Protein AF-A0A8B6HH84-F1 (afdb_monomer_lite)

Foldseek 3Di:
DDPVVVVVCLLPDAFDFDDDDDDDPLVRVLSNLCRPSDPVSRDDPVVSCVGPVNPDDDDPCPQVVVLVVVVVVLVVDDPVSVVVCVVSVVVVPPPPPDDDDDDDDDDDDDDDDDDDDDDDDDDDDDDDDDDDDDDDDDDDDDDDDDDDDDDDDDDDDDDDDDDDDDDDDDDDDDDDDDDDDDDDDDDDDPPVPDDDPVVVVVVVVVVVVVVVVVVLVVVLVVLVVVLVVVLVVLVVVLVVVLVVLVVVLVVVLVVLVVVLVVVLVVLVVVLVVVLVVLVVVLVVLLVVLLVLLVVVLVVVLVVLVVVLVVVLVVVLVVLVVPDD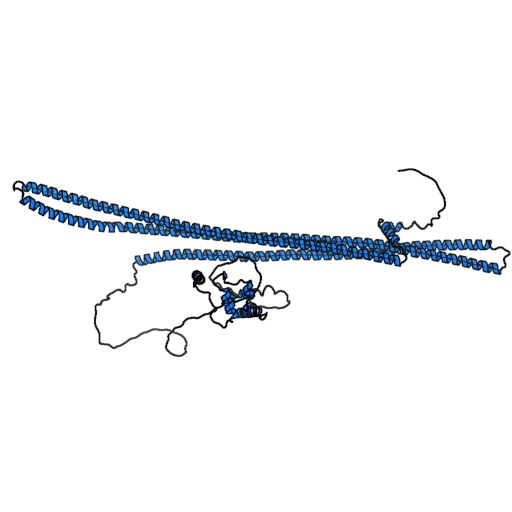PPDDPVVNVVVSVVVNVVSVVVSVVVSVVSVVVSVVVSVLVSLLSVLLSLVVSLVSVVVSLVVSLVSVVVSLVVSLVSVVVSLVVSLVSVVVSLVVSLVSVVVSLVVSLVSVLVVLVVVLVVVLVVLVVVLVVCVVCVVVVLVVVLVVLVVVLVVVLVVLVVVLVVVLVVVLVVDDPVCNVVVVVVSVVVSVVVNVVSVVVSVVVSVCVSVVSVVVSVVVSVVVSVVSVVVSVVVVVVSVVVSVVVVVVSVVVSVVVVVVSVVVSVVVVVVSVVVSVVVVVVSVVVSVVVSVVSVVVSVVVSVVSLVVCVVVVHHSVCSVVSNVVCVVDDSVPVSPPPPDDDDDDDDDDDDDDDDDDD

InterPro domains:
  IPR011009 Protein kinase-like domain superfamily [SSF56112] (2-70)
  IPR051234 TAO Serine/Threonine-Protein Kinase [PTHR47167] (1-650)

Radius of gyration: 65.36 Å; chains: 1; bounding box: 142×104×214 Å

Structure (mmCIF, N/CA/C/O backbone):
data_AF-A0A8B6HH84-F1
#
_entry.id   AF-A0A8B6HH84-F1
#
loop_
_atom_site.group_PDB
_atom_site.id
_atom_site.type_symbol
_atom_site.label_atom_id
_atom_site.label_alt_id
_atom_site.label_comp_id
_atom_site.label_asym_id
_atom_site.label_entity_id
_atom_site.label_seq_id
_atom_site.pdbx_PDB_ins_code
_atom_site.Cartn_x
_atom_site.Cartn_y
_atom_site.Cartn_z
_atom_site.occupancy
_atom_site.B_iso_or_equiv
_atom_site.auth_seq_id
_atom_site.auth_comp_id
_atom_site.auth_asym_id
_atom_site.auth_atom_id
_atom_site.pdbx_PDB_model_num
ATOM 1 N N . MET A 1 1 ? -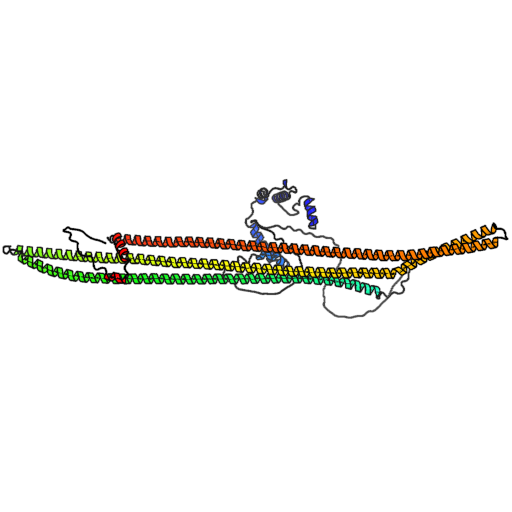3.009 -16.485 -41.477 1.00 55.25 1 MET A N 1
ATOM 2 C CA . MET A 1 1 ? -3.389 -15.061 -41.612 1.00 55.25 1 MET A CA 1
ATOM 3 C C . MET A 1 1 ? -2.669 -14.279 -40.518 1.00 55.25 1 MET A C 1
ATOM 5 O O . MET A 1 1 ? -2.678 -14.738 -39.385 1.00 55.25 1 MET A O 1
ATOM 9 N N . ASN A 1 2 ? -1.992 -13.173 -40.841 1.00 70.44 2 ASN A N 1
ATOM 10 C CA . ASN A 1 2 ? -1.351 -12.294 -39.848 1.00 70.44 2 ASN A CA 1
ATOM 11 C C . ASN A 1 2 ? -2.398 -11.303 -39.288 1.00 70.44 2 ASN A C 1
ATOM 13 O O . ASN A 1 2 ? -3.367 -10.986 -39.982 1.00 70.44 2 ASN A O 1
ATOM 17 N N . ALA A 1 3 ? -2.207 -10.779 -38.075 1.00 73.38 3 ALA A N 1
ATOM 18 C CA . ALA A 1 3 ? -3.117 -9.819 -37.443 1.00 73.38 3 ALA A CA 1
ATOM 19 C C . ALA A 1 3 ? -3.401 -8.598 -38.339 1.00 73.38 3 ALA A C 1
ATOM 21 O O . ALA A 1 3 ? -4.545 -8.170 -38.456 1.00 73.38 3 ALA A O 1
ATOM 22 N N . MET A 1 4 ? -2.385 -8.099 -39.054 1.00 72.19 4 MET A N 1
ATOM 23 C CA . MET A 1 4 ? -2.545 -6.974 -39.982 1.00 72.19 4 MET A CA 1
ATOM 24 C C . MET A 1 4 ? -3.439 -7.317 -41.188 1.00 72.19 4 MET A C 1
ATOM 26 O O . MET A 1 4 ? -4.273 -6.506 -41.570 1.00 72.19 4 MET A O 1
ATOM 30 N N . SER A 1 5 ? -3.341 -8.533 -41.744 1.00 82.38 5 SER A N 1
ATOM 31 C CA . SER A 1 5 ? -4.237 -8.987 -42.826 1.00 82.38 5 SER A CA 1
ATOM 32 C C . SER A 1 5 ? -5.679 -9.220 -42.357 1.00 82.38 5 SER A C 1
ATOM 34 O O . SER A 1 5 ? -6.608 -9.004 -43.129 1.00 82.38 5 SER A O 1
ATOM 36 N N . ALA A 1 6 ? -5.889 -9.606 -41.093 1.00 84.69 6 ALA A N 1
ATOM 37 C CA . ALA A 1 6 ? -7.232 -9.825 -40.553 1.00 84.69 6 ALA A CA 1
ATOM 38 C C . ALA A 1 6 ? -8.073 -8.535 -40.524 1.00 84.69 6 ALA A C 1
ATOM 40 O O . ALA A 1 6 ? -9.269 -8.589 -40.791 1.00 84.69 6 ALA A O 1
ATOM 41 N N . LEU A 1 7 ? -7.449 -7.374 -40.281 1.00 85.88 7 LEU A N 1
ATOM 42 C CA . LEU A 1 7 ? -8.130 -6.072 -40.306 1.00 85.88 7 LEU A CA 1
ATOM 43 C C . LEU A 1 7 ? -8.740 -5.761 -41.682 1.00 85.88 7 LEU A C 1
ATOM 45 O O . LEU A 1 7 ? -9.890 -5.334 -41.761 1.00 85.88 7 LEU A O 1
ATOM 49 N N . TYR A 1 8 ? -8.001 -6.032 -42.764 1.00 87.81 8 TYR A N 1
ATOM 50 C CA . TYR A 1 8 ? -8.506 -5.862 -44.129 1.00 87.81 8 TYR A CA 1
ATOM 51 C C . TYR A 1 8 ? -9.628 -6.857 -44.447 1.00 87.81 8 TYR A C 1
ATOM 53 O O . TYR A 1 8 ? -10.654 -6.452 -44.988 1.00 87.81 8 TYR A O 1
ATOM 61 N N . HIS A 1 9 ? -9.485 -8.126 -44.050 1.00 86.75 9 HIS A N 1
ATOM 62 C CA . HIS A 1 9 ? -10.528 -9.134 -44.269 1.00 86.75 9 HIS A CA 1
ATOM 63 C C . HIS A 1 9 ? -11.839 -8.816 -43.541 1.00 86.75 9 HIS A C 1
ATOM 65 O O . HIS A 1 9 ? -12.892 -8.942 -44.154 1.00 86.75 9 HIS A O 1
ATOM 71 N N . ILE A 1 10 ? -11.795 -8.361 -42.283 1.00 91.00 10 ILE A N 1
ATOM 72 C CA . ILE A 1 10 ? -13.001 -7.982 -41.519 1.00 91.00 10 ILE A CA 1
ATOM 73 C C . ILE A 1 10 ? -13.729 -6.797 -42.177 1.00 91.00 10 ILE A C 1
ATOM 75 O O . ILE A 1 10 ? -14.956 -6.754 -42.189 1.00 91.00 10 ILE A O 1
ATOM 79 N N . ALA A 1 11 ? -12.988 -5.838 -42.740 1.00 87.31 11 ALA A N 1
ATOM 80 C CA . ALA A 1 11 ? -13.582 -4.694 -43.428 1.00 87.31 11 ALA A CA 1
ATOM 81 C C . ALA A 1 11 ? -14.153 -5.061 -44.812 1.00 87.31 11 ALA A C 1
ATOM 83 O O . ALA A 1 11 ? -15.224 -4.584 -45.192 1.00 87.31 11 ALA A O 1
ATOM 84 N N . GLN A 1 12 ? -13.449 -5.895 -45.582 1.00 89.75 12 GLN A N 1
ATOM 85 C CA . GLN A 1 12 ? -13.768 -6.144 -46.991 1.00 89.75 12 GLN A CA 1
ATOM 86 C C . GLN A 1 12 ? -14.733 -7.314 -47.199 1.00 89.75 12 GLN A C 1
ATOM 88 O O . GLN A 1 12 ? -15.709 -7.146 -47.926 1.00 89.75 12 GLN A O 1
ATOM 93 N N . ASN A 1 13 ? -14.530 -8.448 -46.528 1.00 92.31 13 ASN A N 1
ATOM 94 C CA . ASN A 1 13 ? -15.320 -9.661 -46.753 1.00 92.31 13 ASN A CA 1
ATOM 95 C C . ASN A 1 13 ? -16.703 -9.595 -46.083 1.00 92.31 13 ASN A C 1
ATOM 97 O O . ASN A 1 13 ? -16.967 -8.733 -45.238 1.00 92.31 13 ASN A O 1
ATOM 101 N N . ASP A 1 14 ? -17.581 -10.522 -46.454 1.00 91.94 14 ASP A N 1
ATOM 102 C CA . ASP A 1 14 ? -18.872 -10.718 -45.794 1.00 91.94 14 ASP A CA 1
ATOM 103 C C . ASP A 1 14 ? -18.715 -11.257 -44.357 1.00 91.94 14 ASP A C 1
ATOM 105 O O . ASP A 1 14 ? -17.665 -11.819 -44.014 1.00 91.94 14 ASP A O 1
ATOM 109 N N . PRO A 1 15 ? -19.737 -11.082 -43.495 1.00 92.31 15 PRO A N 1
ATOM 110 C CA . PRO A 1 15 ? -19.750 -11.644 -42.148 1.00 92.31 15 PRO A CA 1
ATOM 111 C C . PRO A 1 15 ? -19.473 -13.160 -42.129 1.00 92.31 15 PRO A C 1
ATOM 113 O O . PRO A 1 15 ? -20.023 -13.893 -42.951 1.00 92.31 15 PRO A O 1
ATOM 116 N N . PRO A 1 16 ? -18.639 -13.664 -41.200 1.00 92.94 16 PRO A N 1
ATOM 117 C CA . PRO A 1 16 ? -18.338 -15.089 -41.120 1.00 92.94 16 PRO A CA 1
ATOM 118 C C . PRO A 1 16 ? -19.518 -15.881 -40.541 1.00 92.94 16 PRO A C 1
ATOM 120 O O . PRO A 1 16 ? -20.066 -15.517 -39.504 1.00 92.94 16 PRO A O 1
ATOM 123 N N . THR A 1 17 ? -19.851 -17.013 -41.160 1.00 90.19 17 THR A N 1
ATOM 124 C CA . THR A 1 17 ? -20.916 -17.927 -40.712 1.00 90.19 17 THR A CA 1
ATOM 125 C C . THR A 1 17 ? -20.360 -19.142 -39.959 1.00 90.19 17 THR A C 1
ATOM 127 O O . THR A 1 17 ? -19.203 -19.529 -40.142 1.00 90.19 17 THR A O 1
ATOM 130 N N . LEU A 1 18 ? -21.191 -19.799 -39.142 1.00 90.06 18 LEU A N 1
ATOM 131 C CA . LEU A 1 18 ? -20.819 -21.022 -38.413 1.00 90.06 18 LEU A CA 1
ATOM 132 C C . LEU A 1 18 ? -20.511 -22.189 -39.375 1.00 90.06 18 LEU A C 1
ATOM 134 O O . LEU A 1 18 ? -21.389 -22.641 -40.113 1.00 90.06 18 LEU A O 1
ATOM 138 N N . ALA A 1 19 ? -19.277 -22.700 -39.338 1.00 85.06 19 ALA A N 1
ATOM 139 C CA . ALA A 1 19 ? -18.799 -23.773 -40.212 1.00 85.06 19 ALA A CA 1
ATOM 140 C C . ALA A 1 19 ? -18.736 -25.130 -39.485 1.00 85.06 19 ALA A C 1
ATOM 142 O O . ALA A 1 19 ? -17.982 -25.290 -38.527 1.00 85.06 19 ALA A O 1
ATOM 143 N N . GLY A 1 20 ? -19.488 -26.115 -39.993 1.00 78.31 20 GLY A N 1
ATOM 144 C CA . GLY A 1 20 ? -19.571 -27.476 -39.446 1.00 78.31 20 GLY A CA 1
ATOM 145 C C . GLY A 1 20 ? -20.366 -27.580 -38.136 1.00 78.31 20 GLY A C 1
ATOM 146 O O . GLY A 1 20 ? -20.417 -26.634 -37.356 1.00 78.31 20 GLY A O 1
ATOM 147 N N . GLY A 1 21 ? -20.973 -28.744 -37.888 1.00 74.81 21 GLY A N 1
ATOM 148 C CA . GLY A 1 21 ? -21.746 -29.037 -36.674 1.00 74.81 21 GLY A CA 1
ATOM 149 C C . GLY A 1 21 ? -23.242 -28.694 -36.747 1.00 74.81 21 GLY A C 1
ATOM 150 O O . GLY A 1 21 ? -23.675 -27.802 -37.486 1.00 74.81 21 GLY A O 1
ATOM 151 N N . ASP A 1 22 ? -24.017 -29.411 -35.931 1.00 86.88 22 ASP A N 1
ATOM 152 C CA . ASP A 1 22 ? -25.486 -29.395 -35.900 1.00 86.88 22 ASP A CA 1
ATOM 153 C C . ASP A 1 22 ? -26.036 -28.237 -35.044 1.00 86.88 22 ASP A C 1
ATOM 155 O O . ASP A 1 22 ? -26.726 -28.425 -34.042 1.00 86.88 22 ASP A O 1
ATOM 159 N N . TRP A 1 23 ? -25.692 -27.001 -35.413 1.00 92.81 23 TRP A N 1
ATOM 160 C CA . TRP A 1 23 ? -26.221 -25.799 -34.756 1.00 92.81 23 TRP A CA 1
ATOM 161 C C . TRP A 1 23 ? -27.696 -25.578 -35.094 1.00 92.81 23 TRP A C 1
ATOM 163 O O . TRP A 1 23 ? -28.053 -25.616 -36.277 1.00 92.81 23 TRP A O 1
ATOM 173 N N . SER A 1 24 ? -28.519 -25.265 -34.084 1.00 92.44 24 SER A N 1
ATOM 174 C CA . SER A 1 24 ? -29.925 -24.901 -34.291 1.00 92.44 24 SER A CA 1
ATOM 175 C C . SER A 1 24 ? -30.067 -23.580 -35.048 1.00 92.44 24 SER A C 1
ATOM 177 O O . SER A 1 24 ? -29.237 -22.674 -34.916 1.00 92.44 24 SER A O 1
ATOM 179 N N . ASP A 1 25 ? -31.153 -23.447 -35.809 1.00 90.19 25 ASP A N 1
ATOM 180 C CA . ASP A 1 25 ? -31.438 -22.240 -36.593 1.00 90.19 25 ASP A CA 1
ATOM 181 C C . ASP A 1 25 ? -31.569 -20.992 -35.710 1.00 90.19 25 ASP A C 1
ATOM 183 O O . ASP A 1 25 ? -31.127 -19.913 -36.092 1.00 90.19 25 ASP A O 1
ATOM 187 N N . GLU A 1 26 ? -32.070 -21.157 -34.483 1.00 92.75 26 GLU A N 1
ATOM 188 C CA . GLU A 1 26 ? -32.144 -20.113 -33.452 1.00 92.75 26 GLU A CA 1
ATOM 189 C C . GLU A 1 26 ? -30.756 -19.515 -33.159 1.00 92.75 26 GLU A C 1
ATOM 191 O O . GLU A 1 26 ? -30.609 -18.299 -33.031 1.00 92.75 26 GLU A O 1
ATOM 196 N N . PHE A 1 27 ? -29.726 -20.367 -33.058 1.00 94.19 27 PHE A N 1
ATOM 197 C CA . PHE A 1 27 ? -28.356 -19.930 -32.793 1.00 94.19 27 PHE A CA 1
ATOM 198 C C . PHE A 1 27 ? -27.705 -19.317 -34.034 1.00 94.19 27 PHE A C 1
ATOM 200 O O . PHE A 1 27 ? -27.009 -18.309 -33.916 1.00 94.19 27 PHE A O 1
ATOM 207 N N . ARG A 1 28 ? -27.967 -19.879 -35.224 1.00 92.62 28 ARG A N 1
ATOM 208 C CA . ARG A 1 28 ? -27.497 -19.322 -36.505 1.00 92.62 28 ARG A CA 1
ATOM 209 C C . ARG A 1 28 ? -28.023 -17.896 -36.692 1.00 92.62 28 ARG A C 1
ATOM 211 O O . ARG A 1 28 ? -27.228 -16.967 -36.771 1.00 92.62 28 ARG A O 1
ATOM 218 N N . GLN A 1 29 ? -29.340 -17.706 -36.587 1.00 91.94 29 GLN A N 1
ATOM 219 C CA . GLN A 1 29 ? -29.997 -16.397 -36.691 1.00 91.94 29 GLN A CA 1
ATOM 220 C C . GLN A 1 29 ? -29.495 -15.393 -35.639 1.00 91.94 29 GLN A C 1
ATOM 222 O O . GLN A 1 29 ? -29.318 -14.212 -35.946 1.00 91.94 29 GLN A O 1
ATOM 227 N N . PHE A 1 30 ? -29.233 -15.844 -34.405 1.00 95.06 30 PHE A N 1
ATOM 228 C CA . PHE A 1 30 ? -28.649 -15.001 -33.358 1.00 95.06 30 PHE A CA 1
ATOM 229 C C . PHE A 1 30 ? -27.235 -14.518 -33.725 1.00 95.06 30 PHE A C 1
ATOM 231 O O . PHE A 1 30 ? -26.934 -13.330 -33.584 1.00 95.06 30 PHE A O 1
ATOM 238 N N . VAL A 1 31 ? -26.379 -15.414 -34.226 1.00 94.88 31 VAL A N 1
ATOM 239 C CA . VAL A 1 31 ? -25.010 -15.086 -34.658 1.00 94.88 31 VAL A CA 1
ATOM 240 C C . VAL A 1 31 ? -25.024 -14.162 -35.878 1.00 94.88 31 VAL A C 1
ATOM 242 O O . VAL A 1 31 ? -24.346 -13.135 -35.853 1.00 94.88 31 VAL A O 1
ATOM 245 N N . ASP A 1 32 ? -25.845 -14.452 -36.888 1.00 93.31 32 ASP A N 1
ATOM 246 C CA . ASP A 1 32 ? -25.974 -13.628 -38.097 1.00 93.31 32 ASP A CA 1
ATOM 247 C C . ASP A 1 32 ? -26.439 -12.200 -37.752 1.00 93.31 32 ASP A C 1
ATOM 249 O O . ASP A 1 32 ? -25.861 -11.217 -38.220 1.00 93.31 32 ASP A O 1
ATOM 253 N N . SER A 1 33 ? -27.406 -12.072 -36.833 1.00 92.88 33 SER A N 1
ATOM 254 C CA . SER A 1 33 ? -27.868 -10.776 -36.311 1.00 92.88 33 SER A CA 1
ATOM 255 C C . SER A 1 33 ? -26.744 -9.994 -35.620 1.00 92.88 33 SER A C 1
ATOM 257 O O . SER A 1 33 ? -26.588 -8.792 -35.837 1.00 92.88 33 SER A O 1
ATOM 259 N N . CYS A 1 34 ? -25.923 -10.665 -34.804 1.00 95.00 34 CYS A N 1
ATOM 260 C CA . CYS A 1 34 ? -24.787 -10.037 -34.122 1.00 95.00 34 CYS A CA 1
ATOM 261 C C . CYS A 1 34 ? -23.684 -9.583 -35.092 1.00 95.00 34 CYS A C 1
ATOM 263 O O . CYS A 1 34 ? -22.980 -8.609 -34.812 1.00 95.00 34 CYS A O 1
ATOM 265 N N . LEU A 1 35 ? -23.519 -10.285 -36.216 1.00 95.44 35 LEU A N 1
ATOM 266 C CA . LEU A 1 35 ? -22.452 -10.056 -37.190 1.00 95.44 35 LEU A CA 1
ATOM 267 C C . LEU A 1 35 ? -22.861 -9.151 -38.364 1.00 95.44 35 LEU A C 1
ATOM 269 O O . LEU A 1 35 ? -22.046 -8.928 -39.260 1.00 95.44 35 LEU A O 1
ATOM 273 N N . SER A 1 36 ? -24.063 -8.558 -38.331 1.00 93.25 36 SER A N 1
ATOM 274 C CA . SER A 1 36 ? -24.499 -7.550 -39.306 1.00 93.25 36 SER A CA 1
ATOM 275 C C . SER A 1 36 ? -23.425 -6.470 -39.508 1.00 93.25 36 SER A C 1
ATOM 277 O O . SER A 1 36 ? -22.955 -5.841 -38.550 1.00 93.25 36 SER A O 1
ATOM 279 N N . LYS A 1 37 ? -22.975 -6.307 -40.759 1.00 91.38 37 LYS A N 1
ATOM 280 C CA . LYS A 1 37 ? -21.794 -5.502 -41.124 1.00 91.38 37 LYS A CA 1
ATOM 281 C C . LYS A 1 37 ? -22.040 -4.000 -40.970 1.00 91.38 37 LYS A C 1
ATOM 283 O O . LYS A 1 37 ? -21.138 -3.265 -40.572 1.00 91.38 37 LYS A O 1
ATOM 288 N N . SER A 1 38 ? -23.269 -3.569 -41.243 1.00 90.88 38 SER A N 1
ATOM 289 C CA . SER A 1 38 ? -23.754 -2.215 -40.990 1.00 90.88 38 SER A CA 1
ATOM 290 C C . SER A 1 38 ? -24.025 -2.027 -39.490 1.00 90.88 38 SER A C 1
ATOM 292 O O . SER A 1 38 ? -24.790 -2.802 -38.914 1.00 90.88 38 SER A O 1
ATOM 294 N N . PRO A 1 39 ? -23.436 -1.013 -38.824 1.00 91.12 39 PRO A N 1
ATOM 295 C CA . PRO A 1 39 ? -23.703 -0.755 -37.409 1.00 91.12 39 PRO A CA 1
ATOM 296 C C . PRO A 1 39 ? -25.159 -0.374 -37.114 1.00 91.12 39 PRO A C 1
ATOM 298 O O . PRO A 1 39 ? -25.630 -0.628 -36.011 1.00 91.12 39 PRO A O 1
ATOM 301 N N . CYS A 1 40 ? -25.863 0.228 -38.079 1.00 90.25 40 CYS A N 1
ATOM 302 C CA . CYS A 1 40 ? -27.260 0.646 -37.933 1.00 90.25 40 CYS A CA 1
ATOM 303 C C . CYS A 1 40 ? -28.232 -0.540 -37.969 1.00 90.25 40 CYS A C 1
ATOM 305 O O . CYS A 1 40 ? -29.244 -0.519 -37.276 1.00 90.25 40 CYS A O 1
ATOM 307 N N . ASP A 1 41 ? -27.891 -1.584 -38.729 1.00 91.94 41 ASP A N 1
ATOM 308 C CA . ASP A 1 41 ? -28.701 -2.798 -38.883 1.00 91.94 41 ASP A CA 1
ATOM 309 C C . ASP A 1 41 ? -28.348 -3.875 -37.842 1.00 91.94 41 ASP A C 1
ATOM 311 O O . ASP A 1 41 ? -28.870 -4.989 -37.883 1.00 91.94 41 ASP A O 1
ATOM 315 N N . ARG A 1 42 ? -27.430 -3.575 -36.912 1.00 95.81 42 ARG A N 1
ATOM 316 C CA . ARG A 1 42 ? -27.036 -4.481 -35.832 1.00 95.81 42 ARG A CA 1
ATOM 317 C C . ARG A 1 42 ? -27.885 -4.202 -34.582 1.00 95.81 42 ARG A C 1
ATOM 319 O O . ARG A 1 42 ? -27.802 -3.102 -34.034 1.00 95.81 42 ARG A O 1
ATOM 326 N N . PRO A 1 43 ? -28.673 -5.172 -34.082 1.00 93.88 43 PRO A N 1
ATOM 327 C CA . PRO A 1 43 ? -29.501 -4.973 -32.898 1.00 93.88 43 PRO A CA 1
ATOM 328 C C . PRO A 1 43 ? -28.652 -4.700 -31.649 1.00 93.88 43 PRO A C 1
ATOM 330 O O . PRO A 1 43 ? -27.559 -5.241 -31.473 1.00 93.88 43 PRO A O 1
ATOM 333 N N . SER A 1 44 ? -29.182 -3.874 -30.747 1.00 94.25 44 SER A N 1
ATOM 334 C CA . SER A 1 44 ? -28.548 -3.595 -29.457 1.00 94.25 44 SER A CA 1
ATOM 335 C C . SER A 1 44 ? -28.642 -4.794 -28.505 1.00 94.25 44 SER A C 1
ATOM 337 O O . SER A 1 44 ? -29.499 -5.668 -28.658 1.00 94.25 44 SER A O 1
ATOM 339 N N . ALA A 1 45 ? -27.801 -4.818 -27.465 1.00 94.00 45 ALA A N 1
ATOM 340 C CA . ALA A 1 45 ? -27.828 -5.868 -26.441 1.00 94.00 45 ALA A CA 1
ATOM 341 C C . ALA A 1 45 ? -29.228 -6.045 -25.812 1.00 94.00 45 ALA A C 1
ATOM 343 O O . ALA A 1 45 ? -29.687 -7.170 -25.628 1.00 94.00 45 ALA A O 1
ATOM 344 N N . SER A 1 46 ? -29.950 -4.945 -25.574 1.00 92.44 46 SER A N 1
ATOM 345 C CA . SER A 1 46 ? -31.316 -4.942 -25.026 1.00 92.44 46 SER A CA 1
ATOM 346 C C . SER A 1 46 ? -32.366 -5.590 -25.941 1.00 92.44 46 SER A C 1
ATOM 348 O O . SER A 1 46 ? -33.439 -5.964 -25.465 1.00 92.44 46 SER A O 1
ATOM 350 N N . ILE A 1 47 ? -32.081 -5.696 -27.244 1.00 92.81 47 ILE A N 1
ATOM 351 C CA . ILE A 1 47 ? -32.901 -6.418 -28.226 1.00 92.81 47 ILE A CA 1
ATOM 352 C C . ILE A 1 47 ? -32.459 -7.887 -28.271 1.00 92.81 47 ILE A C 1
ATOM 354 O O . ILE A 1 47 ? -33.297 -8.776 -28.159 1.00 92.81 47 ILE A O 1
ATOM 358 N N . LEU A 1 48 ? -31.148 -8.146 -28.352 1.00 91.69 48 LEU A N 1
ATOM 359 C CA . LEU A 1 48 ? -30.577 -9.498 -28.433 1.00 91.69 48 LEU A CA 1
ATOM 360 C C . LEU A 1 48 ? -30.905 -10.384 -27.220 1.00 91.69 48 LEU A C 1
ATOM 362 O O . LEU A 1 48 ? -31.136 -11.578 -27.395 1.00 91.69 48 LEU A O 1
ATOM 366 N N . ILE A 1 49 ? -30.984 -9.815 -26.011 1.00 92.12 49 ILE A N 1
ATOM 367 C CA . ILE A 1 49 ? -31.386 -10.543 -24.790 1.00 92.12 49 ILE A CA 1
ATOM 368 C C . ILE A 1 49 ? -32.817 -11.100 -24.895 1.00 92.12 49 ILE A C 1
ATOM 370 O O . ILE A 1 49 ? -33.106 -12.140 -24.317 1.00 92.12 49 ILE A O 1
ATOM 374 N N . LYS A 1 50 ? -33.697 -10.450 -25.667 1.00 90.75 50 LYS A N 1
ATOM 375 C CA . LYS A 1 50 ? -35.082 -10.893 -25.912 1.00 90.75 50 LYS A CA 1
ATOM 376 C C . LYS A 1 50 ? -35.200 -11.857 -27.102 1.00 90.75 50 LYS A C 1
ATOM 378 O O . LYS A 1 50 ? -36.307 -12.177 -27.524 1.00 90.75 50 LYS A O 1
ATOM 383 N N . GLY A 1 51 ? -34.076 -12.260 -27.698 1.00 89.31 51 GLY A N 1
ATOM 384 C CA . GLY A 1 51 ? -34.047 -13.176 -28.833 1.00 89.31 51 GLY A CA 1
ATOM 385 C C . GLY A 1 51 ? -34.312 -14.629 -28.414 1.00 89.31 51 GLY A C 1
ATOM 386 O O . GLY A 1 51 ? -33.894 -15.038 -27.327 1.00 89.31 51 GLY A O 1
ATOM 387 N N . PRO A 1 52 ? -34.924 -15.452 -29.288 1.00 90.31 52 PRO A N 1
ATOM 388 C CA . PRO A 1 52 ? -35.367 -16.807 -28.945 1.00 90.31 52 PRO A CA 1
ATOM 389 C C . PRO A 1 52 ? -34.228 -17.741 -28.511 1.00 90.31 52 PRO A C 1
ATOM 391 O O . PRO A 1 52 ? -34.458 -18.661 -27.739 1.00 90.31 52 PRO A O 1
ATOM 394 N N . PHE A 1 53 ? -32.986 -17.506 -28.947 1.00 94.00 53 PHE A N 1
ATOM 395 C CA . PHE A 1 53 ? -31.832 -18.292 -28.496 1.00 94.00 53 PHE A CA 1
ATOM 396 C C . PHE A 1 53 ? -31.462 -18.052 -27.019 1.00 94.00 53 PHE A C 1
ATOM 398 O O . PHE A 1 53 ? -30.968 -18.970 -26.356 1.00 94.00 53 PHE A O 1
ATOM 405 N N . ILE A 1 54 ? -31.680 -16.836 -26.507 1.00 92.62 54 ILE A N 1
ATOM 406 C CA . ILE A 1 54 ? -31.318 -16.428 -25.140 1.00 92.62 54 ILE A CA 1
ATOM 407 C C . ILE A 1 54 ? -32.461 -16.713 -24.161 1.00 92.62 54 ILE A C 1
ATOM 409 O O . ILE A 1 54 ? -32.207 -17.247 -23.086 1.00 92.62 54 ILE A O 1
ATOM 413 N N . ASP A 1 55 ? -33.703 -16.428 -24.560 1.00 89.69 55 ASP A N 1
ATOM 414 C CA . ASP A 1 55 ? -34.907 -16.618 -23.733 1.00 89.69 55 ASP A CA 1
ATOM 415 C C . ASP A 1 55 ? -35.297 -18.105 -23.551 1.00 89.69 55 ASP A C 1
ATOM 417 O O . ASP A 1 55 ? -36.044 -18.479 -22.648 1.00 89.69 55 ASP A O 1
ATOM 421 N N . LYS A 1 56 ? -34.749 -18.995 -24.391 1.00 88.44 56 LYS A N 1
ATOM 422 C CA . LYS A 1 56 ? -34.959 -20.447 -24.320 1.00 88.44 56 LYS A CA 1
ATOM 423 C C . LYS A 1 56 ? -34.458 -21.024 -22.996 1.00 88.44 56 LYS A C 1
ATOM 425 O O . LYS A 1 56 ? -33.262 -20.979 -22.703 1.00 88.44 56 LYS A O 1
ATOM 430 N N . THR A 1 57 ? -35.369 -21.639 -22.242 1.00 88.88 57 THR A N 1
ATOM 431 C CA . THR A 1 57 ? -35.097 -22.275 -20.947 1.00 88.88 57 THR A CA 1
ATOM 432 C C . THR A 1 57 ? -34.034 -23.375 -21.050 1.00 88.88 57 THR A C 1
ATOM 434 O O . THR A 1 57 ? -34.010 -24.172 -21.990 1.00 88.88 57 THR A O 1
ATOM 437 N N . ARG A 1 58 ? -33.125 -23.425 -20.067 1.00 89.25 58 ARG A N 1
ATOM 438 C CA . ARG A 1 58 ? -32.021 -24.400 -19.979 1.00 89.25 58 ARG A CA 1
ATOM 439 C C . ARG A 1 58 ? -31.892 -24.915 -18.540 1.00 89.25 58 ARG A C 1
ATOM 441 O O . ARG A 1 58 ? -32.316 -24.210 -17.623 1.00 89.25 58 ARG A O 1
ATOM 448 N N . PRO A 1 59 ? -31.302 -26.103 -18.305 1.00 91.88 59 PRO A N 1
ATOM 449 C CA . PRO A 1 59 ? -31.038 -26.575 -16.948 1.00 91.88 59 PRO A CA 1
ATOM 450 C C . PRO A 1 59 ? -30.133 -25.590 -16.181 1.00 91.88 59 PRO A C 1
ATOM 452 O O . PRO A 1 59 ? -29.176 -25.074 -16.765 1.00 91.88 59 PRO A O 1
ATOM 455 N N . PRO A 1 60 ? -30.373 -25.344 -14.879 1.00 89.38 60 PRO A N 1
ATOM 456 C CA . PRO A 1 60 ? -29.612 -24.354 -14.109 1.00 89.38 60 PRO A CA 1
ATOM 457 C C . PRO A 1 60 ? -28.130 -24.730 -13.949 1.00 89.38 60 PRO A C 1
ATOM 459 O O . PRO A 1 60 ? -27.274 -23.855 -13.833 1.00 89.38 60 PRO A O 1
ATOM 462 N N . ASN A 1 61 ? -27.812 -26.026 -14.000 1.00 92.44 61 ASN A N 1
ATOM 463 C CA . ASN A 1 61 ? -26.475 -26.543 -13.715 1.00 92.44 61 ASN A CA 1
ATOM 464 C C . ASN A 1 61 ? -25.528 -26.552 -14.924 1.00 92.44 61 ASN A C 1
ATOM 466 O O . ASN A 1 61 ? -24.353 -26.839 -14.739 1.00 92.44 61 ASN A O 1
ATOM 470 N N . VAL A 1 62 ? -25.966 -26.175 -16.137 1.00 94.12 62 VAL A N 1
ATOM 471 C CA . VAL A 1 62 ? -25.149 -26.272 -17.374 1.00 94.12 62 VAL A CA 1
ATOM 472 C C . VAL A 1 62 ? -23.754 -25.648 -17.226 1.00 94.12 62 VAL A C 1
ATOM 474 O O . VAL A 1 62 ? -22.774 -26.178 -17.749 1.00 94.12 62 VAL A O 1
ATOM 477 N N . ILE A 1 63 ? -23.644 -24.531 -16.500 1.00 92.06 63 ILE A N 1
ATOM 478 C CA . ILE A 1 63 ? -22.362 -23.863 -16.241 1.00 92.06 63 ILE A CA 1
ATOM 479 C C . ILE A 1 63 ? -21.555 -24.570 -15.141 1.00 92.06 63 ILE A C 1
ATOM 481 O O . ILE A 1 63 ? -20.338 -24.685 -15.266 1.00 92.06 63 ILE A O 1
ATOM 485 N N . LEU A 1 64 ? -22.213 -25.073 -14.094 1.00 90.44 64 LEU A N 1
ATOM 486 C CA . LEU A 1 64 ? -21.574 -25.813 -13.003 1.00 90.44 64 LEU A CA 1
ATOM 487 C C . LEU A 1 64 ? -20.986 -27.139 -13.509 1.00 90.44 64 LEU A C 1
ATOM 489 O O . LEU A 1 64 ? -19.808 -27.415 -13.292 1.00 90.44 64 LEU A O 1
ATOM 493 N N . ASP A 1 65 ? -21.773 -27.896 -14.271 1.00 92.50 65 ASP A N 1
ATOM 494 C CA . ASP A 1 65 ? -21.375 -29.158 -14.895 1.00 92.50 65 ASP A CA 1
ATOM 495 C C . ASP A 1 65 ? -20.209 -28.935 -15.874 1.00 92.50 65 ASP A C 1
ATOM 497 O O . ASP A 1 65 ? -19.271 -29.733 -15.936 1.00 92.50 65 ASP A O 1
ATOM 501 N N . LEU A 1 66 ? -20.217 -27.807 -16.604 1.00 94.06 66 LEU A N 1
ATOM 502 C CA . LEU A 1 66 ? -19.107 -27.387 -17.460 1.00 94.06 66 LEU A CA 1
ATOM 503 C C . LEU A 1 66 ? -17.841 -27.049 -16.659 1.00 94.06 66 LEU A C 1
ATOM 505 O O . LEU A 1 66 ? -16.750 -27.412 -17.099 1.00 94.06 66 LEU A O 1
ATOM 509 N N . ILE A 1 67 ? -17.950 -26.376 -15.509 1.00 89.94 67 ILE A N 1
ATOM 510 C CA . ILE A 1 67 ? -16.804 -26.103 -14.626 1.00 89.94 67 ILE A CA 1
ATOM 511 C C . ILE A 1 67 ? -16.207 -27.419 -14.128 1.00 89.94 67 ILE A C 1
ATOM 513 O O . ILE A 1 67 ? -15.004 -27.621 -14.289 1.00 89.94 67 ILE A O 1
ATOM 517 N N . LEU A 1 68 ? -17.034 -28.311 -13.574 1.00 89.44 68 LEU A N 1
ATOM 518 C CA . LEU A 1 68 ? -16.604 -29.589 -13.000 1.00 89.44 68 LEU A CA 1
ATOM 519 C C . LEU A 1 68 ? -15.875 -30.442 -14.040 1.00 89.44 68 LEU A C 1
ATOM 521 O O . LEU A 1 68 ? -14.673 -30.662 -13.915 1.00 89.44 68 LEU A O 1
ATOM 525 N N . ARG A 1 69 ? -16.533 -30.763 -15.161 1.00 92.25 69 ARG A N 1
ATOM 526 C CA . ARG A 1 69 ? -15.926 -31.578 -16.227 1.00 92.25 69 ARG A CA 1
ATOM 527 C C . ARG A 1 69 ? -14.678 -30.940 -16.860 1.00 92.25 69 ARG A C 1
ATOM 529 O O . ARG A 1 69 ? -13.848 -31.649 -17.419 1.00 92.25 69 ARG A O 1
ATOM 536 N N . THR A 1 70 ? -14.535 -29.610 -16.797 1.00 89.56 70 THR A N 1
ATOM 537 C CA . THR A 1 70 ? -13.312 -28.916 -17.243 1.00 89.56 70 THR A CA 1
ATOM 538 C C . THR A 1 70 ? -12.199 -29.028 -16.203 1.00 89.56 70 THR A C 1
ATOM 540 O O . THR A 1 70 ? -11.050 -29.237 -16.583 1.00 89.56 70 THR A O 1
ATOM 543 N N . LYS A 1 71 ? -12.508 -28.915 -14.903 1.00 87.50 71 LYS A N 1
ATOM 544 C CA . LYS A 1 71 ? -11.537 -29.159 -13.826 1.00 87.50 71 LYS A CA 1
ATOM 545 C C . LYS A 1 71 ? -11.039 -30.602 -13.860 1.00 87.50 71 LYS A C 1
ATOM 547 O O . LYS A 1 71 ? -9.831 -30.798 -13.795 1.00 87.50 71 LYS A O 1
ATOM 552 N N . ASP A 1 72 ? -11.934 -31.571 -14.021 1.00 86.62 72 ASP A N 1
ATOM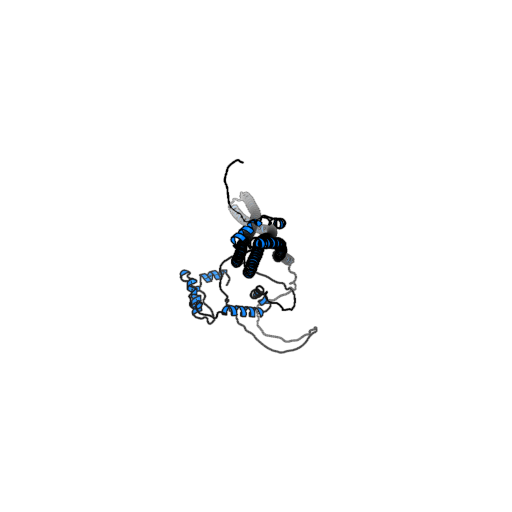 553 C CA . ASP A 1 72 ? -11.594 -32.998 -14.047 1.00 86.62 72 ASP A CA 1
ATOM 554 C C . ASP A 1 72 ? -10.717 -33.335 -15.257 1.00 86.62 72 ASP A C 1
ATOM 556 O O . ASP A 1 72 ? -9.609 -33.836 -15.087 1.00 86.62 72 ASP A O 1
ATOM 560 N N . ALA A 1 73 ? -11.112 -32.907 -16.463 1.00 84.50 73 ALA A N 1
ATOM 561 C CA . ALA A 1 73 ? -10.273 -33.054 -17.653 1.00 84.50 73 ALA A CA 1
ATOM 562 C C . ALA A 1 73 ? -8.890 -32.395 -17.481 1.00 84.50 73 ALA A C 1
ATOM 564 O O . ALA A 1 73 ? -7.882 -32.954 -17.901 1.00 84.50 73 ALA A O 1
ATOM 565 N N . VAL A 1 74 ? -8.807 -31.223 -16.833 1.00 85.12 74 VAL A N 1
ATOM 566 C CA . VAL A 1 74 ? -7.518 -30.573 -16.537 1.00 85.12 74 VAL A CA 1
ATOM 567 C C . VAL A 1 74 ? -6.708 -31.342 -15.489 1.00 85.12 74 VAL A C 1
ATOM 569 O O . VAL A 1 74 ? -5.488 -31.269 -15.550 1.00 85.12 74 VAL A O 1
ATOM 572 N N . ARG A 1 75 ? -7.320 -32.095 -14.567 1.00 83.69 75 ARG A N 1
ATOM 573 C CA . ARG A 1 75 ? -6.605 -32.977 -13.620 1.00 83.69 75 ARG A CA 1
ATOM 574 C C . ARG A 1 75 ? -6.042 -34.234 -14.302 1.00 83.69 75 ARG A C 1
ATOM 576 O O . ARG A 1 75 ? -4.998 -34.712 -13.877 1.00 83.69 75 ARG A O 1
ATOM 583 N N . GLU A 1 76 ? -6.681 -34.715 -15.367 1.00 84.06 76 GLU A N 1
ATOM 584 C CA . GLU A 1 76 ? -6.244 -35.874 -16.173 1.00 84.06 76 GLU A CA 1
ATOM 585 C C . GLU A 1 76 ? -5.240 -35.525 -17.297 1.00 84.06 76 GLU A C 1
ATOM 587 O O . GLU A 1 76 ? -4.770 -36.400 -18.026 1.00 84.06 76 GLU A O 1
ATOM 592 N N . LEU A 1 77 ? -4.903 -34.244 -17.463 1.00 83.31 77 LEU A N 1
ATOM 593 C CA . LEU A 1 77 ? -3.997 -33.751 -18.503 1.00 83.31 77 LEU A CA 1
ATOM 594 C C . LEU A 1 77 ? -2.524 -34.104 -18.213 1.00 83.31 77 LEU A C 1
ATOM 596 O O . LEU A 1 77 ? -2.078 -34.080 -17.068 1.00 83.31 77 LEU A O 1
ATOM 600 N N . ASP A 1 78 ? -1.733 -34.341 -19.269 1.00 74.75 78 ASP A N 1
ATOM 601 C CA . ASP A 1 78 ? -0.286 -34.563 -19.134 1.00 74.75 78 ASP A CA 1
ATOM 602 C C . ASP A 1 78 ? 0.433 -33.374 -18.463 1.00 74.75 78 ASP A C 1
ATOM 604 O O . ASP A 1 78 ? -0.038 -32.236 -18.497 1.00 74.75 78 ASP A O 1
ATOM 608 N N . ASN A 1 79 ? 1.613 -33.610 -17.880 1.00 68.62 79 ASN A N 1
ATOM 609 C CA . ASN A 1 79 ? 2.354 -32.595 -17.117 1.00 68.62 79 ASN A CA 1
ATOM 610 C C . ASN A 1 79 ? 2.638 -31.285 -17.888 1.00 68.62 79 ASN A C 1
ATOM 612 O O . ASN A 1 79 ? 2.776 -30.225 -17.267 1.00 68.62 79 ASN A O 1
ATOM 616 N N . LEU A 1 80 ? 2.723 -31.320 -19.222 1.00 64.50 80 LEU A N 1
ATOM 617 C CA . LEU A 1 80 ? 2.997 -30.148 -20.056 1.00 64.50 80 LEU A CA 1
ATOM 618 C C . LEU A 1 80 ? 1.722 -29.320 -20.283 1.00 64.50 80 LEU A C 1
ATOM 620 O O . LEU A 1 80 ? 1.732 -28.095 -20.121 1.00 64.50 80 LEU A O 1
ATOM 624 N N . GLN A 1 81 ? 0.612 -29.985 -20.604 1.00 67.88 81 GLN A N 1
ATOM 625 C CA . GLN A 1 81 ? -0.713 -29.375 -20.730 1.00 67.88 81 GLN A CA 1
ATOM 626 C C . GLN A 1 81 ? -1.219 -28.876 -19.363 1.00 67.88 81 GLN A C 1
ATOM 628 O O . GLN A 1 81 ? -1.720 -27.752 -19.257 1.00 67.88 81 GLN A O 1
ATOM 633 N N . TYR A 1 82 ? -1.000 -29.655 -18.298 1.00 77.19 82 TYR A N 1
ATOM 634 C CA . TYR A 1 82 ? -1.321 -29.319 -16.911 1.00 77.19 82 TYR A CA 1
ATOM 635 C C . TYR A 1 82 ? -0.649 -28.015 -16.482 1.00 77.19 82 TYR A C 1
ATOM 637 O O . TYR A 1 82 ? -1.333 -27.086 -16.058 1.00 77.19 82 TYR A O 1
ATOM 645 N N . ARG A 1 83 ? 0.675 -27.869 -16.676 1.00 71.81 83 ARG A N 1
ATOM 646 C CA . ARG A 1 83 ? 1.403 -26.619 -16.360 1.00 71.81 83 ARG A CA 1
ATOM 647 C C . ARG A 1 83 ? 0.794 -25.388 -17.049 1.00 71.81 83 ARG A C 1
ATOM 649 O O . ARG A 1 83 ? 0.784 -24.310 -16.455 1.00 71.81 83 ARG A O 1
ATOM 656 N N . ARG A 1 84 ? 0.248 -25.533 -18.264 1.00 74.31 84 ARG A N 1
ATOM 657 C CA . ARG A 1 84 ? -0.418 -24.446 -19.005 1.00 74.31 84 ARG A CA 1
ATOM 658 C C . ARG A 1 84 ? -1.818 -24.123 -18.468 1.00 74.31 84 ARG A C 1
ATOM 660 O O . ARG A 1 84 ? -2.193 -22.951 -18.433 1.00 74.31 84 ARG A O 1
ATOM 667 N N . MET A 1 85 ? -2.573 -25.141 -18.053 1.00 74.44 85 MET A N 1
ATOM 668 C CA . MET A 1 85 ? -3.990 -25.036 -17.672 1.00 74.44 85 MET A CA 1
ATOM 669 C C . MET A 1 85 ? -4.237 -24.965 -16.153 1.00 74.44 85 MET A C 1
ATOM 671 O O . MET A 1 85 ? -5.344 -24.621 -15.743 1.00 74.44 85 MET A O 1
ATOM 675 N N . LYS A 1 86 ? -3.211 -25.182 -15.311 1.00 78.31 86 LYS A N 1
ATOM 676 C CA . LYS A 1 86 ? -3.272 -25.229 -13.831 1.00 78.31 86 LYS A CA 1
ATOM 677 C C . LYS A 1 86 ? -4.032 -24.066 -13.182 1.00 78.31 86 LYS A C 1
ATOM 679 O O . LYS A 1 86 ? -4.627 -24.249 -12.126 1.00 78.31 86 LYS A O 1
ATOM 684 N N . LYS A 1 87 ? -4.081 -22.887 -13.815 1.00 77.44 87 LYS A N 1
ATOM 685 C CA . LYS A 1 87 ? -4.874 -21.732 -13.344 1.00 77.44 87 LYS A CA 1
ATOM 686 C C . LYS A 1 87 ? -6.367 -22.042 -13.153 1.00 77.44 87 LYS A C 1
ATOM 688 O O . LYS A 1 87 ? -6.981 -21.431 -12.289 1.00 77.44 87 LYS A O 1
ATOM 693 N N . ILE A 1 88 ? -6.928 -22.999 -13.8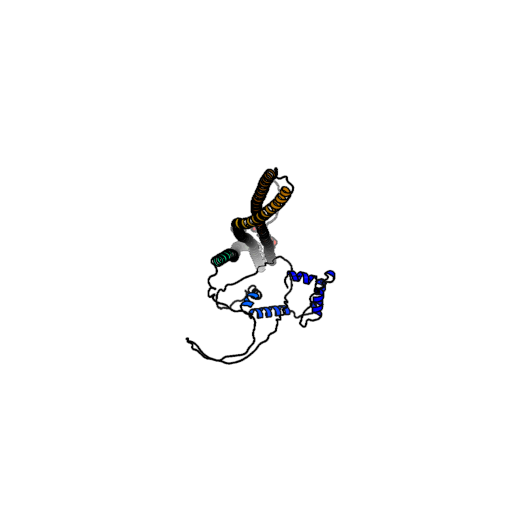98 1.00 78.44 88 ILE A N 1
ATOM 694 C CA . ILE A 1 88 ? -8.327 -23.456 -13.766 1.00 78.44 88 ILE A CA 1
ATOM 695 C C . ILE A 1 88 ? -8.577 -24.160 -12.414 1.00 78.44 88 ILE A C 1
ATOM 697 O O . ILE A 1 88 ? -9.708 -24.197 -11.935 1.00 78.44 88 ILE A O 1
ATOM 701 N N . LEU A 1 89 ? -7.519 -24.663 -11.768 1.00 75.38 89 LEU A N 1
ATOM 702 C CA . LEU A 1 89 ? -7.563 -25.361 -10.479 1.00 75.38 89 LEU A CA 1
ATOM 703 C C . LEU A 1 89 ? -7.154 -24.474 -9.285 1.00 75.38 89 LEU A C 1
ATOM 705 O O . LEU A 1 89 ? -7.267 -24.900 -8.143 1.00 75.38 89 LEU A O 1
ATOM 709 N N . MET A 1 90 ? -6.669 -23.246 -9.512 1.00 56.97 90 MET A N 1
ATOM 710 C CA . MET A 1 90 ? -6.052 -22.419 -8.456 1.00 56.97 90 MET A CA 1
ATOM 711 C C . MET A 1 90 ? -7.031 -21.696 -7.513 1.00 56.97 90 MET A C 1
ATOM 713 O O . MET A 1 90 ? -6.577 -20.986 -6.620 1.00 56.97 90 MET A O 1
ATOM 717 N N . VAL A 1 91 ? -8.346 -21.848 -7.694 1.00 55.12 91 VAL A N 1
ATOM 718 C CA . VAL A 1 91 ? -9.358 -21.227 -6.813 1.00 55.12 91 VAL A CA 1
ATOM 719 C C . VAL A 1 91 ? -9.650 -22.093 -5.579 1.00 55.12 91 VAL A C 1
ATOM 721 O O . VAL A 1 91 ? -10.018 -21.560 -4.538 1.00 55.12 91 VAL A O 1
ATOM 724 N N . ASP A 1 92 ? -9.380 -23.400 -5.645 1.00 49.44 92 ASP A N 1
ATOM 725 C CA . ASP A 1 92 ? -9.765 -24.400 -4.630 1.00 49.44 92 ASP A CA 1
ATOM 726 C C . ASP A 1 92 ? -8.982 -24.285 -3.293 1.00 49.44 92 ASP A C 1
ATOM 728 O O . ASP A 1 92 ? -9.102 -25.148 -2.432 1.00 49.44 92 ASP A O 1
ATOM 732 N N . VAL A 1 93 ? -8.171 -23.232 -3.113 1.00 44.44 93 VAL A N 1
ATOM 733 C CA . VAL A 1 93 ? -7.329 -22.978 -1.922 1.00 44.44 93 VAL A CA 1
ATOM 734 C C . VAL A 1 93 ? -7.877 -21.843 -1.038 1.00 44.44 93 VAL A C 1
ATOM 736 O O . VAL A 1 93 ? -7.420 -21.682 0.087 1.00 44.44 93 VAL A O 1
ATOM 739 N N . ILE A 1 94 ? -8.837 -21.038 -1.515 1.00 44.28 94 ILE A N 1
ATOM 740 C CA . ILE A 1 94 ? -9.273 -19.817 -0.803 1.00 44.28 94 ILE A CA 1
ATOM 741 C C . ILE A 1 94 ? -10.487 -20.051 0.118 1.00 44.28 94 ILE A C 1
ATOM 743 O O . ILE A 1 94 ? -10.571 -19.411 1.161 1.00 44.28 94 ILE A O 1
ATOM 747 N N . ASP A 1 95 ? -11.365 -21.010 -0.193 1.00 37.69 95 ASP A N 1
ATOM 748 C CA . ASP A 1 95 ? -12.609 -21.273 0.561 1.00 37.69 95 ASP A CA 1
ATOM 749 C C . ASP A 1 95 ? -12.534 -22.561 1.422 1.00 37.69 95 ASP A C 1
ATOM 751 O O . ASP A 1 95 ? -13.513 -23.294 1.560 1.00 37.69 95 ASP A O 1
ATOM 755 N N . GLY A 1 96 ? -11.344 -22.883 1.949 1.00 38.75 96 GLY A N 1
ATOM 756 C CA . GLY A 1 96 ? -10.989 -24.225 2.444 1.00 38.75 96 GLY A CA 1
ATOM 757 C C . GLY A 1 96 ? -10.690 -24.402 3.941 1.00 38.75 96 GLY A C 1
ATOM 758 O O . GLY A 1 96 ? -10.259 -25.489 4.315 1.00 38.75 96 GLY A O 1
ATOM 759 N N . GLU A 1 97 ? -10.899 -23.405 4.809 1.00 36.31 97 GLU A N 1
ATOM 760 C CA . GLU A 1 97 ? -10.687 -23.553 6.265 1.00 36.31 97 GLU A CA 1
ATOM 761 C C . GLU A 1 97 ? -12.001 -23.535 7.061 1.00 36.31 97 GLU A C 1
ATOM 763 O O . GLU A 1 97 ? -12.422 -22.512 7.594 1.00 36.31 97 GLU A O 1
ATOM 768 N N . ASN A 1 98 ? -12.640 -24.706 7.164 1.00 36.78 98 ASN A N 1
ATOM 769 C CA . ASN A 1 98 ? -13.518 -25.067 8.286 1.00 36.78 98 ASN A CA 1
ATOM 770 C C . ASN A 1 98 ? -13.762 -26.589 8.312 1.00 36.78 98 ASN A C 1
ATOM 772 O O . ASN A 1 98 ? -14.698 -27.098 7.697 1.00 36.78 98 ASN A O 1
ATOM 776 N N . GLY A 1 99 ? -12.914 -27.327 9.033 1.00 29.75 99 GLY A N 1
ATOM 777 C CA . GLY A 1 99 ? -13.061 -28.774 9.221 1.00 29.75 99 GLY A CA 1
ATOM 778 C C . GLY A 1 99 ? -11.868 -29.399 9.960 1.00 29.75 99 GLY A C 1
ATOM 779 O O . GLY A 1 99 ? -10.756 -29.348 9.440 1.00 29.75 99 GLY A O 1
ATOM 780 N N . PRO A 1 100 ? -12.047 -29.979 11.163 1.00 39.69 100 PRO A N 1
ATOM 781 C CA . PRO A 1 100 ? -10.959 -30.620 11.899 1.00 39.69 100 PRO A CA 1
ATOM 782 C C . PRO A 1 100 ? -10.742 -32.088 11.477 1.00 39.69 100 PRO A C 1
ATOM 784 O O . PRO A 1 100 ? -11.698 -32.800 11.180 1.00 39.69 100 PRO A O 1
ATOM 787 N N . ASN A 1 101 ? -9.488 -32.546 11.598 1.00 33.03 101 ASN A N 1
ATOM 788 C CA . ASN A 1 101 ? -8.945 -33.895 11.329 1.00 33.03 101 ASN A CA 1
ATOM 789 C C . ASN A 1 101 ? -8.701 -34.290 9.856 1.00 33.03 101 ASN A C 1
ATOM 791 O O . ASN A 1 101 ? -9.625 -34.471 9.073 1.00 33.03 101 ASN A O 1
ATOM 795 N N . GLY A 1 102 ? -7.435 -34.599 9.539 1.00 30.25 102 GLY A N 1
ATOM 796 C CA . GLY A 1 102 ? -7.026 -35.285 8.305 1.00 30.25 102 GLY A CA 1
ATOM 797 C C . GLY A 1 102 ? -5.520 -35.157 8.047 1.00 30.25 102 GLY A C 1
ATOM 798 O O . GLY A 1 102 ? -5.046 -34.090 7.687 1.00 30.25 102 GLY A O 1
ATOM 799 N N . ARG A 1 103 ? -4.750 -36.224 8.289 1.00 33.44 103 ARG A N 1
ATOM 800 C CA . ARG A 1 103 ? -3.274 -36.257 8.178 1.00 33.44 103 ARG A CA 1
ATOM 801 C C . ARG A 1 103 ? -2.803 -36.722 6.787 1.00 33.44 103 ARG A C 1
ATOM 803 O O . ARG A 1 103 ? -3.589 -37.314 6.054 1.00 33.44 103 ARG A O 1
ATOM 810 N N . SER A 1 104 ? -1.481 -36.619 6.566 1.00 30.98 104 SER A N 1
ATOM 811 C CA . SER A 1 104 ? -0.652 -37.282 5.522 1.00 30.98 104 SER A CA 1
ATOM 812 C C . SER A 1 104 ? -0.865 -36.847 4.060 1.00 30.98 104 SER A C 1
ATOM 814 O O . SER A 1 104 ? -1.988 -36.570 3.668 1.00 30.98 104 SER A O 1
ATOM 816 N N . ASP A 1 105 ? 0.141 -36.823 3.174 1.00 27.73 105 ASP A N 1
ATOM 817 C CA . ASP A 1 105 ? 1.623 -36.898 3.263 1.00 27.73 105 ASP A CA 1
ATOM 818 C C . ASP A 1 105 ? 2.189 -36.598 1.837 1.00 27.73 105 ASP A C 1
ATOM 820 O O . ASP A 1 105 ? 1.415 -36.390 0.904 1.00 27.73 105 ASP A O 1
ATOM 824 N N . VAL A 1 106 ? 3.512 -36.688 1.659 1.00 31.25 106 VAL A N 1
ATOM 825 C CA . VAL A 1 106 ? 4.247 -36.988 0.410 1.00 31.25 106 VAL A CA 1
ATOM 826 C C . VAL A 1 106 ? 4.761 -35.794 -0.434 1.00 31.25 106 VAL A C 1
ATOM 828 O O . VAL A 1 106 ? 4.092 -35.244 -1.304 1.00 31.25 106 VAL A O 1
ATOM 831 N N . THR A 1 107 ? 6.057 -35.531 -0.206 1.00 30.95 107 THR A N 1
ATOM 832 C CA . THR A 1 107 ? 7.129 -35.064 -1.125 1.00 30.95 107 THR A CA 1
ATOM 833 C C . THR A 1 107 ? 7.133 -33.651 -1.718 1.00 30.95 107 THR A C 1
ATOM 835 O O . THR A 1 107 ? 6.428 -33.324 -2.671 1.00 30.95 107 THR A O 1
ATOM 838 N N . GLU A 1 108 ? 8.140 -32.897 -1.271 1.00 36.78 108 GLU A N 1
ATOM 839 C CA . GLU A 1 108 ? 9.019 -32.109 -2.141 1.00 36.78 108 GLU A CA 1
ATOM 840 C C . GLU A 1 108 ? 9.652 -33.015 -3.222 1.00 36.78 108 GLU A C 1
ATOM 842 O O . GLU A 1 108 ? 10.170 -34.068 -2.856 1.00 36.78 108 GLU A O 1
ATOM 847 N N . ASP A 1 109 ? 9.680 -32.607 -4.502 1.00 27.81 109 ASP A N 1
ATOM 848 C CA . ASP A 1 109 ? 10.900 -32.750 -5.322 1.00 27.81 109 ASP A CA 1
ATOM 849 C C . ASP A 1 109 ? 10.946 -31.846 -6.580 1.00 27.81 109 ASP A C 1
ATOM 851 O O . ASP A 1 109 ? 9.935 -31.438 -7.157 1.00 27.81 109 ASP A O 1
ATOM 855 N N . ASP A 1 110 ? 12.193 -31.563 -6.935 1.00 30.72 110 ASP A N 1
ATOM 856 C CA . ASP A 1 110 ? 12.875 -31.072 -8.130 1.00 30.72 110 ASP A CA 1
ATOM 857 C C . ASP A 1 110 ? 12.290 -30.044 -9.128 1.00 30.72 110 ASP A C 1
ATOM 859 O O . ASP A 1 110 ? 11.321 -30.211 -9.876 1.00 30.72 110 ASP A O 1
ATOM 863 N N . SER A 1 111 ? 13.094 -28.988 -9.235 1.00 37.19 111 SER A N 1
ATOM 864 C CA . SER A 1 111 ? 13.579 -28.326 -10.446 1.00 37.19 111 SER A CA 1
ATOM 865 C C . SER A 1 111 ? 13.261 -28.967 -11.807 1.00 37.19 111 SER A C 1
ATOM 867 O O . SER A 1 111 ? 13.523 -30.129 -12.091 1.00 37.19 111 SER A O 1
ATOM 869 N N . SER A 1 112 ? 12.917 -28.117 -12.773 1.00 34.25 112 SER A N 1
ATOM 870 C CA . SER A 1 112 ? 13.521 -28.200 -14.114 1.00 34.25 112 SER A CA 1
ATOM 871 C C . SER A 1 112 ? 13.317 -26.887 -14.863 1.00 34.25 112 SER A C 1
ATOM 873 O O . SER A 1 112 ? 12.284 -26.226 -14.744 1.00 34.25 112 SER A O 1
ATOM 875 N N . GLN A 1 113 ? 14.362 -26.480 -15.579 1.00 40.69 113 GLN A N 1
ATOM 876 C CA . GLN A 1 113 ? 14.488 -25.169 -16.207 1.00 40.69 113 GLN A CA 1
ATOM 877 C C . GLN A 1 113 ? 13.950 -25.169 -17.653 1.00 40.69 113 GLN A C 1
ATOM 879 O O . GLN A 1 113 ? 13.560 -26.204 -18.181 1.00 40.69 113 GLN A O 1
ATOM 884 N N . ASP A 1 114 ? 14.009 -23.989 -18.277 1.00 31.70 114 ASP A N 1
ATOM 885 C CA . ASP A 1 114 ? 13.711 -23.679 -19.684 1.00 31.70 114 ASP A CA 1
ATOM 886 C C . ASP A 1 114 ? 12.207 -23.619 -20.049 1.00 31.70 114 ASP A C 1
ATOM 888 O O . ASP A 1 114 ? 11.375 -24.347 -19.523 1.00 31.70 114 ASP A O 1
ATOM 892 N N . GLY A 1 115 ? 11.762 -22.712 -20.926 1.00 34.78 115 GLY A N 1
ATOM 893 C CA . GLY A 1 115 ? 12.486 -21.625 -21.590 1.00 34.78 115 GLY A CA 1
ATOM 894 C C . GLY A 1 115 ? 11.607 -20.896 -22.620 1.00 34.78 115 GLY A C 1
ATOM 895 O O . GLY A 1 115 ? 10.763 -21.513 -23.252 1.00 34.78 115 GLY A O 1
ATOM 896 N N . ASP A 1 116 ? 11.856 -19.592 -22.786 1.00 30.31 116 ASP A N 1
ATOM 897 C CA . ASP A 1 116 ? 11.357 -18.681 -23.836 1.00 30.31 116 ASP A CA 1
ATOM 898 C C . ASP A 1 116 ? 9.838 -18.354 -23.962 1.00 30.31 116 ASP A C 1
ATOM 900 O O . ASP A 1 116 ? 9.033 -19.135 -24.450 1.00 30.31 116 ASP A O 1
ATOM 904 N N . ASN A 1 117 ? 9.551 -17.056 -23.724 1.00 35.38 117 ASN A N 1
ATOM 905 C CA . ASN A 1 117 ? 8.679 -16.156 -24.518 1.00 35.38 117 ASN A CA 1
ATOM 906 C C . ASN A 1 117 ? 7.133 -16.368 -24.545 1.00 35.38 117 ASN A C 1
ATOM 908 O O . ASN A 1 117 ? 6.633 -17.481 -24.547 1.00 35.38 117 ASN A O 1
ATOM 912 N N . VAL A 1 118 ? 6.273 -15.333 -24.599 1.00 34.66 118 VAL A N 1
ATOM 913 C CA . VAL A 1 118 ? 6.449 -13.885 -24.881 1.00 34.66 118 VAL A CA 1
ATOM 914 C C . VAL A 1 118 ? 5.612 -13.017 -23.913 1.00 34.66 118 VAL A C 1
ATOM 916 O O . VAL A 1 118 ? 4.560 -13.425 -23.427 1.00 34.66 118 VAL A O 1
ATOM 919 N N . ASP A 1 119 ? 6.085 -11.791 -23.695 1.00 27.08 119 ASP A N 1
ATOM 920 C CA . ASP A 1 119 ? 5.418 -10.633 -23.083 1.00 27.08 119 ASP A CA 1
ATOM 921 C C . ASP A 1 119 ? 4.042 -10.252 -23.687 1.00 27.08 119 ASP A C 1
ATOM 923 O O . ASP A 1 119 ? 3.895 -10.182 -24.907 1.00 27.08 119 ASP A O 1
ATOM 927 N N . SER A 1 120 ? 3.063 -9.912 -22.833 1.00 33.44 120 SER A N 1
ATOM 928 C CA . SER A 1 120 ? 2.200 -8.718 -22.994 1.00 33.44 120 SER A CA 1
ATOM 929 C C . SER A 1 120 ? 1.163 -8.608 -21.872 1.00 33.44 120 SER A C 1
ATOM 931 O O . SER A 1 120 ? 0.094 -9.221 -21.913 1.00 33.44 120 SER A O 1
ATOM 933 N N . SER A 1 121 ? 1.432 -7.740 -20.896 1.00 33.31 121 SER A N 1
ATOM 934 C CA . SER A 1 121 ? 0.404 -7.258 -19.966 1.00 33.31 121 SER A CA 1
ATOM 935 C C . SER A 1 121 ? -0.601 -6.354 -20.693 1.00 33.31 121 SER A C 1
ATOM 937 O O . SER A 1 121 ? -0.270 -5.222 -21.045 1.00 33.31 121 SER A O 1
ATOM 939 N N . LYS A 1 122 ? -1.855 -6.797 -20.851 1.00 29.97 122 LYS A N 1
ATOM 940 C CA . LYS A 1 122 ? -3.002 -5.896 -21.067 1.00 29.97 122 LYS A CA 1
ATOM 941 C C . LYS A 1 122 ? -3.792 -5.772 -19.766 1.00 29.97 122 LYS A C 1
ATOM 943 O O . LYS A 1 122 ? -4.627 -6.622 -19.474 1.00 29.97 122 LYS A O 1
ATOM 948 N N . SER A 1 123 ? -3.538 -4.694 -19.023 1.00 29.92 123 SER A N 1
ATOM 949 C CA . SER A 1 123 ? -4.248 -4.368 -17.780 1.00 29.92 123 SER A CA 1
ATOM 950 C C . SER A 1 123 ? -4.671 -2.900 -17.748 1.00 29.92 123 SER A C 1
ATOM 952 O O . SER A 1 123 ? -3.959 -2.043 -17.230 1.00 29.92 123 SER A O 1
ATOM 954 N N . SER A 1 124 ? -5.855 -2.636 -18.292 1.00 33.16 124 SER A N 1
ATOM 955 C CA . SER A 1 124 ? -6.701 -1.464 -18.025 1.00 33.16 124 SER A CA 1
ATOM 956 C C . SER A 1 124 ? -8.085 -1.753 -18.627 1.00 33.16 124 SER A C 1
ATOM 958 O O . SER A 1 124 ? -8.133 -2.168 -19.782 1.00 33.16 124 SER A O 1
ATOM 960 N N . SER A 1 125 ? -9.223 -1.558 -17.962 1.00 30.47 125 SER A N 1
ATOM 961 C CA . SER A 1 125 ? -9.475 -1.146 -16.570 1.00 30.47 125 SER A CA 1
ATOM 962 C C . SER A 1 125 ? -10.988 -1.214 -16.292 1.00 30.47 125 SER A C 1
ATOM 964 O O . SER A 1 125 ? -11.745 -0.810 -17.162 1.00 30.47 125 SER A O 1
ATOM 966 N N . ILE A 1 126 ? -11.365 -1.616 -15.069 1.00 30.22 126 ILE A N 1
ATOM 967 C CA . ILE A 1 126 ? -12.631 -1.367 -14.332 1.00 30.22 126 ILE A CA 1
ATOM 968 C C . ILE A 1 126 ? -14.016 -1.726 -14.937 1.00 30.22 126 ILE A C 1
ATOM 970 O O . ILE A 1 126 ? -14.296 -1.562 -16.114 1.00 30.22 126 ILE A O 1
ATOM 974 N N . ALA A 1 127 ? -14.914 -2.108 -14.015 1.00 26.06 127 ALA A N 1
ATOM 975 C CA . ALA A 1 127 ? -16.381 -2.013 -14.072 1.00 26.06 127 ALA A CA 1
ATOM 976 C C . ALA A 1 127 ? -17.165 -2.808 -15.144 1.00 26.06 127 ALA A C 1
ATOM 978 O O . ALA A 1 127 ? -17.573 -2.262 -16.166 1.00 26.06 127 ALA A O 1
ATOM 979 N N . SER A 1 128 ? -17.568 -4.041 -14.807 1.00 28.05 128 SER A N 1
ATOM 980 C CA . SER A 1 128 ? -18.986 -4.394 -14.535 1.00 28.05 128 SER A CA 1
ATOM 981 C C . SER A 1 128 ? -19.118 -5.862 -14.101 1.00 28.05 128 SER A C 1
ATOM 983 O O . SER A 1 128 ? -18.240 -6.675 -14.375 1.00 28.05 128 SER A O 1
ATOM 985 N N . GLN A 1 129 ? -20.184 -6.188 -13.367 1.00 35.59 129 GLN A N 1
ATOM 986 C CA . GLN A 1 129 ? -20.458 -7.543 -12.866 1.00 35.59 129 GLN A CA 1
ATOM 987 C C . GLN A 1 129 ? -21.167 -8.420 -13.926 1.00 35.59 129 GLN A C 1
ATOM 989 O O . GLN A 1 129 ? -21.700 -7.891 -14.895 1.00 35.59 129 GLN A O 1
ATOM 994 N N . GLN A 1 130 ? -21.265 -9.727 -13.627 1.00 28.14 130 GLN A N 1
ATOM 995 C CA . GLN A 1 130 ? -22.165 -10.760 -14.195 1.00 28.14 130 GLN A CA 1
ATOM 996 C C . GLN A 1 130 ? -21.646 -11.714 -15.308 1.00 28.14 130 GLN A C 1
ATOM 998 O O . GLN A 1 130 ? -21.059 -11.324 -16.311 1.00 28.14 130 GLN A O 1
ATOM 1003 N N . SER A 1 131 ? -21.982 -13.001 -15.097 1.00 29.28 131 SER A N 1
ATOM 1004 C CA . SER A 1 131 ? -22.206 -14.113 -16.056 1.00 29.28 131 SER A CA 1
ATOM 1005 C C . SER A 1 131 ? -21.079 -14.683 -16.957 1.00 29.28 131 SER A C 1
ATOM 1007 O O . SER A 1 131 ? -20.819 -14.215 -18.058 1.00 29.28 131 SER A O 1
ATOM 1009 N N . SER A 1 132 ? -20.549 -15.835 -16.515 1.00 27.92 132 SER A N 1
ATOM 1010 C CA . SER A 1 132 ? -20.453 -17.139 -17.228 1.00 27.92 132 SER A CA 1
ATOM 1011 C C . SER A 1 132 ? -19.890 -17.298 -18.668 1.00 27.92 132 SER A C 1
ATOM 1013 O O . SER A 1 132 ? -20.577 -17.060 -19.652 1.00 27.92 132 SER A O 1
ATOM 1015 N N . HIS A 1 133 ? -18.725 -17.963 -18.735 1.00 27.12 133 HIS A N 1
ATOM 1016 C CA . HIS A 1 133 ? -18.373 -19.163 -19.539 1.00 27.12 133 HIS A CA 1
ATOM 1017 C C . HIS A 1 133 ? -18.640 -19.313 -21.063 1.00 27.12 133 HIS A C 1
ATOM 1019 O O . HIS A 1 133 ? -19.769 -19.497 -21.505 1.00 27.12 133 HIS A O 1
ATOM 1025 N N . SER A 1 134 ? -17.534 -19.631 -21.770 1.00 27.53 134 SER A N 1
ATOM 1026 C CA . SER A 1 134 ? -17.419 -20.422 -23.028 1.00 27.53 134 SER A CA 1
ATOM 1027 C C . SER A 1 134 ? -17.948 -19.762 -24.323 1.00 27.53 134 SER A C 1
ATOM 1029 O O . SER A 1 134 ? -18.811 -18.904 -24.272 1.00 27.53 134 SER A O 1
ATOM 1031 N N . ILE A 1 135 ? -17.431 -20.026 -25.532 1.00 27.84 135 ILE A N 1
ATOM 1032 C CA . ILE A 1 135 ? -16.730 -21.206 -26.081 1.00 27.84 135 ILE A CA 1
ATOM 1033 C C . ILE A 1 135 ? -15.551 -20.837 -27.002 1.00 27.84 135 ILE A C 1
ATOM 1035 O O . ILE A 1 135 ? -15.574 -19.842 -27.721 1.00 27.84 135 ILE A O 1
ATOM 1039 N N . SER A 1 136 ? -14.546 -21.712 -27.040 1.00 24.73 136 SER A N 1
ATOM 1040 C CA . SER A 1 136 ? -13.567 -21.813 -28.125 1.00 24.73 136 SER A CA 1
ATOM 1041 C C . SER A 1 136 ? -14.075 -22.777 -29.206 1.00 24.73 136 SER A C 1
ATOM 1043 O O . SER A 1 136 ? -14.688 -23.793 -28.888 1.00 24.73 136 SER A O 1
ATOM 1045 N N . MET A 1 137 ? -13.759 -22.518 -30.479 1.00 25.20 137 MET A N 1
ATOM 1046 C CA . MET A 1 137 ? -13.870 -23.526 -31.541 1.00 25.20 137 MET A CA 1
ATOM 1047 C C . MET A 1 137 ? -12.522 -23.788 -32.198 1.00 25.20 137 MET A C 1
ATOM 1049 O O . MET A 1 137 ? -11.718 -22.879 -32.408 1.00 25.20 137 MET A O 1
ATOM 1053 N N . SER A 1 138 ? -12.282 -25.062 -32.508 1.00 25.56 138 SER A N 1
ATOM 1054 C CA . SER A 1 138 ? -11.063 -25.541 -33.149 1.00 25.56 138 SER A CA 1
ATOM 1055 C C . SER A 1 138 ? -11.360 -26.691 -34.114 1.00 25.56 138 SER A C 1
ATOM 1057 O O . SER A 1 138 ? -12.015 -27.663 -33.757 1.00 25.56 138 SER A O 1
ATOM 1059 N N . SER A 1 139 ? -10.821 -26.577 -35.325 1.00 26.38 139 SER A N 1
ATOM 1060 C CA . SER A 1 139 ? -10.702 -27.619 -36.357 1.00 26.38 139 SER A CA 1
ATOM 1061 C C . SER A 1 139 ? -9.569 -27.147 -37.285 1.00 26.38 139 SER A C 1
ATOM 1063 O O . SER A 1 139 ? -9.642 -26.021 -37.767 1.00 26.38 139 SER A O 1
ATOM 1065 N N . LYS A 1 140 ? -8.404 -27.787 -37.470 1.00 33.50 140 LYS A N 1
ATOM 1066 C CA . LYS A 1 140 ? -7.975 -29.204 -37.588 1.00 33.50 140 LYS A CA 1
ATOM 1067 C C . LYS A 1 140 ? -8.424 -29.933 -38.865 1.00 33.50 140 LYS A C 1
ATOM 1069 O O . LYS A 1 140 ? -9.370 -30.702 -38.822 1.00 33.50 140 LYS A O 1
ATOM 1074 N N . SER A 1 141 ? -7.630 -29.761 -39.926 1.00 25.02 141 SER A N 1
ATOM 1075 C CA . SER A 1 141 ? -7.058 -30.817 -40.802 1.00 25.02 141 SER A CA 1
ATOM 1076 C C . SER A 1 141 ? -6.181 -30.113 -41.861 1.00 25.02 141 SER A C 1
ATOM 1078 O O . SER A 1 141 ? -6.621 -29.098 -42.388 1.00 25.02 141 SER A O 1
ATOM 1080 N N . SER A 1 142 ? -4.912 -30.415 -42.172 1.00 31.81 142 SER A N 1
ATOM 1081 C CA . SER A 1 142 ? -4.104 -31.653 -42.249 1.00 31.81 142 SER A CA 1
ATOM 1082 C C . SER A 1 142 ? -4.314 -32.519 -43.507 1.00 31.81 142 SER A C 1
ATOM 1084 O O . SER A 1 142 ? -4.876 -33.604 -43.436 1.00 31.81 142 SER A O 1
ATOM 1086 N N . SER A 1 143 ? -3.816 -32.008 -44.641 1.00 34.81 143 SER A N 1
ATOM 1087 C CA . SER A 1 143 ? -2.890 -32.678 -45.588 1.00 34.81 143 SER A CA 1
ATOM 1088 C C . SER A 1 143 ? -2.948 -34.202 -45.812 1.00 34.81 143 SER A C 1
ATOM 1090 O O . SER A 1 143 ? -2.697 -34.955 -44.873 1.00 34.81 143 SER A O 1
ATOM 1092 N N . GLN A 1 144 ? -2.965 -34.634 -47.086 1.00 33.88 144 GLN A N 1
ATOM 1093 C CA . GLN A 1 144 ? -2.217 -35.825 -47.536 1.00 33.88 144 GLN A CA 1
ATOM 1094 C C . GLN A 1 144 ? -1.994 -35.902 -49.063 1.00 33.88 144 GLN A C 1
ATOM 1096 O O . GLN A 1 144 ? -2.900 -35.619 -49.841 1.00 33.88 144 GLN A O 1
ATOM 1101 N N . ASN A 1 145 ? -0.774 -36.286 -49.462 1.00 25.95 145 ASN A N 1
ATOM 1102 C CA . ASN A 1 145 ? -0.425 -37.418 -50.350 1.00 25.95 145 ASN A CA 1
ATOM 1103 C C . ASN A 1 145 ? 1.121 -37.458 -50.450 1.00 25.95 145 ASN A C 1
ATOM 1105 O O . ASN A 1 145 ? 1.720 -36.419 -50.713 1.00 25.95 145 ASN A O 1
ATOM 1109 N N . SER A 1 146 ? 1.858 -38.494 -50.016 1.00 31.98 146 SER A N 1
ATOM 1110 C CA . SER A 1 146 ? 1.858 -39.940 -50.370 1.00 31.98 146 SER A CA 1
ATOM 1111 C C . SER A 1 146 ? 2.457 -40.184 -51.774 1.00 31.98 146 SER A C 1
ATOM 1113 O O . SER A 1 146 ? 2.223 -39.403 -52.689 1.00 31.98 146 SER A O 1
ATOM 1115 N N . ILE A 1 147 ? 3.377 -41.143 -51.967 1.00 28.78 147 ILE A N 1
ATOM 1116 C CA . ILE A 1 147 ? 3.130 -42.600 -52.064 1.00 28.78 147 ILE A CA 1
ATOM 1117 C C . ILE A 1 147 ? 4.388 -43.444 -51.681 1.00 28.78 147 ILE A C 1
ATOM 1119 O O . ILE A 1 147 ? 5.518 -42.987 -51.836 1.00 28.78 147 ILE A O 1
ATOM 1123 N N . HIS A 1 148 ? 4.164 -44.674 -51.180 1.00 29.72 148 HIS A N 1
ATOM 1124 C CA . HIS A 1 148 ? 5.151 -45.736 -50.835 1.00 29.72 148 HIS A CA 1
ATOM 1125 C C . HIS A 1 148 ? 5.469 -46.633 -52.078 1.00 29.72 148 HIS A C 1
ATOM 1127 O O . HIS A 1 148 ? 5.125 -46.239 -53.181 1.00 29.72 148 HIS A O 1
ATOM 1133 N N . SER A 1 149 ? 6.093 -47.822 -52.101 1.00 27.88 149 SER A N 1
ATOM 1134 C CA . SER A 1 149 ? 6.407 -48.923 -51.159 1.00 27.88 149 SER A CA 1
ATOM 1135 C C . SER A 1 149 ? 7.496 -49.815 -51.822 1.00 27.88 149 SER A C 1
ATOM 1137 O O . SER A 1 149 ? 7.742 -49.635 -53.013 1.00 27.88 149 SER A O 1
ATOM 1139 N N . ALA A 1 150 ? 8.255 -50.713 -51.174 1.00 29.84 150 ALA A N 1
ATOM 1140 C CA . ALA A 1 150 ? 7.911 -52.086 -50.727 1.00 29.84 150 ALA A CA 1
ATOM 1141 C C . ALA A 1 150 ? 9.264 -52.845 -50.496 1.00 29.84 150 ALA A C 1
ATOM 1143 O O . ALA A 1 150 ? 10.246 -52.430 -51.110 1.00 29.84 150 ALA A O 1
ATOM 1144 N N . THR A 1 151 ? 9.478 -53.924 -49.718 1.00 30.31 151 THR A N 1
ATOM 1145 C CA . THR A 1 151 ? 8.673 -54.805 -48.822 1.00 30.31 151 THR A CA 1
ATOM 1146 C C . THR A 1 151 ? 9.621 -55.758 -48.044 1.00 30.31 151 THR A C 1
ATOM 1148 O O . THR A 1 151 ? 10.598 -56.185 -48.651 1.00 30.31 151 THR A O 1
ATOM 1151 N N . ASN A 1 152 ? 9.245 -56.170 -46.814 1.00 29.33 152 ASN A N 1
ATOM 1152 C CA . ASN A 1 152 ? 9.598 -57.436 -46.101 1.00 29.33 152 ASN A CA 1
ATOM 1153 C C . ASN A 1 152 ? 11.095 -57.705 -45.726 1.00 29.33 152 ASN A C 1
ATOM 1155 O O . ASN A 1 152 ? 11.993 -57.191 -46.380 1.00 29.33 152 ASN A O 1
ATOM 1159 N N . ASP A 1 153 ? 11.478 -58.493 -44.702 1.00 28.41 153 ASP A N 1
ATOM 1160 C CA . ASP A 1 153 ? 10.751 -59.183 -43.607 1.00 28.41 153 ASP A CA 1
ATOM 1161 C C . ASP A 1 153 ? 11.663 -59.438 -42.368 1.00 28.41 153 ASP A C 1
ATOM 1163 O O . ASP A 1 153 ? 12.883 -59.335 -42.466 1.00 28.41 153 ASP A O 1
ATOM 1167 N N . ASP A 1 154 ? 11.035 -59.792 -41.238 1.00 28.73 154 ASP A N 1
ATOM 1168 C CA . ASP A 1 154 ? 11.488 -60.578 -40.059 1.00 28.73 154 ASP A CA 1
ATOM 1169 C C . ASP A 1 154 ? 12.870 -60.450 -39.330 1.00 28.73 154 ASP A C 1
ATOM 1171 O O . ASP A 1 154 ? 13.936 -60.793 -39.828 1.00 28.73 154 ASP A O 1
ATOM 1175 N N . LEU A 1 155 ? 12.742 -60.150 -38.021 1.00 28.45 155 LEU A N 1
ATOM 1176 C CA . LEU A 1 155 ? 13.246 -60.856 -36.811 1.00 28.45 155 LEU A CA 1
ATOM 1177 C C . LEU A 1 155 ? 14.751 -61.103 -36.457 1.00 28.45 155 LEU A C 1
ATOM 1179 O O . LEU A 1 155 ? 15.581 -61.516 -37.251 1.00 28.45 155 LEU A O 1
ATOM 1183 N N . VAL A 1 156 ? 14.987 -61.006 -35.129 1.00 30.41 156 VAL A N 1
ATOM 1184 C CA . VAL A 1 156 ? 16.080 -61.506 -34.239 1.00 30.41 156 VAL A CA 1
ATOM 1185 C C . VAL A 1 156 ? 17.540 -61.003 -34.346 1.00 30.41 156 VAL A C 1
ATOM 1187 O O . VAL A 1 156 ? 18.159 -60.984 -35.398 1.00 30.41 156 VAL A O 1
ATOM 1190 N N . GLY A 1 157 ? 18.162 -60.792 -33.169 1.00 24.12 157 GLY A N 1
ATOM 1191 C CA . GLY A 1 157 ? 19.506 -61.354 -32.912 1.00 24.12 157 GLY A CA 1
ATOM 1192 C C . GLY A 1 157 ? 20.703 -60.421 -32.638 1.00 24.12 157 GLY A C 1
ATOM 1193 O O . GLY A 1 157 ? 21.492 -60.138 -33.523 1.00 24.12 157 GLY A O 1
ATOM 1194 N N . PHE A 1 158 ? 20.911 -60.077 -31.362 1.00 26.36 158 PHE A N 1
ATOM 1195 C CA . PHE A 1 158 ? 22.201 -60.140 -30.636 1.00 26.36 158 PHE A CA 1
ATOM 1196 C C . PHE A 1 158 ? 23.540 -59.646 -31.272 1.00 26.36 158 PHE A C 1
ATOM 1198 O O . PHE A 1 158 ? 24.195 -60.346 -32.029 1.00 26.36 158 PHE A O 1
ATOM 1205 N N . SER A 1 159 ? 24.046 -58.522 -30.742 1.00 26.06 159 SER A N 1
ATOM 1206 C CA . SER A 1 159 ? 25.438 -58.290 -30.276 1.00 26.06 159 SER A CA 1
ATOM 1207 C C . SER A 1 159 ? 26.690 -58.629 -31.146 1.00 26.06 159 SER A C 1
ATOM 1209 O O . SER A 1 159 ? 27.074 -59.783 -31.304 1.00 26.06 159 SER A O 1
ATOM 1211 N N . SER A 1 160 ? 27.488 -57.569 -31.360 1.00 25.59 160 SER A N 1
ATOM 1212 C CA . SER A 1 160 ? 28.955 -57.486 -31.134 1.00 25.59 160 SER A CA 1
ATOM 1213 C C . SER A 1 160 ? 29.996 -57.985 -32.167 1.00 25.59 160 SER A C 1
ATOM 1215 O O . SER A 1 160 ? 29.896 -59.048 -32.758 1.00 25.59 160 SER A O 1
ATOM 1217 N N . PHE A 1 161 ? 31.098 -57.215 -32.206 1.00 27.77 161 PHE A N 1
ATOM 1218 C CA . PHE A 1 161 ? 32.463 -57.501 -32.700 1.00 27.77 161 PHE A CA 1
ATOM 1219 C C . PHE A 1 161 ? 32.772 -57.568 -34.217 1.00 27.77 161 PHE A C 1
ATOM 1221 O O . PHE A 1 161 ? 32.641 -58.584 -34.881 1.00 27.77 161 PHE A O 1
ATOM 1228 N N . SER A 1 162 ? 33.394 -56.475 -34.680 1.00 26.83 162 SER A N 1
ATOM 1229 C CA . SER A 1 162 ? 34.741 -56.418 -35.288 1.00 26.83 162 SER A CA 1
ATOM 1230 C C . SER A 1 162 ? 35.184 -57.370 -36.424 1.00 26.83 162 SER A C 1
ATOM 1232 O O . SER A 1 162 ? 35.381 -58.559 -36.204 1.00 26.83 162 SER A O 1
ATOM 1234 N N . ARG A 1 163 ? 35.695 -56.730 -37.500 1.00 27.38 163 ARG A N 1
ATOM 1235 C CA . ARG A 1 163 ? 37.037 -56.928 -38.131 1.00 27.38 163 ARG A CA 1
ATOM 1236 C C . ARG A 1 163 ? 37.081 -57.358 -39.617 1.00 27.38 163 ARG A C 1
ATOM 1238 O O . ARG A 1 163 ? 36.995 -58.526 -39.942 1.00 27.38 163 ARG A O 1
ATOM 1245 N N . GLU A 1 164 ? 37.370 -56.359 -40.460 1.00 27.34 164 GLU A N 1
ATOM 1246 C CA . GLU A 1 164 ? 38.428 -56.292 -41.503 1.00 27.34 164 GLU A CA 1
ATOM 1247 C C . GLU A 1 164 ? 38.655 -57.426 -42.553 1.00 27.34 164 GLU A C 1
ATOM 1249 O O . GLU A 1 164 ? 38.850 -58.585 -42.212 1.00 27.34 164 GLU A O 1
ATOM 1254 N N . ARG A 1 165 ? 38.892 -56.982 -43.811 1.00 28.98 165 ARG A N 1
ATOM 1255 C CA . ARG A 1 165 ? 39.615 -57.613 -44.962 1.00 28.98 165 ARG A CA 1
ATOM 1256 C C . ARG A 1 165 ? 38.838 -58.289 -46.110 1.00 28.98 165 ARG A C 1
ATOM 1258 O O . ARG A 1 165 ? 38.587 -59.483 -46.121 1.00 28.98 165 ARG A O 1
ATOM 1265 N N . SER A 1 166 ? 38.626 -57.483 -47.160 1.00 28.47 166 SER A N 1
ATOM 1266 C CA . SER A 1 166 ? 39.155 -57.654 -48.538 1.00 28.47 166 SER A CA 1
ATOM 1267 C C . SER A 1 166 ? 39.491 -59.059 -49.082 1.00 28.47 166 SER A C 1
ATOM 1269 O O . SER A 1 166 ? 40.371 -59.708 -48.530 1.00 28.47 166 SER A O 1
ATOM 1271 N N . PHE A 1 167 ? 38.999 -59.394 -50.289 1.00 27.86 167 PHE A N 1
ATOM 1272 C CA . PHE A 1 167 ? 39.788 -59.487 -51.545 1.00 27.86 167 PHE A CA 1
ATOM 1273 C C . PHE A 1 167 ? 38.894 -59.807 -52.781 1.00 27.86 167 PHE A C 1
ATOM 1275 O O . PHE A 1 167 ? 37.992 -60.627 -52.699 1.00 27.86 167 PHE A O 1
ATOM 1282 N N . GLN A 1 168 ? 39.134 -59.082 -53.890 1.00 31.27 168 GLN A N 1
ATOM 1283 C CA . GLN A 1 168 ? 39.300 -59.500 -55.313 1.00 31.27 168 GLN A CA 1
ATOM 1284 C C . GLN A 1 168 ? 38.745 -60.869 -55.819 1.00 31.27 168 GLN A C 1
ATOM 1286 O O . GLN A 1 168 ? 38.833 -61.859 -55.116 1.00 31.27 168 GLN A O 1
ATOM 1291 N N . SER A 1 169 ? 38.317 -61.073 -57.086 1.00 28.41 169 SER A N 1
ATOM 1292 C CA . SER A 1 169 ? 38.283 -60.238 -58.320 1.00 28.41 169 SER A CA 1
ATOM 1293 C C . SER A 1 169 ? 37.595 -60.974 -59.514 1.00 28.41 169 SER A C 1
ATOM 1295 O O . SER A 1 169 ? 37.180 -62.116 -59.357 1.00 28.41 169 SER A O 1
ATOM 1297 N N . THR A 1 170 ? 37.600 -60.364 -60.721 1.00 28.53 170 THR A N 1
ATOM 1298 C CA . THR A 1 170 ? 37.278 -60.928 -62.074 1.00 28.53 170 THR A CA 1
ATOM 1299 C C . THR A 1 170 ? 35.789 -61.110 -62.438 1.00 28.53 170 THR A C 1
ATOM 1301 O O . THR A 1 170 ? 34.976 -61.342 -61.557 1.00 28.53 170 THR A O 1
ATOM 1304 N N . ALA A 1 171 ? 35.334 -61.040 -63.704 1.00 30.31 171 ALA A N 1
ATOM 1305 C CA . ALA A 1 171 ? 35.792 -60.351 -64.934 1.00 30.31 171 ALA A CA 1
ATOM 1306 C C . ALA A 1 171 ? 34.651 -60.387 -65.996 1.00 30.31 171 ALA A C 1
ATOM 1308 O O . ALA A 1 171 ? 33.838 -61.304 -65.963 1.00 30.31 171 ALA A O 1
ATOM 1309 N N . GLY A 1 172 ? 34.597 -59.456 -66.970 1.00 29.66 172 GLY A N 1
ATOM 1310 C CA . GLY A 1 172 ? 33.686 -59.583 -68.134 1.00 29.66 172 GLY A CA 1
ATOM 1311 C C . GLY A 1 172 ? 33.230 -58.277 -68.820 1.00 29.66 172 GLY A C 1
ATOM 1312 O O . GLY A 1 172 ? 32.490 -57.484 -68.252 1.00 29.66 172 GLY A O 1
ATOM 1313 N N . ARG A 1 173 ? 33.645 -58.070 -70.076 1.00 27.80 173 ARG A N 1
ATOM 1314 C CA . ARG A 1 173 ? 33.269 -57.001 -71.048 1.00 27.80 173 ARG A CA 1
ATOM 1315 C C . ARG A 1 173 ? 33.499 -57.611 -72.470 1.00 27.80 173 ARG A C 1
ATOM 1317 O O . ARG A 1 173 ? 34.101 -58.686 -72.489 1.00 27.80 173 ARG A O 1
ATOM 1324 N N . PRO A 1 174 ? 33.210 -56.985 -73.648 1.00 51.16 174 PRO A N 1
ATOM 1325 C CA . PRO A 1 174 ? 32.598 -55.671 -73.949 1.00 51.16 174 PRO A CA 1
ATOM 1326 C C . PRO A 1 174 ? 31.676 -55.598 -75.219 1.00 51.16 174 PRO A C 1
ATOM 1328 O O . PRO A 1 174 ? 31.432 -56.602 -75.874 1.00 51.16 174 PRO A O 1
ATOM 1331 N N . LYS A 1 175 ? 31.339 -54.350 -75.635 1.00 34.31 175 LYS A N 1
ATOM 1332 C CA . LYS A 1 175 ? 30.792 -53.880 -76.951 1.00 34.31 175 LYS A CA 1
ATOM 1333 C C . LYS A 1 175 ? 29.267 -54.078 -77.124 1.00 34.31 175 LYS A C 1
ATOM 1335 O O . LYS A 1 175 ? 28.733 -55.042 -76.609 1.00 34.31 175 LYS A O 1
ATOM 1340 N N . SER A 1 176 ? 28.482 -53.207 -77.773 1.00 30.98 176 SER A N 1
ATOM 1341 C CA . SER A 1 176 ? 28.704 -51.978 -78.583 1.00 30.98 176 SER A CA 1
ATOM 1342 C C . SER A 1 176 ? 27.351 -51.238 -78.756 1.00 30.98 176 SER A C 1
ATOM 1344 O O . SER A 1 176 ? 26.326 -51.900 -78.679 1.00 30.98 176 SER A O 1
ATOM 1346 N N . SER A 1 177 ? 27.224 -49.937 -79.064 1.00 31.81 177 SER A N 1
ATOM 1347 C CA . SER A 1 177 ? 28.138 -48.767 -79.062 1.00 31.81 177 SER A CA 1
ATOM 1348 C C . SER A 1 177 ? 27.363 -47.500 -79.493 1.00 31.81 177 SER A C 1
ATOM 1350 O O . SER A 1 177 ? 26.488 -47.629 -80.340 1.00 31.81 177 SER A O 1
ATOM 1352 N N . ASN A 1 178 ? 27.742 -46.289 -79.052 1.00 31.89 178 ASN A N 1
ATOM 1353 C CA . ASN A 1 178 ? 27.464 -45.047 -79.801 1.00 31.89 178 ASN A CA 1
ATOM 1354 C C . ASN A 1 178 ? 28.492 -43.948 -79.470 1.00 31.89 178 ASN A C 1
ATOM 1356 O O . ASN A 1 178 ? 28.660 -43.563 -78.314 1.00 31.89 178 ASN A O 1
ATOM 1360 N N . ALA A 1 179 ? 29.183 -43.460 -80.499 1.00 36.44 179 ALA A N 1
ATOM 1361 C CA . ALA A 1 179 ? 29.949 -42.213 -80.477 1.00 36.44 179 ALA A CA 1
ATOM 1362 C C . ALA A 1 179 ? 29.017 -41.077 -80.979 1.00 36.44 179 ALA A C 1
ATOM 1364 O O . ALA A 1 179 ? 27.959 -41.363 -81.525 1.00 36.44 179 ALA A O 1
ATOM 1365 N N . SER A 1 180 ? 29.288 -39.781 -80.844 1.00 36.66 180 SER A N 1
ATOM 1366 C CA . SER A 1 180 ? 30.519 -39.076 -80.472 1.00 36.66 180 SER A CA 1
ATOM 1367 C C . SER A 1 180 ? 30.182 -37.620 -80.139 1.00 36.66 180 SER A C 1
ATOM 1369 O O . SER A 1 180 ? 29.517 -36.976 -80.947 1.00 36.66 180 SER A O 1
ATOM 1371 N N . ASN A 1 181 ? 30.783 -37.044 -79.091 1.00 35.16 181 ASN A N 1
ATOM 1372 C CA . ASN A 1 181 ? 31.583 -35.837 -79.315 1.00 35.16 181 ASN A CA 1
ATOM 1373 C C . ASN A 1 181 ? 32.656 -35.581 -78.241 1.00 35.16 181 ASN A C 1
ATOM 1375 O O . ASN A 1 181 ? 32.504 -35.906 -77.070 1.00 35.16 181 ASN A O 1
ATOM 1379 N N . ARG A 1 182 ? 33.753 -35.010 -78.740 1.00 39.19 182 ARG A N 1
ATOM 1380 C CA . ARG A 1 182 ? 35.011 -34.537 -78.128 1.00 39.19 182 ARG A CA 1
ATOM 1381 C C . ARG A 1 182 ? 34.843 -33.771 -76.793 1.00 39.19 182 ARG A C 1
ATOM 1383 O O . ARG A 1 182 ? 33.840 -33.093 -76.628 1.00 39.19 182 ARG A O 1
ATOM 1390 N N . SER A 1 183 ? 35.810 -33.724 -75.865 1.00 30.67 183 SER A N 1
ATOM 1391 C CA . SER A 1 183 ? 37.173 -34.295 -75.818 1.00 30.67 183 SER A CA 1
ATOM 1392 C C . SER A 1 183 ? 37.618 -34.534 -74.366 1.00 30.67 183 SER A C 1
ATOM 1394 O O . SER A 1 183 ? 37.279 -33.753 -73.482 1.00 30.67 183 SER A O 1
ATOM 1396 N N . LEU A 1 184 ? 38.448 -35.560 -74.160 1.00 39.28 184 LEU A N 1
ATOM 1397 C CA . LEU A 1 184 ? 39.320 -35.751 -72.987 1.00 39.28 184 LEU A CA 1
ATOM 1398 C C . LEU A 1 184 ? 40.408 -34.638 -72.983 1.00 39.28 184 LEU A C 1
ATOM 1400 O O . LEU A 1 184 ? 40.624 -34.016 -74.026 1.00 39.28 184 LEU A O 1
ATOM 1404 N N . GLU A 1 185 ? 41.080 -34.274 -71.885 1.00 32.34 185 GLU A N 1
ATOM 1405 C CA . GLU A 1 185 ? 41.776 -35.130 -70.904 1.00 32.34 185 GLU A CA 1
ATOM 1406 C C . GLU A 1 185 ? 41.877 -34.454 -69.507 1.00 32.34 185 GLU A C 1
ATOM 1408 O O . GLU A 1 185 ? 42.311 -33.301 -69.433 1.00 32.34 185 GLU A O 1
ATOM 1413 N N . PRO A 1 186 ? 41.510 -35.128 -68.396 1.00 44.12 186 PRO A N 1
ATOM 1414 C CA . PRO A 1 186 ? 41.719 -34.640 -67.031 1.00 44.12 186 PRO A CA 1
ATOM 1415 C C . PRO A 1 186 ? 43.005 -35.210 -66.393 1.00 44.12 186 PRO A C 1
ATOM 1417 O O . PRO A 1 186 ? 42.959 -36.066 -65.506 1.00 44.12 186 PRO A O 1
ATOM 1420 N N . GLY A 1 187 ? 44.161 -34.680 -66.795 1.00 40.84 187 GLY A N 1
ATOM 1421 C CA . GLY A 1 187 ? 45.453 -34.972 -66.170 1.00 40.84 187 GLY A CA 1
ATOM 1422 C C . GLY A 1 187 ? 45.787 -34.017 -65.016 1.00 40.84 187 GLY A C 1
ATOM 1423 O O . GLY A 1 187 ? 45.965 -32.825 -65.240 1.00 40.84 187 GLY A O 1
ATOM 1424 N N . ALA A 1 188 ? 45.944 -34.569 -63.805 1.00 47.72 188 ALA A N 1
ATOM 1425 C CA . ALA A 1 188 ? 46.415 -33.921 -62.569 1.00 47.72 188 ALA A CA 1
ATOM 1426 C C . ALA A 1 188 ? 45.560 -32.770 -61.982 1.00 47.72 188 ALA A C 1
ATOM 1428 O O . ALA A 1 188 ? 45.608 -31.637 -62.447 1.00 47.72 188 ALA A O 1
ATOM 1429 N N . ASN A 1 189 ? 44.892 -33.038 -60.846 1.00 46.31 189 ASN A N 1
ATOM 1430 C CA . ASN A 1 189 ? 44.682 -32.047 -59.772 1.00 46.31 189 ASN A CA 1
ATOM 1431 C C . ASN A 1 189 ? 44.243 -32.686 -58.430 1.00 46.31 189 ASN A C 1
ATOM 1433 O O . ASN A 1 189 ? 43.201 -32.356 -57.866 1.00 46.31 189 ASN A O 1
ATOM 1437 N N . ASN A 1 190 ? 45.096 -33.535 -57.841 1.00 48.31 190 ASN A N 1
ATOM 1438 C CA . ASN A 1 190 ? 45.024 -33.865 -56.403 1.00 48.31 190 ASN A CA 1
ATOM 1439 C C . ASN A 1 190 ? 45.538 -32.682 -55.547 1.00 48.31 190 ASN A C 1
ATOM 1441 O O . ASN A 1 190 ? 46.465 -32.823 -54.755 1.00 48.31 190 ASN A O 1
ATOM 1445 N N . PHE A 1 191 ? 44.961 -31.491 -55.739 1.00 41.25 191 PHE A N 1
ATOM 1446 C CA . PHE A 1 191 ? 45.378 -30.246 -55.076 1.00 41.25 191 PHE A CA 1
ATOM 1447 C C . PHE A 1 191 ? 44.194 -29.447 -54.499 1.00 41.25 191 PHE A C 1
ATOM 1449 O O . PHE A 1 191 ? 44.266 -28.237 -54.299 1.00 41.25 191 PHE A O 1
ATOM 1456 N N . ALA A 1 192 ? 43.088 -30.128 -54.186 1.00 52.75 192 ALA A N 1
ATOM 1457 C CA . ALA A 1 192 ? 41.853 -29.518 -53.685 1.00 52.75 192 ALA A CA 1
ATOM 1458 C C . ALA A 1 192 ? 41.862 -29.164 -52.175 1.00 52.75 192 ALA A C 1
ATOM 1460 O O . ALA A 1 192 ? 40.802 -28.930 -51.597 1.00 52.75 192 ALA A O 1
ATOM 1461 N N . THR A 1 193 ? 43.034 -29.103 -51.529 1.00 54.78 193 THR A N 1
ATOM 1462 C CA . THR A 1 193 ? 43.155 -28.840 -50.076 1.00 54.78 193 THR A CA 1
ATOM 1463 C C . THR A 1 193 ? 43.826 -27.501 -49.747 1.00 54.78 193 THR A C 1
ATOM 1465 O O . THR A 1 193 ? 43.635 -26.982 -48.649 1.00 54.78 193 THR A O 1
ATOM 1468 N N . ILE A 1 194 ? 44.557 -26.881 -50.682 1.00 53.88 194 ILE A N 1
ATOM 1469 C CA . ILE A 1 194 ? 45.188 -25.572 -50.448 1.00 53.88 194 ILE A CA 1
ATOM 1470 C C . ILE A 1 194 ? 44.311 -24.464 -51.035 1.00 53.88 194 ILE A C 1
ATOM 1472 O O . ILE A 1 194 ? 44.532 -23.981 -52.145 1.00 53.88 194 ILE A O 1
ATOM 1476 N N . ARG A 1 195 ? 43.320 -24.014 -50.251 1.00 61.72 195 ARG A N 1
ATOM 1477 C CA . ARG A 1 195 ? 42.751 -22.672 -50.455 1.00 61.72 195 ARG A CA 1
ATOM 1478 C C . ARG A 1 195 ? 43.897 -21.669 -50.319 1.00 61.72 195 ARG A C 1
ATOM 1480 O O . ARG A 1 195 ? 44.670 -21.753 -49.366 1.00 61.72 195 ARG A O 1
ATOM 1487 N N . THR A 1 196 ? 44.006 -20.722 -51.246 1.00 67.94 196 THR A N 1
ATOM 1488 C CA . THR A 1 196 ? 45.057 -19.696 -51.219 1.00 67.94 196 THR A CA 1
ATOM 1489 C C . THR A 1 196 ? 45.062 -18.978 -49.870 1.00 67.94 196 THR A C 1
ATOM 1491 O O . THR A 1 196 ? 43.995 -18.701 -49.319 1.00 67.94 196 THR A O 1
ATOM 1494 N N . THR A 1 197 ? 46.239 -18.619 -49.352 1.00 67.31 197 THR A N 1
ATOM 1495 C CA . THR A 1 197 ? 46.364 -17.917 -48.061 1.00 67.31 197 THR A CA 1
ATOM 1496 C C . THR A 1 197 ? 45.499 -16.657 -48.001 1.00 67.31 197 THR A C 1
ATOM 1498 O O . THR A 1 197 ? 44.882 -16.401 -46.977 1.00 67.31 197 THR A O 1
ATOM 1501 N N . SER A 1 198 ? 45.328 -15.933 -49.113 1.00 64.56 198 SER A N 1
ATOM 1502 C CA . SER A 1 198 ? 44.398 -14.798 -49.208 1.00 64.56 198 SER A CA 1
ATOM 1503 C C . SER A 1 198 ? 42.922 -15.169 -49.004 1.00 64.56 198 SER A C 1
ATOM 1505 O O . SER A 1 198 ? 42.192 -14.401 -48.381 1.00 64.56 198 SER A O 1
ATOM 1507 N N . ILE A 1 199 ? 42.474 -16.333 -49.486 1.00 73.00 199 ILE A N 1
ATOM 1508 C CA . ILE A 1 199 ? 41.097 -16.828 -49.321 1.00 73.00 199 ILE A CA 1
ATOM 1509 C C . ILE A 1 199 ? 40.877 -17.264 -47.872 1.00 73.00 199 ILE A C 1
ATOM 1511 O O . ILE A 1 199 ? 39.871 -16.892 -47.276 1.00 73.00 199 ILE A O 1
ATOM 1515 N N . VAL A 1 200 ? 41.834 -17.993 -47.289 1.00 73.50 200 VAL A N 1
ATOM 1516 C CA . VAL A 1 200 ? 41.768 -18.433 -45.887 1.00 73.50 200 VAL A CA 1
ATOM 1517 C C . VAL A 1 200 ? 41.807 -17.231 -44.942 1.00 73.50 200 VAL A C 1
ATOM 1519 O O . VAL A 1 200 ? 40.932 -17.105 -44.096 1.00 73.50 200 VAL A O 1
ATOM 1522 N N . THR A 1 201 ? 42.742 -16.291 -45.120 1.00 70.00 201 THR A N 1
ATOM 1523 C CA . THR A 1 201 ? 42.813 -15.065 -44.306 1.00 70.00 201 THR A CA 1
ATOM 1524 C C . THR A 1 201 ? 41.583 -14.174 -44.482 1.00 70.00 201 THR A C 1
ATOM 1526 O O . THR A 1 201 ? 41.162 -13.548 -43.512 1.00 70.00 201 THR A O 1
ATOM 1529 N N . LYS A 1 202 ? 40.978 -14.112 -45.679 1.00 75.38 202 LYS A N 1
ATOM 1530 C CA . LYS A 1 202 ? 39.706 -13.401 -45.866 1.00 75.38 202 LYS A CA 1
ATOM 1531 C C . LYS A 1 202 ? 38.575 -14.094 -45.102 1.00 75.38 202 LYS A C 1
ATOM 1533 O O . LYS A 1 202 ? 37.897 -13.438 -44.327 1.00 75.38 202 LYS A O 1
ATOM 1538 N N . GLN A 1 203 ? 38.420 -15.408 -45.264 1.00 69.94 203 GLN A N 1
ATOM 1539 C CA . GLN A 1 203 ? 37.385 -16.176 -44.566 1.00 69.94 203 GLN A CA 1
ATOM 1540 C C . GLN A 1 203 ? 37.541 -16.112 -43.044 1.00 69.94 203 GLN A C 1
ATOM 1542 O O . GLN A 1 203 ? 36.536 -15.976 -42.363 1.00 69.94 203 GLN A O 1
ATOM 1547 N N . ILE A 1 204 ? 38.768 -16.147 -42.514 1.00 70.25 204 ILE A N 1
ATOM 1548 C CA . ILE A 1 204 ? 39.036 -15.951 -41.081 1.00 70.25 204 ILE A CA 1
ATOM 1549 C C . ILE A 1 204 ? 38.536 -14.573 -40.630 1.00 70.25 204 ILE A C 1
ATOM 1551 O O . ILE A 1 204 ? 37.726 -14.515 -39.714 1.00 70.25 204 ILE A O 1
ATOM 1555 N N . LYS A 1 205 ? 38.906 -13.489 -41.325 1.00 70.88 205 LYS A N 1
ATOM 1556 C CA . LYS A 1 205 ? 38.463 -12.124 -40.982 1.00 70.88 205 LYS A CA 1
ATOM 1557 C C . LYS A 1 205 ? 36.950 -11.930 -41.080 1.00 70.88 205 LYS A C 1
ATOM 1559 O O . LYS A 1 205 ? 36.353 -11.317 -40.200 1.00 70.88 205 LYS A O 1
ATOM 1564 N N . ASP A 1 206 ? 36.323 -12.477 -42.118 1.00 67.75 206 ASP A N 1
ATOM 1565 C CA . ASP A 1 206 ? 34.867 -12.429 -42.285 1.00 67.75 206 ASP A CA 1
ATOM 1566 C C . ASP A 1 206 ? 34.163 -13.196 -41.133 1.00 67.75 206 ASP A C 1
ATOM 1568 O O . ASP A 1 206 ? 33.119 -12.771 -40.633 1.00 67.75 206 ASP A O 1
ATOM 1572 N N . HIS A 1 207 ? 34.763 -14.294 -40.652 1.00 68.62 207 HIS A N 1
ATOM 1573 C CA . HIS A 1 207 ? 34.247 -15.107 -39.544 1.00 68.62 207 HIS A CA 1
ATOM 1574 C C . HIS A 1 207 ? 34.540 -14.511 -38.152 1.00 68.62 207 HIS A C 1
ATOM 1576 O O . HIS A 1 207 ? 33.738 -14.700 -37.236 1.00 68.62 207 HIS A O 1
ATOM 1582 N N . GLU A 1 208 ? 35.646 -13.778 -37.992 1.00 68.19 208 GLU A N 1
ATOM 1583 C CA . GLU A 1 208 ? 35.989 -12.981 -36.804 1.00 68.19 208 GLU A CA 1
ATOM 1584 C C . GLU A 1 208 ? 34.964 -11.856 -36.608 1.00 68.19 208 GLU A C 1
ATOM 1586 O O . GLU A 1 208 ? 34.313 -11.800 -35.565 1.00 68.19 208 GLU A O 1
ATOM 1591 N N . VAL A 1 209 ? 34.708 -11.047 -37.645 1.00 66.00 209 VAL A N 1
ATOM 1592 C CA . VAL A 1 209 ? 33.697 -9.970 -37.614 1.00 66.00 209 VAL A CA 1
ATOM 1593 C C . VAL A 1 209 ? 32.291 -10.521 -37.334 1.00 66.00 209 VAL A C 1
ATOM 1595 O O . VAL A 1 209 ? 31.531 -9.937 -36.558 1.00 66.00 209 VAL A O 1
ATOM 1598 N N . SER A 1 210 ? 31.941 -11.675 -37.916 1.00 69.00 210 SER A N 1
ATOM 1599 C CA . SER A 1 210 ? 30.668 -12.350 -37.630 1.00 69.00 210 SER A CA 1
ATOM 1600 C C . SER A 1 210 ? 30.567 -12.847 -36.179 1.00 69.00 210 SER A C 1
ATOM 1602 O O . SER A 1 210 ? 29.488 -12.781 -35.582 1.00 69.00 210 SER A O 1
ATOM 1604 N N . ASN A 1 211 ? 31.677 -13.300 -35.584 1.00 74.06 211 ASN A N 1
ATOM 1605 C CA . ASN A 1 211 ? 31.725 -13.706 -34.179 1.00 74.06 211 ASN A CA 1
ATOM 1606 C C . ASN A 1 211 ? 31.629 -12.511 -33.223 1.00 74.06 211 ASN A C 1
ATOM 1608 O O . ASN A 1 211 ? 30.848 -12.594 -32.280 1.00 74.06 211 ASN A O 1
ATOM 1612 N N . GLU A 1 212 ? 32.341 -11.407 -33.476 1.00 73.88 212 GLU A N 1
ATOM 1613 C CA . GLU A 1 212 ? 32.280 -10.195 -32.640 1.00 73.88 212 GLU A CA 1
ATOM 1614 C C . GLU A 1 212 ? 30.841 -9.674 -32.507 1.00 73.88 212 GLU A C 1
ATOM 1616 O O . GLU A 1 212 ? 30.342 -9.461 -31.400 1.00 73.88 212 GLU A O 1
ATOM 1621 N N . LEU A 1 213 ? 30.127 -9.532 -33.631 1.00 73.88 213 LEU A N 1
ATOM 1622 C CA . LEU A 1 213 ? 28.739 -9.065 -33.624 1.00 73.88 213 LEU A CA 1
ATOM 1623 C C . LEU A 1 213 ? 27.813 -10.053 -32.890 1.00 73.88 213 LEU A C 1
ATOM 1625 O O . LEU A 1 213 ? 26.948 -9.656 -32.105 1.00 73.88 213 LEU A O 1
ATOM 1629 N N . ARG A 1 214 ? 28.014 -11.359 -33.106 1.00 79.62 214 ARG A N 1
ATOM 1630 C CA . ARG A 1 214 ? 27.271 -12.428 -32.421 1.00 79.62 214 ARG A CA 1
ATOM 1631 C C . ARG A 1 214 ? 27.520 -12.424 -30.910 1.00 79.62 214 ARG A C 1
ATOM 1633 O O . ARG A 1 214 ? 26.584 -12.672 -30.148 1.00 79.62 214 ARG A O 1
ATOM 1640 N N . GLU A 1 215 ? 28.740 -12.132 -30.475 1.00 82.75 215 GLU A N 1
ATOM 1641 C CA . GLU A 1 215 ? 29.109 -12.017 -29.066 1.00 82.75 215 GLU A CA 1
ATOM 1642 C C . GLU A 1 215 ? 28.466 -10.787 -28.413 1.00 82.75 215 GLU A C 1
ATOM 1644 O O . GLU A 1 215 ? 27.868 -10.921 -27.344 1.00 82.75 215 GLU A O 1
ATOM 1649 N N . GLN A 1 216 ? 28.450 -9.634 -29.092 1.00 82.62 216 GLN A N 1
ATOM 1650 C CA . GLN A 1 216 ? 27.757 -8.423 -28.624 1.00 82.62 216 GLN A CA 1
ATOM 1651 C C . GLN A 1 216 ? 26.252 -8.666 -28.414 1.00 82.62 216 GLN A C 1
ATOM 1653 O O . GLN A 1 216 ? 25.711 -8.370 -27.342 1.00 82.62 216 GLN A O 1
ATOM 1658 N N . PHE A 1 217 ? 25.570 -9.295 -29.380 1.00 80.38 217 PHE A N 1
ATOM 1659 C CA . PHE A 1 217 ? 24.158 -9.670 -29.223 1.00 80.38 217 PHE A CA 1
ATOM 1660 C C . PHE A 1 217 ? 23.933 -10.719 -28.121 1.00 80.38 217 PHE A C 1
ATOM 1662 O O . PHE A 1 217 ? 22.959 -10.624 -27.367 1.00 80.38 217 PHE A O 1
ATOM 1669 N N . ALA A 1 218 ? 24.824 -11.706 -27.982 1.00 87.00 218 ALA A N 1
ATOM 1670 C CA . ALA A 1 218 ? 24.734 -12.710 -26.921 1.00 87.00 218 ALA A CA 1
ATOM 1671 C C . ALA A 1 218 ? 24.934 -12.093 -25.524 1.00 87.00 218 ALA A C 1
ATOM 1673 O O . ALA A 1 218 ? 24.183 -12.420 -24.599 1.00 87.00 218 ALA A O 1
ATOM 1674 N N . GLY A 1 219 ? 25.889 -11.171 -25.375 1.00 87.81 219 GLY A N 1
ATOM 1675 C CA . GLY A 1 219 ? 26.124 -10.391 -24.160 1.00 87.81 219 GLY A CA 1
ATOM 1676 C C . GLY A 1 219 ? 24.907 -9.549 -23.781 1.00 87.81 219 GLY A C 1
ATOM 1677 O O . GLY A 1 219 ? 24.414 -9.647 -22.657 1.00 87.81 219 GLY A O 1
ATOM 1678 N N . TYR A 1 220 ? 24.330 -8.819 -24.738 1.00 89.62 220 TYR A N 1
ATOM 1679 C CA . TYR A 1 220 ? 23.117 -8.030 -24.513 1.00 89.62 220 TYR A CA 1
ATOM 1680 C C . TYR A 1 220 ? 21.895 -8.901 -24.145 1.00 89.62 220 TYR A C 1
ATOM 1682 O O . TYR A 1 220 ? 21.137 -8.557 -23.231 1.00 89.62 220 TYR A O 1
ATOM 1690 N N . LYS A 1 221 ? 21.723 -10.082 -24.769 1.00 92.12 221 LYS A N 1
ATOM 1691 C CA . LYS A 1 221 ? 20.675 -11.052 -24.379 1.00 92.12 221 LYS A CA 1
ATOM 1692 C C . LYS A 1 221 ? 20.881 -11.558 -22.943 1.00 92.12 221 LYS A C 1
ATOM 1694 O O . LYS A 1 221 ? 19.908 -11.663 -22.193 1.00 92.12 221 LYS A O 1
ATOM 1699 N N . ARG A 1 222 ? 22.128 -11.835 -22.531 1.00 93.81 222 ARG A N 1
ATOM 1700 C CA . ARG A 1 222 ? 22.467 -12.214 -21.143 1.00 93.81 222 ARG A CA 1
ATOM 1701 C C . ARG A 1 222 ? 22.151 -11.084 -20.158 1.00 93.81 222 ARG A C 1
ATOM 1703 O O . ARG A 1 222 ? 21.488 -11.352 -19.158 1.00 93.81 222 ARG A O 1
ATOM 1710 N N . LEU A 1 223 ? 22.522 -9.840 -20.476 1.00 94.50 223 LEU A N 1
ATOM 1711 C CA . LEU A 1 223 ? 22.219 -8.650 -19.671 1.00 94.50 223 LEU A CA 1
ATOM 1712 C C . LEU A 1 223 ? 20.705 -8.491 -19.444 1.00 94.50 223 LEU A C 1
ATOM 1714 O O . LEU A 1 223 ? 20.261 -8.362 -18.303 1.00 94.50 223 LEU A O 1
ATOM 1718 N N . ARG A 1 224 ? 19.884 -8.586 -20.502 1.00 93.88 224 ARG A N 1
ATOM 1719 C CA . ARG A 1 224 ? 18.416 -8.524 -20.359 1.00 93.88 224 ARG A CA 1
ATOM 1720 C C . ARG A 1 224 ? 17.847 -9.682 -19.525 1.00 93.88 224 ARG A C 1
ATOM 1722 O O . ARG A 1 224 ? 16.993 -9.431 -18.675 1.00 93.88 224 ARG A O 1
ATOM 1729 N N . LYS A 1 225 ? 18.344 -10.919 -19.687 1.00 95.44 225 LYS A N 1
ATOM 1730 C CA . LYS A 1 225 ? 17.930 -12.071 -18.853 1.00 95.44 225 LYS A CA 1
ATOM 1731 C C . LYS A 1 225 ? 18.310 -11.874 -17.375 1.00 95.44 225 LYS A C 1
ATOM 1733 O O . LYS A 1 225 ? 17.522 -12.206 -16.492 1.00 95.44 225 LYS A O 1
ATOM 1738 N N . GLN A 1 226 ? 19.478 -11.290 -17.097 1.00 96.69 226 GLN A N 1
ATOM 1739 C CA . GLN A 1 226 ? 19.912 -10.937 -15.742 1.00 96.69 226 GLN A CA 1
ATOM 1740 C C . GLN A 1 226 ? 19.016 -9.858 -15.118 1.00 96.69 226 GLN A C 1
ATOM 1742 O O . GLN A 1 226 ? 18.557 -10.041 -13.991 1.00 96.69 226 GLN A O 1
ATOM 1747 N N . HIS A 1 227 ? 18.714 -8.782 -15.852 1.00 97.81 227 HIS A N 1
ATOM 1748 C CA . HIS A 1 227 ? 17.803 -7.724 -15.399 1.00 97.81 227 HIS A CA 1
ATOM 1749 C C . HIS A 1 227 ? 16.413 -8.290 -15.050 1.00 97.81 227 HIS A C 1
ATOM 1751 O O . HIS A 1 227 ? 15.878 -8.023 -13.974 1.00 97.81 227 HIS A O 1
ATOM 1757 N N . GLN A 1 228 ? 15.860 -9.158 -15.906 1.00 96.06 228 GLN A N 1
ATOM 1758 C CA . GLN A 1 228 ? 14.581 -9.825 -15.650 1.00 96.06 228 GLN A CA 1
ATOM 1759 C C . GLN A 1 228 ? 14.620 -10.706 -14.388 1.00 96.06 228 GLN A C 1
ATOM 1761 O O . GLN A 1 228 ? 13.701 -10.634 -13.572 1.00 96.06 228 GLN A O 1
ATOM 1766 N N . LYS A 1 229 ? 15.692 -11.491 -14.185 1.00 97.81 229 LYS A N 1
ATOM 1767 C CA . LYS A 1 229 ? 15.873 -12.314 -12.974 1.00 97.81 229 LYS A CA 1
ATOM 1768 C C . LYS A 1 229 ? 15.966 -11.457 -11.706 1.00 97.81 229 LYS A C 1
ATOM 1770 O O . LYS A 1 229 ? 15.355 -11.807 -10.701 1.00 97.81 229 LYS A O 1
ATOM 1775 N N . GLN A 1 230 ? 16.687 -10.335 -11.754 1.00 97.88 230 GLN A N 1
ATOM 1776 C CA . GLN A 1 230 ? 16.802 -9.399 -10.629 1.00 97.88 230 GLN A CA 1
ATOM 1777 C C . GLN A 1 230 ? 15.450 -8.767 -10.266 1.00 97.88 230 GLN A C 1
ATOM 1779 O O . GLN A 1 230 ? 15.097 -8.733 -9.091 1.00 97.88 230 GLN A O 1
ATOM 1784 N N . LEU A 1 231 ? 14.664 -8.328 -11.257 1.00 97.38 231 LEU A N 1
ATOM 1785 C CA . LEU A 1 231 ? 13.329 -7.763 -11.021 1.00 97.38 231 LEU A CA 1
ATOM 1786 C C . LEU A 1 231 ? 12.333 -8.786 -10.462 1.00 97.38 231 LEU A C 1
ATOM 1788 O O . LEU A 1 231 ? 11.495 -8.415 -9.645 1.00 97.38 231 LEU A O 1
ATOM 1792 N N . LEU A 1 232 ? 12.405 -10.050 -10.892 1.00 96.94 232 LEU A N 1
ATOM 1793 C CA . LEU A 1 232 ? 11.562 -11.119 -10.350 1.00 96.94 232 LEU A CA 1
ATOM 1794 C C . LEU A 1 232 ? 11.935 -11.413 -8.890 1.00 96.94 232 LEU A C 1
ATOM 1796 O O . LEU A 1 232 ? 11.098 -11.278 -8.007 1.00 96.94 232 LEU A O 1
ATOM 1800 N N . SER A 1 233 ? 13.220 -11.667 -8.632 1.00 97.94 233 SER A N 1
ATOM 1801 C CA . SER A 1 233 ? 13.754 -11.923 -7.290 1.00 97.94 233 SER A CA 1
ATOM 1802 C C . SER A 1 233 ? 13.446 -10.795 -6.291 1.00 97.94 233 SER A C 1
ATOM 1804 O O . SER A 1 233 ? 13.095 -11.074 -5.146 1.00 97.94 233 SER A O 1
ATOM 1806 N N . LEU A 1 234 ? 13.511 -9.525 -6.718 1.00 97.81 234 LEU A N 1
ATOM 1807 C CA . LEU A 1 234 ? 13.134 -8.387 -5.874 1.00 97.81 234 LEU A CA 1
ATOM 1808 C C . LEU A 1 234 ? 11.625 -8.351 -5.573 1.00 97.81 234 LEU A C 1
ATOM 1810 O O . LEU A 1 234 ? 11.239 -8.075 -4.440 1.00 97.81 234 LEU A O 1
ATOM 1814 N N . LYS A 1 235 ? 10.770 -8.654 -6.558 1.00 95.50 235 LYS A N 1
ATOM 1815 C CA . LYS A 1 235 ? 9.312 -8.727 -6.362 1.00 95.50 235 LYS A CA 1
ATOM 1816 C C . LYS A 1 235 ? 8.911 -9.855 -5.419 1.00 95.50 235 LYS A C 1
ATOM 1818 O O . LYS A 1 235 ? 8.059 -9.635 -4.565 1.00 95.50 235 LYS A O 1
ATOM 1823 N N . ASP A 1 236 ? 9.525 -11.026 -5.553 1.00 97.75 236 ASP A N 1
ATOM 1824 C CA . ASP A 1 236 ? 9.238 -12.174 -4.689 1.00 97.75 236 ASP A CA 1
ATOM 1825 C C . ASP A 1 236 ? 9.670 -11.886 -3.243 1.00 97.75 236 ASP A C 1
ATOM 1827 O O . ASP A 1 236 ? 8.892 -12.103 -2.314 1.00 97.75 236 ASP A O 1
ATOM 1831 N N . LYS A 1 237 ? 10.847 -11.266 -3.054 1.00 98.19 237 LYS A N 1
ATOM 1832 C CA . LYS A 1 237 ? 11.298 -10.775 -1.742 1.00 98.19 237 LYS A CA 1
ATOM 1833 C C . LYS A 1 237 ? 10.312 -9.778 -1.123 1.00 98.19 237 LYS A C 1
ATOM 1835 O O . LYS A 1 237 ? 10.014 -9.874 0.061 1.00 98.19 237 LYS A O 1
ATOM 1840 N N . TYR A 1 238 ? 9.803 -8.826 -1.902 1.00 97.88 238 TYR A N 1
ATOM 1841 C CA . TYR A 1 238 ? 8.841 -7.836 -1.408 1.00 97.88 238 TYR A CA 1
ATOM 1842 C C . TYR A 1 238 ? 7.456 -8.421 -1.128 1.00 97.88 238 TYR A C 1
ATOM 1844 O O . TYR A 1 238 ? 6.818 -8.023 -0.157 1.00 97.88 238 TYR A O 1
ATOM 1852 N N . LYS A 1 239 ? 7.029 -9.436 -1.886 1.00 97.06 239 LYS A N 1
ATOM 1853 C CA . LYS A 1 239 ? 5.837 -10.222 -1.552 1.00 97.06 239 LYS A CA 1
ATOM 1854 C C . LYS A 1 239 ? 5.992 -10.921 -0.194 1.00 97.06 239 LYS A C 1
ATOM 1856 O O . LYS A 1 239 ? 5.053 -10.900 0.594 1.00 97.06 239 LYS A O 1
ATOM 1861 N N . GLN A 1 240 ? 7.163 -11.496 0.089 1.00 98.06 240 GLN A N 1
ATOM 1862 C CA . GLN A 1 240 ? 7.460 -12.098 1.391 1.00 98.06 240 GLN A CA 1
ATOM 1863 C C . GLN A 1 240 ? 7.507 -11.046 2.516 1.00 98.06 240 GLN A C 1
ATOM 1865 O O . GLN A 1 240 ? 6.859 -11.236 3.538 1.00 98.06 240 GLN A O 1
ATOM 1870 N N . GLU A 1 241 ? 8.190 -9.912 2.316 1.00 98.31 241 GLU A N 1
ATOM 1871 C CA . GLU A 1 241 ? 8.263 -8.816 3.304 1.00 98.31 241 GLU A CA 1
ATOM 1872 C C . GLU A 1 241 ? 6.867 -8.256 3.652 1.00 98.31 241 GLU A C 1
ATOM 1874 O O . GLU A 1 241 ? 6.608 -7.946 4.814 1.00 98.31 241 GLU A O 1
ATOM 1879 N N . MET A 1 242 ? 5.946 -8.175 2.680 1.00 98.00 242 MET A N 1
ATOM 1880 C CA . MET A 1 242 ? 4.545 -7.787 2.918 1.00 98.00 242 MET A CA 1
ATOM 1881 C C . MET A 1 242 ? 3.769 -8.821 3.744 1.00 98.00 242 MET A C 1
ATOM 1883 O O . MET A 1 242 ? 2.978 -8.441 4.604 1.00 98.00 242 MET A O 1
ATOM 1887 N N . GLU A 1 243 ? 3.981 -10.114 3.501 1.00 97.94 243 GLU A N 1
ATOM 1888 C CA . GLU A 1 243 ? 3.317 -11.189 4.248 1.00 97.94 243 GLU A CA 1
ATOM 1889 C C . GLU A 1 243 ? 3.831 -11.251 5.699 1.00 97.94 243 GLU A C 1
ATOM 1891 O O . GLU A 1 243 ? 3.045 -11.278 6.644 1.00 97.94 243 GLU A O 1
ATOM 1896 N N . GLU A 1 244 ? 5.149 -11.146 5.895 1.00 98.25 244 GLU A N 1
ATOM 1897 C CA . GLU A 1 244 ? 5.773 -11.015 7.219 1.00 98.25 244 GLU A CA 1
ATOM 1898 C C . GLU A 1 244 ? 5.339 -9.735 7.952 1.00 98.25 244 GLU A C 1
ATOM 1900 O O . GLU A 1 244 ? 5.267 -9.713 9.183 1.00 98.25 244 GLU A O 1
ATOM 1905 N N . HIS A 1 245 ? 5.064 -8.651 7.216 1.00 98.44 245 HIS A N 1
ATOM 1906 C CA . HIS A 1 245 ? 4.519 -7.417 7.780 1.00 98.44 245 HIS A CA 1
ATOM 1907 C C . HIS A 1 245 ? 3.084 -7.611 8.257 1.00 98.44 245 HIS A C 1
ATOM 1909 O O . HIS A 1 245 ? 2.828 -7.401 9.442 1.00 98.44 245 HIS A O 1
ATOM 1915 N N . LYS A 1 246 ? 2.199 -8.130 7.401 1.00 97.69 246 LYS A N 1
ATOM 1916 C CA . LYS A 1 246 ? 0.812 -8.455 7.751 1.00 97.69 246 LYS A CA 1
ATOM 1917 C C . LYS A 1 246 ? 0.733 -9.354 8.993 1.00 97.69 246 LYS A C 1
ATOM 1919 O O . LYS A 1 246 ? 0.091 -8.984 9.969 1.00 97.69 246 LYS A O 1
ATOM 1924 N N . GLN A 1 247 ? 1.474 -10.465 9.015 1.00 98.25 247 GLN A N 1
ATOM 1925 C CA . GLN A 1 247 ? 1.491 -11.398 10.152 1.00 98.25 247 GLN A CA 1
ATOM 1926 C C . GLN A 1 247 ? 1.985 -10.775 11.466 1.00 98.25 247 GLN A C 1
ATOM 1928 O O . GLN A 1 247 ? 1.678 -11.289 12.542 1.00 98.25 247 GLN A O 1
ATOM 1933 N N . ARG A 1 248 ? 2.783 -9.701 11.407 1.00 98.38 248 ARG A N 1
ATOM 1934 C CA . ARG A 1 248 ? 3.202 -8.942 12.593 1.00 98.38 248 ARG A CA 1
ATOM 1935 C C . ARG A 1 248 ? 2.073 -8.048 13.095 1.00 98.38 248 ARG A C 1
ATOM 1937 O O . ARG A 1 248 ? 1.808 -8.057 14.292 1.00 98.38 248 ARG A O 1
ATOM 1944 N N . LEU A 1 249 ? 1.400 -7.338 12.188 1.00 97.88 249 LEU A N 1
ATOM 1945 C CA . LEU A 1 249 ? 0.259 -6.482 12.521 1.00 97.88 249 LEU A CA 1
ATOM 1946 C C . LEU A 1 249 ? -0.905 -7.297 13.102 1.00 97.88 249 LEU A C 1
ATOM 1948 O O . LEU A 1 249 ? -1.431 -6.933 14.151 1.00 97.88 249 LEU A O 1
ATOM 1952 N N . ASP A 1 250 ? -1.241 -8.433 12.483 1.00 96.69 250 ASP A N 1
ATOM 1953 C CA . ASP A 1 250 ? -2.294 -9.340 12.961 1.00 96.69 250 ASP A CA 1
ATOM 1954 C C . ASP A 1 250 ? -2.009 -9.778 14.417 1.00 96.69 250 ASP A C 1
ATOM 1956 O O . ASP A 1 250 ? -2.856 -9.630 15.298 1.00 96.69 250 ASP A O 1
ATOM 1960 N N . LYS A 1 251 ? -0.763 -10.182 14.720 1.00 98.00 251 LYS A N 1
ATOM 1961 C CA . LYS A 1 251 ? -0.326 -10.539 16.086 1.00 98.00 251 LYS A CA 1
ATOM 1962 C C . LYS A 1 251 ? -0.370 -9.367 17.068 1.00 98.00 251 LYS A C 1
ATOM 1964 O O . LYS A 1 251 ? -0.708 -9.567 18.232 1.00 98.00 251 LYS A O 1
ATOM 1969 N N . GLU A 1 252 ? 0.002 -8.156 16.655 1.00 97.50 252 GLU A N 1
ATOM 1970 C CA . GLU A 1 252 ? -0.106 -6.961 17.507 1.00 97.50 252 GLU A CA 1
ATOM 1971 C C . GLU A 1 252 ? -1.567 -6.657 17.870 1.00 97.50 252 GLU A C 1
ATOM 1973 O O . GLU A 1 252 ? -1.858 -6.338 19.025 1.00 97.50 252 GLU A O 1
ATOM 1978 N N . TYR A 1 253 ? -2.481 -6.808 16.908 1.00 95.62 253 TYR A N 1
ATOM 1979 C CA . TYR A 1 253 ? -3.910 -6.559 17.085 1.00 95.62 253 TYR A CA 1
ATOM 1980 C C . TYR A 1 253 ? -4.592 -7.625 17.958 1.00 95.62 253 TYR A C 1
ATOM 1982 O O . TYR A 1 253 ? -5.344 -7.281 18.874 1.00 95.62 253 TYR A O 1
ATOM 1990 N N . ASP A 1 254 ? -4.272 -8.905 17.755 1.00 96.38 254 ASP A N 1
ATOM 1991 C CA . ASP A 1 254 ? -4.781 -9.999 18.593 1.00 96.38 254 ASP A CA 1
ATOM 1992 C C . ASP A 1 254 ? -4.281 -9.892 20.042 1.00 96.38 254 ASP A C 1
ATOM 1994 O O . ASP A 1 254 ? -5.063 -10.046 20.985 1.00 96.38 254 ASP A O 1
ATOM 1998 N N . ASN A 1 255 ? -3.005 -9.536 20.241 1.00 97.12 255 ASN A N 1
ATOM 1999 C CA . ASN A 1 255 ? -2.451 -9.270 21.571 1.00 97.12 255 ASN A CA 1
ATOM 2000 C C . ASN A 1 255 ? -3.187 -8.117 22.277 1.00 97.12 255 ASN A C 1
ATOM 2002 O O . ASN A 1 255 ? -3.498 -8.226 23.464 1.00 97.12 255 ASN A O 1
ATOM 2006 N N . LEU A 1 256 ? -3.493 -7.027 21.561 1.00 95.81 256 LEU A N 1
ATOM 2007 C CA . LEU A 1 256 ? -4.246 -5.894 22.108 1.00 95.81 256 LEU A CA 1
ATOM 2008 C C . LEU A 1 256 ? -5.663 -6.316 22.536 1.00 95.81 256 LEU A C 1
ATOM 2010 O O . LEU A 1 256 ? -6.099 -6.002 23.645 1.00 95.81 256 LEU A O 1
ATOM 2014 N N . LYS A 1 257 ? -6.365 -7.086 21.696 1.00 93.88 257 LYS A N 1
ATOM 2015 C CA . LYS A 1 257 ? -7.691 -7.633 22.024 1.00 93.88 257 LYS A CA 1
ATOM 2016 C C . LYS A 1 257 ? -7.670 -8.554 23.235 1.00 93.88 257 LYS A C 1
ATOM 2018 O O . LYS A 1 257 ? -8.547 -8.455 24.095 1.00 93.88 257 LYS A O 1
ATOM 2023 N N . GLN A 1 258 ? -6.674 -9.433 23.327 1.00 96.12 258 GLN A N 1
ATOM 2024 C CA . GLN A 1 258 ? -6.529 -10.331 24.468 1.00 96.12 258 GLN A CA 1
ATOM 2025 C C . GLN A 1 258 ? -6.294 -9.545 25.767 1.00 96.12 258 GLN A C 1
ATOM 2027 O O . GLN A 1 258 ? -6.912 -9.862 26.785 1.00 96.12 258 GLN A O 1
ATOM 2032 N N . GLN A 1 259 ? -5.474 -8.488 25.726 1.00 95.88 259 GLN A N 1
ATOM 2033 C CA . GLN A 1 259 ? -5.250 -7.601 26.872 1.00 95.88 259 GLN A CA 1
ATOM 2034 C C . GLN A 1 259 ? -6.555 -6.952 27.354 1.00 95.88 259 GLN A C 1
ATOM 2036 O O . GLN A 1 259 ? -6.880 -7.078 28.536 1.00 95.88 259 GLN A O 1
ATOM 2041 N N . PHE A 1 260 ? -7.350 -6.344 26.464 1.00 94.44 260 PHE A N 1
ATOM 2042 C CA . PHE A 1 260 ? -8.624 -5.730 26.864 1.00 94.44 260 PHE A CA 1
ATOM 2043 C C . PHE A 1 260 ? -9.657 -6.734 27.372 1.00 94.44 260 PHE A C 1
ATOM 2045 O O . PHE A 1 260 ? -10.330 -6.458 28.362 1.00 94.44 260 PHE A O 1
ATOM 2052 N N . SER A 1 261 ? -9.750 -7.915 26.753 1.00 94.44 261 SER A N 1
ATOM 2053 C CA . SER A 1 261 ? -10.632 -8.988 27.228 1.00 94.44 261 SER A CA 1
ATOM 2054 C C . SER A 1 261 ? -10.319 -9.359 28.686 1.00 94.44 261 SER A C 1
ATOM 2056 O O . SER A 1 261 ? -11.212 -9.400 29.535 1.00 94.44 261 SER A O 1
ATOM 2058 N N . MET A 1 262 ? -9.030 -9.507 29.015 1.00 96.19 262 MET A N 1
ATOM 2059 C CA . MET A 1 262 ? -8.574 -9.784 30.381 1.00 96.19 262 MET A CA 1
ATOM 2060 C C . MET A 1 262 ? -8.783 -8.602 31.343 1.00 96.19 262 MET A C 1
ATOM 2062 O O . MET A 1 262 ? -9.053 -8.820 32.525 1.00 96.19 262 MET A O 1
ATOM 2066 N N . GLU A 1 263 ? -8.645 -7.354 30.886 1.00 94.88 263 GLU A N 1
ATOM 2067 C CA . GLU A 1 263 ? -8.913 -6.163 31.706 1.00 94.88 263 GLU A CA 1
ATOM 2068 C C . GLU A 1 263 ? -10.405 -6.019 32.044 1.00 94.88 263 GLU A C 1
ATOM 2070 O O . GLU A 1 263 ? -10.741 -5.802 33.211 1.00 94.88 263 GLU A O 1
ATOM 2075 N N . LEU A 1 264 ? -11.298 -6.220 31.069 1.00 94.19 264 LEU A N 1
ATOM 2076 C CA . LEU A 1 264 ? -12.749 -6.192 31.276 1.00 94.19 264 LEU A CA 1
ATOM 2077 C C . LEU A 1 264 ? -13.223 -7.329 32.192 1.00 94.19 264 LEU A C 1
ATOM 2079 O O . LEU A 1 264 ? -14.035 -7.091 33.085 1.00 94.19 264 LEU A O 1
ATOM 2083 N N . GLU A 1 265 ? -12.696 -8.548 32.043 1.00 95.69 265 GLU A N 1
ATOM 2084 C CA . GLU A 1 265 ? -13.036 -9.665 32.938 1.00 95.69 265 GLU A CA 1
ATOM 2085 C C . GLU A 1 265 ? -12.617 -9.374 34.392 1.00 95.69 265 GLU A C 1
ATOM 2087 O O . GLU A 1 265 ? -13.394 -9.572 35.333 1.00 95.69 265 GLU A O 1
ATOM 2092 N N . ARG A 1 266 ? -11.405 -8.832 34.591 1.00 96.62 266 ARG A N 1
ATOM 2093 C CA . ARG A 1 266 ? -10.921 -8.400 35.915 1.00 96.62 266 ARG A CA 1
ATOM 2094 C C . ARG A 1 266 ? -11.793 -7.297 36.508 1.00 96.62 266 ARG A C 1
ATOM 2096 O O . ARG A 1 266 ? -12.085 -7.351 37.705 1.00 96.62 266 ARG A O 1
ATOM 2103 N N . LEU A 1 267 ? -12.215 -6.329 35.692 1.00 96.31 267 LEU A N 1
ATOM 2104 C CA . LEU A 1 267 ? -13.105 -5.252 36.113 1.00 96.31 267 LEU A CA 1
ATOM 2105 C C . LEU A 1 267 ? -14.450 -5.807 36.594 1.00 96.31 267 LEU A C 1
ATOM 2107 O O . LEU A 1 267 ? -14.825 -5.559 37.738 1.00 96.31 267 LEU A O 1
ATOM 2111 N N . LYS A 1 268 ? -15.122 -6.638 35.789 1.00 94.38 268 LYS A N 1
ATOM 2112 C CA . LYS A 1 268 ? -16.415 -7.245 36.154 1.00 94.38 268 LYS A CA 1
ATOM 2113 C C . LYS A 1 268 ? -16.320 -8.076 37.432 1.00 94.38 268 LYS A C 1
ATOM 2115 O O . LYS A 1 268 ? -17.177 -7.983 38.309 1.00 94.38 268 LYS A O 1
ATOM 2120 N N . LYS A 1 269 ? -15.226 -8.826 37.601 1.00 96.38 269 LYS A N 1
ATOM 2121 C CA . LYS A 1 269 ? -14.961 -9.595 38.826 1.00 96.38 269 LYS A CA 1
ATOM 2122 C C . LYS A 1 269 ? -14.770 -8.706 40.062 1.00 96.38 269 LYS A C 1
ATOM 2124 O O . LYS A 1 269 ? -15.265 -9.060 41.130 1.00 96.38 269 LYS A O 1
ATOM 2129 N N . LYS A 1 270 ? -14.078 -7.565 39.937 1.00 96.31 270 LYS A N 1
ATOM 2130 C CA . LYS A 1 270 ? -13.948 -6.554 41.006 1.00 96.31 270 LYS A CA 1
ATOM 2131 C C . LYS A 1 270 ? -15.317 -5.956 41.350 1.00 96.31 270 LYS A C 1
ATOM 2133 O O . LYS A 1 270 ? -15.700 -5.956 42.515 1.00 96.31 270 LYS A O 1
ATOM 2138 N N . GLN A 1 271 ? -16.070 -5.526 40.338 1.00 95.12 271 GLN A N 1
ATOM 2139 C CA . GLN A 1 271 ? -17.386 -4.904 40.492 1.00 95.12 271 GLN A CA 1
ATOM 2140 C C . GLN A 1 271 ? -18.376 -5.824 41.222 1.00 95.12 271 GLN A C 1
ATOM 2142 O O . GLN A 1 271 ? -18.943 -5.415 42.237 1.00 95.12 271 GLN A O 1
ATOM 2147 N N . GLN A 1 272 ? -18.481 -7.095 40.813 1.00 94.56 272 GLN A N 1
ATOM 2148 C CA . GLN A 1 272 ? -19.299 -8.097 41.509 1.00 94.56 272 GLN A CA 1
ATOM 2149 C C . GLN A 1 272 ? -18.880 -8.272 42.978 1.00 94.56 272 GLN A C 1
ATOM 2151 O O . GLN A 1 272 ? -19.725 -8.297 43.869 1.00 94.56 272 GLN A O 1
ATOM 2156 N N . GLN A 1 273 ? -17.574 -8.357 43.259 1.00 95.88 273 GLN A N 1
ATOM 2157 C CA . GLN A 1 273 ? -17.085 -8.473 44.636 1.00 95.88 273 GLN A CA 1
ATOM 2158 C C . GLN A 1 273 ? -17.431 -7.250 45.491 1.00 95.88 273 GLN A C 1
ATOM 2160 O O . GLN A 1 273 ? -17.658 -7.399 46.691 1.00 95.88 273 GLN A O 1
ATOM 2165 N N . ASP A 1 274 ? -17.449 -6.052 44.912 1.00 93.38 274 ASP A N 1
ATOM 2166 C CA . ASP A 1 274 ? -17.765 -4.820 45.635 1.00 93.38 274 ASP A CA 1
ATOM 2167 C C . ASP A 1 274 ? -19.278 -4.676 45.891 1.00 93.38 274 ASP A C 1
ATOM 2169 O O . ASP A 1 274 ? -19.663 -4.280 46.997 1.00 93.38 274 ASP A O 1
ATOM 2173 N N . LEU A 1 275 ? -20.133 -5.121 44.959 1.00 93.06 275 LEU A N 1
ATOM 2174 C CA . LEU A 1 275 ? -21.580 -5.267 45.182 1.00 93.06 275 LEU A CA 1
ATOM 2175 C C . LEU A 1 275 ? -21.880 -6.279 46.304 1.00 93.06 275 LEU A C 1
ATOM 2177 O O . LEU A 1 275 ? -22.572 -5.943 47.271 1.00 93.06 275 LEU A O 1
ATOM 2181 N N . ASP A 1 276 ? -21.285 -7.477 46.247 1.00 94.38 276 ASP A N 1
ATOM 2182 C CA . ASP A 1 276 ? -21.422 -8.525 47.270 1.00 94.38 276 ASP A CA 1
ATOM 2183 C C . ASP A 1 276 ? -21.003 -8.030 48.667 1.00 94.38 276 ASP A C 1
ATOM 2185 O O . ASP A 1 276 ? -21.664 -8.315 49.674 1.00 94.38 276 ASP A O 1
ATOM 2189 N N . LYS A 1 277 ? -19.882 -7.293 48.752 1.00 94.62 277 LYS A N 1
ATOM 2190 C CA . LYS A 1 277 ? -19.414 -6.663 49.998 1.00 94.62 277 LYS A CA 1
ATOM 2191 C C . LYS A 1 277 ? -20.433 -5.642 50.494 1.00 94.62 277 LYS A C 1
ATOM 2193 O O . LYS A 1 277 ? -20.800 -5.690 51.668 1.00 94.62 277 LYS A O 1
ATOM 2198 N N . ARG A 1 278 ? -20.916 -4.739 49.628 1.00 91.69 278 ARG A N 1
ATOM 2199 C CA . ARG A 1 278 ? -21.880 -3.694 50.014 1.00 91.69 278 ARG A CA 1
ATOM 2200 C C . ARG A 1 278 ? -23.179 -4.306 50.535 1.00 91.69 278 ARG A C 1
ATOM 2202 O O . ARG A 1 278 ? -23.654 -3.888 51.589 1.00 91.69 278 ARG A O 1
ATOM 2209 N N . GLN A 1 279 ? -23.698 -5.342 49.876 1.00 92.19 279 GLN A N 1
ATOM 2210 C CA . GLN A 1 279 ? -24.902 -6.054 50.307 1.00 92.19 279 GLN A CA 1
ATOM 2211 C C . GLN A 1 279 ? -24.721 -6.709 51.691 1.00 92.19 279 GLN A C 1
ATOM 2213 O O . GLN A 1 279 ? -25.567 -6.532 52.571 1.00 92.19 279 GLN A O 1
ATOM 2218 N N . LYS A 1 280 ? -23.595 -7.399 51.929 1.00 94.25 280 LYS A N 1
ATOM 2219 C CA . LYS A 1 280 ? -23.271 -8.008 53.236 1.00 94.25 280 LYS A CA 1
ATOM 2220 C C . LYS A 1 280 ? -23.149 -6.960 54.348 1.00 94.25 280 LYS A C 1
ATOM 2222 O O . LYS A 1 280 ? -23.702 -7.156 55.431 1.00 94.25 280 LYS A O 1
ATOM 2227 N N . THR A 1 281 ? -22.492 -5.832 54.079 1.00 92.81 281 THR A N 1
ATOM 2228 C CA . THR A 1 281 ? -22.373 -4.718 55.035 1.00 92.81 281 THR A CA 1
ATOM 2229 C C . THR A 1 281 ? -23.737 -4.093 55.337 1.00 92.81 281 THR A C 1
ATOM 2231 O O . THR A 1 281 ? -24.055 -3.871 56.504 1.00 92.81 281 THR A O 1
ATOM 2234 N N . ASN A 1 282 ? -24.592 -3.893 54.327 1.00 91.69 282 ASN A N 1
ATOM 2235 C CA . ASN A 1 282 ? -25.959 -3.391 54.510 1.00 91.69 282 ASN A CA 1
ATOM 2236 C C . ASN A 1 282 ? -26.790 -4.313 55.423 1.00 91.69 282 ASN A C 1
ATOM 2238 O O . ASN A 1 282 ? -27.385 -3.836 56.389 1.00 91.69 282 ASN A O 1
ATOM 2242 N N . GLN A 1 283 ? -26.758 -5.632 55.196 1.00 93.25 283 GLN A N 1
ATOM 2243 C CA . GLN A 1 283 ? -27.440 -6.616 56.052 1.00 93.25 283 GLN A CA 1
ATOM 2244 C C . GLN A 1 283 ? -26.895 -6.645 57.493 1.00 93.25 283 GLN A C 1
ATOM 2246 O O . GLN A 1 283 ? -27.650 -6.866 58.443 1.00 93.25 283 GLN A O 1
ATOM 2251 N N . ALA A 1 284 ? -25.586 -6.448 57.680 1.00 94.00 284 ALA A N 1
ATOM 2252 C CA . ALA A 1 284 ? -24.972 -6.386 59.006 1.00 94.00 284 ALA A CA 1
ATOM 2253 C C . ALA A 1 284 ? -25.386 -5.116 59.772 1.00 94.00 284 ALA A C 1
ATOM 2255 O O . ALA A 1 284 ? -25.714 -5.194 60.959 1.00 94.00 284 ALA A O 1
ATOM 2256 N N . MET A 1 285 ? -25.426 -3.967 59.089 1.00 92.19 285 MET A N 1
ATOM 2257 C CA . MET A 1 285 ? -25.905 -2.700 59.648 1.00 92.19 285 MET A CA 1
ATOM 2258 C C . MET A 1 285 ? -27.397 -2.756 60.001 1.00 92.19 285 MET A C 1
ATOM 2260 O O . MET A 1 285 ? -27.763 -2.336 61.095 1.00 92.19 285 MET A O 1
ATOM 2264 N N . GLU A 1 286 ? -28.244 -3.356 59.155 1.00 93.12 286 GLU A N 1
ATOM 2265 C CA . GLU A 1 286 ? -29.671 -3.551 59.460 1.00 93.12 286 GLU A CA 1
ATOM 2266 C C . GLU A 1 286 ? -29.857 -4.373 60.747 1.00 93.12 286 GLU A C 1
ATOM 2268 O O . GLU A 1 286 ? -30.561 -3.961 61.668 1.00 93.12 286 GLU A O 1
ATOM 2273 N N . LYS A 1 287 ? -29.139 -5.497 60.884 1.00 94.44 287 LYS A N 1
ATOM 2274 C CA . LYS A 1 287 ? -29.165 -6.324 62.106 1.00 94.44 287 LYS A CA 1
ATOM 2275 C C . LYS A 1 287 ? -28.673 -5.568 63.348 1.00 94.44 287 LYS A C 1
ATOM 2277 O O . LYS A 1 287 ? -29.144 -5.854 64.449 1.00 94.44 287 LYS A O 1
ATOM 2282 N N . LYS A 1 288 ? -27.735 -4.623 63.202 1.00 93.81 288 LYS A N 1
ATOM 2283 C CA . LYS A 1 288 ? -27.262 -3.746 64.291 1.00 93.81 288 LYS A CA 1
ATOM 2284 C C . LYS A 1 288 ? -28.349 -2.741 64.695 1.00 93.81 288 LYS A C 1
ATOM 2286 O O . LYS A 1 288 ? -28.619 -2.617 65.887 1.00 93.81 288 LYS A O 1
ATOM 2291 N N . LEU A 1 289 ? -29.007 -2.108 63.720 1.00 92.19 289 LEU A N 1
ATOM 2292 C CA . LEU A 1 289 ? -30.116 -1.171 63.928 1.00 92.19 289 LEU A CA 1
ATOM 2293 C C . LEU A 1 289 ? -31.297 -1.840 64.648 1.00 92.19 289 LEU A C 1
ATOM 2295 O O . LEU A 1 289 ? -31.746 -1.334 65.672 1.00 92.19 289 LEU A O 1
ATOM 2299 N N . ILE A 1 290 ? -31.730 -3.017 64.178 1.00 92.69 290 ILE A N 1
ATOM 2300 C CA . ILE A 1 290 ? -32.813 -3.798 64.800 1.00 92.69 290 ILE A CA 1
ATOM 2301 C C . ILE A 1 290 ? -32.509 -4.058 66.279 1.00 92.69 290 ILE A C 1
ATOM 2303 O O . ILE A 1 290 ? -33.322 -3.740 67.142 1.00 92.69 290 ILE A O 1
ATOM 2307 N N . ARG A 1 291 ? -31.307 -4.566 66.594 1.00 93.19 291 ARG A N 1
ATOM 2308 C CA . ARG A 1 291 ? -30.887 -4.831 67.983 1.00 93.19 291 ARG A CA 1
ATOM 2309 C C . ARG A 1 291 ? -30.880 -3.571 68.847 1.00 93.19 291 ARG A C 1
ATOM 2311 O O . ARG A 1 291 ? -31.258 -3.651 70.011 1.00 93.19 291 ARG A O 1
ATOM 2318 N N . GLN A 1 292 ? -30.443 -2.437 68.300 1.00 92.56 292 GLN A N 1
ATOM 2319 C CA . GLN A 1 292 ? -30.413 -1.169 69.026 1.00 92.56 292 GLN A CA 1
ATOM 2320 C C . GLN A 1 292 ? -31.828 -0.684 69.359 1.00 92.56 292 GLN A C 1
ATOM 2322 O O . GLN A 1 292 ? -32.099 -0.388 70.520 1.00 92.56 292 GLN A O 1
ATOM 2327 N N . ILE A 1 293 ? -32.736 -0.660 68.377 1.00 92.25 293 ILE A N 1
ATOM 2328 C CA . ILE A 1 293 ? -34.127 -0.234 68.591 1.00 92.25 293 ILE A CA 1
ATOM 2329 C C . ILE A 1 293 ? -34.828 -1.180 69.575 1.00 92.25 293 ILE A C 1
ATOM 2331 O O . ILE A 1 293 ? -35.449 -0.712 70.528 1.00 92.25 293 ILE A O 1
ATOM 2335 N N . SER A 1 294 ? -34.673 -2.502 69.419 1.00 93.00 294 SER A N 1
ATOM 2336 C CA . SER A 1 294 ? -35.238 -3.480 70.361 1.00 93.00 294 SER A CA 1
ATOM 2337 C C . SER A 1 294 ? -34.723 -3.284 71.790 1.00 93.00 294 SER A C 1
ATOM 2339 O O . SER A 1 294 ? -35.508 -3.360 72.730 1.00 93.00 294 SER A O 1
ATOM 2341 N N . ALA A 1 295 ? -33.432 -2.981 71.976 1.00 92.88 295 ALA A N 1
ATOM 2342 C CA . ALA A 1 295 ? -32.872 -2.717 73.301 1.00 92.88 295 ALA A CA 1
ATOM 2343 C C . ALA A 1 295 ? -33.475 -1.457 73.951 1.00 92.88 295 ALA A C 1
ATOM 2345 O O . ALA A 1 295 ? -33.808 -1.492 75.137 1.00 92.88 295 ALA A O 1
ATOM 2346 N N . THR A 1 296 ? -33.674 -0.374 73.188 1.00 90.62 296 THR A N 1
ATOM 2347 C CA . THR A 1 296 ? -34.369 0.832 73.673 1.00 90.62 296 THR A CA 1
ATOM 2348 C C . THR A 1 296 ? -35.811 0.504 74.066 1.00 90.62 296 THR A C 1
ATOM 2350 O O . THR A 1 296 ? -36.204 0.743 75.209 1.00 90.62 296 THR A O 1
ATOM 2353 N N . GLN A 1 297 ? -36.560 -0.165 73.188 1.00 91.56 297 GLN A N 1
ATOM 2354 C CA . GLN A 1 297 ? -37.945 -0.575 73.442 1.00 91.56 297 GLN A CA 1
ATOM 2355 C C . GLN A 1 297 ? -38.083 -1.499 74.660 1.00 91.56 297 GLN A C 1
ATOM 2357 O O . GLN A 1 297 ? -39.054 -1.397 75.406 1.00 91.56 297 GLN A O 1
ATOM 2362 N N . ASP A 1 298 ? -37.117 -2.384 74.913 1.00 91.94 298 ASP A N 1
ATOM 2363 C CA . ASP A 1 298 ? -37.086 -3.215 76.120 1.00 91.94 298 ASP A CA 1
ATOM 2364 C C . ASP A 1 298 ? -36.874 -2.387 77.392 1.00 91.94 298 ASP A C 1
ATOM 2366 O O . ASP A 1 298 ? -37.436 -2.715 78.442 1.00 91.94 298 ASP A O 1
ATOM 2370 N N . THR A 1 299 ? -36.073 -1.315 77.335 1.00 92.12 299 THR A N 1
ATOM 2371 C CA . THR A 1 299 ? -35.957 -0.383 78.468 1.00 92.12 299 THR A CA 1
ATOM 2372 C C . THR A 1 299 ? -37.250 0.401 78.683 1.00 92.12 299 THR A C 1
ATOM 2374 O O . THR A 1 299 ? -37.690 0.514 79.826 1.00 92.12 299 THR A O 1
ATOM 2377 N N . GLU A 1 300 ? -37.919 0.831 77.612 1.00 90.69 300 GLU A N 1
ATOM 2378 C CA . GLU A 1 300 ? -39.200 1.546 77.659 1.00 90.69 300 GLU A CA 1
ATOM 2379 C C . GLU A 1 300 ? -40.343 0.659 78.177 1.00 90.69 300 GLU A C 1
ATOM 2381 O O . GLU A 1 300 ? -41.086 1.077 79.063 1.00 90.69 300 GLU A O 1
ATOM 2386 N N . ARG A 1 301 ? -40.437 -0.610 77.748 1.00 90.12 301 ARG A N 1
ATOM 2387 C CA . ARG A 1 301 ? -41.390 -1.585 78.323 1.00 90.12 301 ARG A CA 1
ATOM 2388 C C . ARG A 1 301 ? -41.151 -1.777 79.825 1.00 90.12 301 ARG A C 1
ATOM 2390 O O . ARG A 1 301 ? -42.104 -1.813 80.605 1.00 90.12 301 ARG A O 1
ATOM 2397 N N . LYS A 1 302 ? -39.886 -1.871 80.262 1.00 91.44 302 LYS A N 1
ATOM 2398 C CA . LYS A 1 302 ? -39.527 -2.039 81.685 1.00 91.44 302 LYS A CA 1
ATOM 2399 C C . LYS A 1 302 ? -39.879 -0.807 82.523 1.00 91.44 302 LYS A C 1
ATOM 2401 O O . LYS A 1 302 ? -40.446 -0.967 83.607 1.00 91.44 302 LYS A O 1
ATOM 2406 N N . THR A 1 303 ? -39.583 0.404 82.048 1.00 90.31 303 THR A N 1
ATOM 2407 C CA . THR A 1 303 ? -39.924 1.648 82.761 1.00 90.31 303 THR A CA 1
ATOM 2408 C C . THR A 1 303 ? -41.433 1.889 82.771 1.00 90.31 303 THR A C 1
ATOM 2410 O O . THR A 1 303 ? -41.991 2.172 83.833 1.00 90.31 303 THR A O 1
ATOM 2413 N N . PHE A 1 304 ? -42.124 1.672 81.650 1.00 90.88 304 PHE A N 1
ATOM 2414 C CA . PHE A 1 304 ? -43.581 1.759 81.556 1.00 90.88 304 PHE A CA 1
ATOM 2415 C C . PHE A 1 304 ? -44.286 0.758 82.481 1.00 90.88 304 PHE A C 1
ATOM 2417 O O . PHE A 1 304 ? -45.156 1.147 83.261 1.00 90.88 304 PHE A O 1
ATOM 2424 N N . GLY A 1 305 ? -43.856 -0.508 82.497 1.00 88.94 305 GLY A N 1
ATOM 2425 C CA . GLY A 1 305 ? -44.384 -1.523 83.413 1.00 88.94 305 GLY A CA 1
ATOM 2426 C C . GLY A 1 305 ? -44.130 -1.198 84.893 1.00 88.94 305 GLY A C 1
ATOM 2427 O O . GLY A 1 305 ? -44.958 -1.510 85.754 1.00 88.94 305 GLY A O 1
ATOM 2428 N N . ALA A 1 306 ? -43.019 -0.528 85.219 1.00 89.25 306 ALA A N 1
ATOM 2429 C CA . ALA A 1 306 ? -42.769 -0.011 86.565 1.00 89.25 306 ALA A CA 1
ATOM 2430 C C . ALA A 1 306 ? -43.706 1.163 86.919 1.00 89.25 306 ALA A C 1
ATOM 2432 O O . ALA A 1 306 ? -44.238 1.201 88.034 1.00 89.25 306 ALA A O 1
ATOM 2433 N N . MET A 1 307 ? -43.967 2.075 85.975 1.00 88.06 307 MET A N 1
ATOM 2434 C CA . MET A 1 307 ? -44.928 3.170 86.151 1.00 88.06 307 MET A CA 1
ATOM 2435 C C . MET A 1 307 ? -46.362 2.655 86.317 1.00 88.06 307 MET A C 1
ATOM 2437 O O . MET A 1 307 ? -47.003 3.014 87.303 1.00 88.06 307 MET A O 1
ATOM 2441 N N . GLN A 1 308 ? -46.828 1.731 85.468 1.00 86.88 308 GLN A N 1
ATOM 2442 C CA . GLN A 1 308 ? -48.140 1.088 85.620 1.00 86.88 308 GLN A CA 1
ATOM 2443 C C . GLN A 1 308 ? -48.310 0.438 87.002 1.00 86.88 308 GLN A C 1
ATOM 2445 O O . GLN A 1 308 ? -49.344 0.604 87.647 1.00 86.88 308 GLN A O 1
ATOM 2450 N N . LYS A 1 309 ? -47.292 -0.272 87.511 1.00 87.31 309 LYS A N 1
ATOM 2451 C CA . LYS A 1 309 ? -47.334 -0.878 88.857 1.00 87.31 309 LYS A CA 1
ATOM 2452 C C . LYS A 1 309 ? -47.418 0.164 89.979 1.00 87.31 309 LYS A C 1
ATOM 2454 O O . LYS A 1 309 ? -48.000 -0.127 91.026 1.00 87.31 309 LYS A O 1
ATOM 2459 N N . LYS A 1 310 ? -46.845 1.358 89.790 1.00 87.75 310 LYS A N 1
ATOM 2460 C CA . LYS A 1 310 ? -46.937 2.485 90.733 1.00 87.75 310 LYS A CA 1
ATOM 2461 C C . LYS A 1 310 ? -48.322 3.140 90.676 1.00 87.75 310 LYS A C 1
ATOM 2463 O O . LYS A 1 310 ? -48.942 3.322 91.721 1.00 87.75 310 LYS A O 1
ATOM 2468 N N . GLU A 1 311 ? -48.829 3.411 89.476 1.00 84.06 311 GLU A N 1
ATOM 2469 C CA . GLU A 1 311 ? -50.156 3.993 89.240 1.00 84.06 311 GLU A CA 1
ATOM 2470 C C . GLU A 1 311 ? -51.282 3.070 89.737 1.00 84.06 311 GLU A C 1
ATOM 2472 O O . GLU A 1 311 ? -52.194 3.517 90.426 1.00 84.06 311 GLU A O 1
ATOM 2477 N N . TYR A 1 312 ? -51.173 1.756 89.504 1.00 86.25 312 TYR A N 1
ATOM 2478 C CA . TYR A 1 312 ? -52.122 0.762 90.018 1.00 86.25 312 TYR A CA 1
ATOM 2479 C C . TYR A 1 312 ? -52.234 0.793 91.542 1.00 86.25 312 TYR A C 1
ATOM 2481 O O . TYR A 1 312 ? -53.333 0.706 92.085 1.00 86.25 312 TYR A O 1
ATOM 2489 N N . LYS A 1 313 ? -51.099 0.913 92.248 1.00 85.06 313 LYS A N 1
ATOM 2490 C CA . LYS A 1 313 ? -51.084 1.022 93.713 1.00 85.06 313 LYS A CA 1
ATOM 2491 C C . LYS A 1 313 ? -51.799 2.294 94.168 1.00 85.06 313 LYS A C 1
ATOM 2493 O O . LYS A 1 313 ? -52.642 2.194 95.053 1.00 85.06 313 LYS A O 1
ATOM 2498 N N . LEU A 1 314 ? -51.516 3.430 93.526 1.00 83.62 314 LEU A N 1
ATOM 2499 C CA . LEU A 1 314 ? -52.146 4.720 93.818 1.00 83.62 314 LEU A CA 1
ATOM 2500 C C . LEU A 1 314 ? -53.669 4.671 93.599 1.00 83.62 314 LEU A C 1
ATOM 2502 O O . LEU A 1 314 ? -54.424 4.912 94.535 1.00 83.62 314 LEU A O 1
ATOM 2506 N N . ASN A 1 315 ? -54.122 4.264 92.408 1.00 82.00 315 ASN A N 1
ATOM 2507 C CA . ASN A 1 315 ? -55.547 4.191 92.060 1.00 82.00 315 ASN A CA 1
ATOM 2508 C C . ASN A 1 315 ? -56.302 3.178 92.941 1.00 82.00 315 ASN A C 1
ATOM 2510 O O . ASN A 1 315 ? -57.423 3.436 93.374 1.00 82.00 315 ASN A O 1
ATOM 2514 N N . LYS A 1 316 ? -55.680 2.038 93.278 1.00 81.31 316 LYS A N 1
ATOM 2515 C CA . LYS A 1 316 ? -56.242 1.049 94.216 1.00 81.31 316 LYS A CA 1
ATOM 2516 C C . LYS A 1 316 ? -56.359 1.589 95.646 1.00 81.31 316 LYS A C 1
ATOM 2518 O O . LYS A 1 316 ? -57.253 1.170 96.380 1.00 81.31 316 LYS A O 1
ATOM 2523 N N . GLU A 1 317 ? -55.451 2.465 96.066 1.00 80.19 317 GLU A N 1
ATOM 2524 C CA . GLU A 1 317 ? -55.505 3.104 97.381 1.00 80.19 317 GLU A CA 1
ATOM 2525 C C . GLU A 1 317 ? -56.548 4.227 97.417 1.00 80.19 317 GLU A C 1
ATOM 2527 O O . GLU A 1 317 ? -57.337 4.284 98.355 1.00 80.19 317 GLU A O 1
ATOM 2532 N N . GLN A 1 318 ? -56.622 5.049 96.368 1.00 76.50 318 GLN A N 1
ATOM 2533 C CA . GLN A 1 318 ? -57.650 6.076 96.193 1.00 76.50 318 GLN A CA 1
ATOM 2534 C C . GLN A 1 318 ? -59.061 5.467 96.189 1.00 76.50 318 GLN A C 1
ATOM 2536 O O . GLN A 1 318 ? -59.905 5.887 96.978 1.00 76.50 318 GLN A O 1
ATOM 2541 N N . MET A 1 319 ? -59.275 4.376 95.443 1.00 73.62 319 MET A N 1
ATOM 2542 C CA . MET A 1 319 ? -60.517 3.592 95.490 1.00 73.62 319 MET A CA 1
ATOM 2543 C C . MET A 1 319 ? -60.927 3.163 96.904 1.00 73.62 319 MET A C 1
ATOM 2545 O O . MET A 1 319 ? -62.109 3.164 97.233 1.00 73.62 319 MET A O 1
ATOM 2549 N N . LYS A 1 320 ? -59.972 2.785 97.764 1.00 71.12 320 LYS A N 1
ATOM 2550 C CA . LYS A 1 320 ? -60.284 2.406 99.152 1.00 71.12 320 LYS A CA 1
ATOM 2551 C C . LYS A 1 320 ? -60.757 3.585 100.009 1.00 71.12 320 LYS A C 1
ATOM 2553 O O . LYS A 1 320 ? -61.352 3.333 101.053 1.00 71.12 320 LYS A O 1
ATOM 2558 N N . ARG A 1 321 ? -60.473 4.828 99.606 1.00 72.31 321 ARG A N 1
ATOM 2559 C CA . ARG A 1 321 ? -60.903 6.057 100.295 1.00 72.31 321 ARG A CA 1
ATOM 2560 C C . ARG A 1 321 ? -62.240 6.587 99.768 1.00 72.31 321 ARG A C 1
ATOM 2562 O O . ARG A 1 321 ? -62.990 7.165 100.539 1.00 72.31 321 ARG A O 1
ATOM 2569 N N . GLU A 1 322 ? -62.533 6.388 98.482 1.00 67.06 322 GLU A N 1
ATOM 2570 C CA . GLU A 1 322 ? -63.746 6.902 97.816 1.00 67.06 322 GLU A CA 1
ATOM 2571 C C . GLU A 1 322 ? -65.011 6.059 98.074 1.00 67.06 322 GLU A C 1
ATOM 2573 O O . GLU A 1 322 ? -66.125 6.522 97.843 1.00 67.06 322 GLU A O 1
ATOM 2578 N N . ILE A 1 323 ? -64.867 4.826 98.569 1.00 66.62 323 ILE A N 1
ATOM 2579 C CA . ILE A 1 323 ? -65.997 3.938 98.872 1.00 66.62 323 ILE A CA 1
ATOM 2580 C C . ILE A 1 323 ? -66.527 4.220 100.289 1.00 66.62 323 ILE A C 1
ATOM 2582 O O . ILE A 1 323 ? -65.939 3.795 101.288 1.00 66.62 323 ILE A O 1
ATOM 2586 N N . ASP A 1 324 ? -67.681 4.886 100.368 1.00 60.09 324 ASP A N 1
ATOM 2587 C CA . ASP A 1 324 ? -68.299 5.320 101.627 1.00 60.09 324 ASP A CA 1
ATOM 2588 C C . ASP A 1 324 ? -68.769 4.154 102.522 1.00 60.09 324 ASP A C 1
ATOM 2590 O O . ASP A 1 324 ? -69.175 3.082 102.057 1.00 60.09 324 ASP A O 1
ATOM 2594 N N . SER A 1 325 ? -68.672 4.366 103.834 1.00 61.28 325 SER A N 1
ATOM 2595 C CA . SER A 1 325 ? -68.860 3.409 104.930 1.00 61.28 325 SER A CA 1
ATOM 2596 C C . SER A 1 325 ? -70.271 2.820 105.055 1.00 61.28 325 SER A C 1
ATOM 2598 O O . SER A 1 325 ? -70.408 1.730 105.608 1.00 61.28 325 SER A O 1
ATOM 2600 N N . GLY A 1 326 ? -71.294 3.480 104.500 1.00 61.34 326 GLY A N 1
ATOM 2601 C CA . GLY A 1 326 ? -72.690 3.021 104.521 1.00 61.34 326 GLY A CA 1
ATOM 2602 C C . GLY A 1 326 ? -73.087 2.006 103.436 1.00 61.34 326 GLY A C 1
ATOM 2603 O O . GLY A 1 326 ? -74.232 1.560 103.422 1.00 61.34 326 GLY A O 1
ATOM 2604 N N . THR A 1 327 ? -72.188 1.634 102.516 1.00 60.00 327 THR A N 1
ATOM 2605 C CA . THR A 1 327 ? -72.519 0.727 101.396 1.00 60.00 327 THR A CA 1
ATOM 2606 C C . THR A 1 327 ? -72.623 -0.753 101.818 1.00 60.00 327 THR A C 1
ATOM 2608 O O . THR A 1 327 ? -71.735 -1.250 102.521 1.00 60.00 327 THR A O 1
ATOM 2611 N N . PRO A 1 328 ? -73.652 -1.508 101.368 1.00 64.75 328 PRO A N 1
ATOM 2612 C CA . PRO A 1 328 ? -73.800 -2.930 101.678 1.00 64.75 328 PRO A CA 1
ATOM 2613 C C . PRO A 1 328 ? -72.576 -3.762 101.282 1.00 64.75 328 PRO A C 1
ATOM 2615 O O . PRO A 1 328 ? -72.047 -3.643 100.177 1.00 64.75 328 PRO A O 1
ATOM 2618 N N . LYS A 1 329 ? -72.152 -4.673 102.170 1.00 65.12 329 LYS A N 1
ATOM 2619 C CA . LYS A 1 329 ? -70.894 -5.438 102.041 1.00 65.12 329 LYS A CA 1
ATOM 2620 C C . LYS A 1 329 ? -70.724 -6.146 100.686 1.00 65.12 329 LYS A C 1
ATOM 2622 O O . LYS A 1 329 ? -69.608 -6.199 100.184 1.00 65.12 329 LYS A O 1
ATOM 2627 N N . LYS A 1 330 ? -71.815 -6.657 100.101 1.00 72.50 330 LYS A N 1
ATOM 2628 C CA . LYS A 1 330 ? -71.809 -7.368 98.813 1.00 72.50 330 LYS A CA 1
ATOM 2629 C C . LYS A 1 330 ? -71.617 -6.420 97.620 1.00 72.50 330 LYS A C 1
ATOM 2631 O O . LYS A 1 330 ? -70.704 -6.628 96.831 1.00 72.50 330 LYS A O 1
ATOM 2636 N N . GLU A 1 331 ? -72.387 -5.333 97.542 1.00 68.38 331 GLU A N 1
ATOM 2637 C CA . GLU A 1 331 ? -72.218 -4.306 96.496 1.00 68.38 331 GLU A CA 1
ATOM 2638 C C . GLU A 1 331 ? -70.847 -3.633 96.575 1.00 68.38 331 GLU A C 1
ATOM 2640 O O . GLU A 1 331 ? -70.209 -3.385 95.553 1.00 68.38 331 GLU A O 1
ATOM 2645 N N . ARG A 1 332 ? -70.355 -3.389 97.794 1.00 66.81 332 ARG A N 1
ATOM 2646 C CA . ARG A 1 332 ? -69.009 -2.870 98.054 1.00 66.81 332 ARG A CA 1
ATOM 2647 C C . ARG A 1 332 ? -67.911 -3.791 97.512 1.00 66.81 332 ARG A C 1
ATOM 2649 O O . ARG A 1 332 ? -66.879 -3.293 97.082 1.00 66.81 332 ARG A O 1
ATOM 2656 N N . GLU A 1 333 ? -68.103 -5.108 97.533 1.00 72.75 333 GLU A N 1
ATOM 2657 C CA . GLU A 1 333 ? -67.135 -6.086 97.020 1.00 72.75 333 GLU A CA 1
ATOM 2658 C C . GLU A 1 333 ? -67.222 -6.229 95.489 1.00 72.75 333 GLU A C 1
ATOM 2660 O O . GLU A 1 333 ? -66.194 -6.190 94.807 1.00 72.75 333 GLU A O 1
ATOM 2665 N N . ASP A 1 334 ? -68.439 -6.277 94.936 1.00 76.62 334 ASP A N 1
ATOM 2666 C CA . ASP A 1 334 ? -68.682 -6.350 93.489 1.00 76.62 334 ASP A CA 1
ATOM 2667 C C . ASP A 1 334 ? -68.241 -5.070 92.745 1.00 76.62 334 ASP A C 1
ATOM 2669 O O . ASP A 1 334 ? -67.631 -5.155 91.676 1.00 76.62 334 ASP A O 1
ATOM 2673 N N . THR A 1 335 ? -68.449 -3.879 93.320 1.00 75.19 335 THR A N 1
ATOM 2674 C CA . THR A 1 335 ? -67.963 -2.603 92.747 1.00 75.19 335 THR A CA 1
ATOM 2675 C C . THR A 1 335 ? -66.436 -2.495 92.766 1.00 75.19 335 THR A C 1
ATOM 2677 O O . THR A 1 335 ? -65.836 -2.098 91.763 1.00 75.19 335 THR A O 1
ATOM 2680 N N . LEU A 1 336 ? -65.783 -2.917 93.857 1.00 77.50 336 LEU A N 1
ATOM 2681 C CA . LEU A 1 336 ? -64.317 -2.981 93.958 1.00 77.50 336 LEU A CA 1
ATOM 2682 C C . LEU A 1 336 ? -63.723 -3.949 92.931 1.00 77.50 336 LEU A C 1
ATOM 2684 O O . LEU A 1 336 ? -62.684 -3.657 92.335 1.00 77.50 336 LEU A O 1
ATOM 2688 N N . LYS A 1 337 ? -64.389 -5.088 92.707 1.00 81.19 337 LYS A N 1
ATOM 2689 C CA . LYS A 1 337 ? -64.016 -6.075 91.691 1.00 81.19 337 LYS A CA 1
ATOM 2690 C C . LYS A 1 337 ? -64.164 -5.500 90.280 1.00 81.19 337 LYS A C 1
ATOM 2692 O O . LYS A 1 337 ? -63.182 -5.475 89.546 1.00 81.19 337 LYS A O 1
ATOM 2697 N N . LEU A 1 338 ? -65.329 -4.947 89.936 1.00 82.06 338 LEU A N 1
ATOM 2698 C CA . LEU A 1 338 ? -65.589 -4.352 88.621 1.00 82.06 338 LEU A CA 1
ATOM 2699 C C . LEU A 1 338 ? -64.603 -3.220 88.288 1.00 82.06 338 LEU A C 1
ATOM 2701 O O . LEU A 1 338 ? -64.089 -3.148 87.172 1.00 82.06 338 LEU A O 1
ATOM 2705 N N . HIS A 1 339 ? -64.293 -2.347 89.250 1.00 81.00 339 HIS A N 1
ATOM 2706 C CA . HIS A 1 339 ? -63.343 -1.257 89.029 1.00 81.00 339 HIS A CA 1
ATOM 2707 C C . HIS A 1 339 ? -61.892 -1.767 88.953 1.00 81.00 339 HIS A C 1
ATOM 2709 O O . HIS A 1 339 ? -61.118 -1.292 88.120 1.00 81.00 339 HIS A O 1
ATOM 2715 N N . LYS A 1 340 ? -61.516 -2.783 89.744 1.00 83.06 340 LYS A N 1
ATOM 2716 C CA . LYS A 1 340 ? -60.224 -3.474 89.598 1.00 83.06 340 LYS A CA 1
ATOM 2717 C C . LYS A 1 340 ? -60.080 -4.082 88.199 1.00 83.06 340 LYS A C 1
ATOM 2719 O O . LYS A 1 340 ? -59.034 -3.902 87.580 1.00 83.06 340 LYS A O 1
ATOM 2724 N N . ASP A 1 341 ? -61.115 -4.746 87.695 1.00 83.88 341 ASP A N 1
ATOM 2725 C CA . ASP A 1 341 ? -61.119 -5.358 86.364 1.00 83.88 341 ASP A CA 1
ATOM 2726 C C . ASP A 1 341 ? -61.063 -4.280 85.262 1.00 83.88 341 ASP A C 1
ATOM 2728 O O . ASP A 1 341 ? -60.311 -4.422 84.297 1.00 83.88 341 ASP A O 1
ATOM 2732 N N . ARG A 1 342 ? -61.732 -3.131 85.451 1.00 85.06 342 ARG A N 1
ATOM 2733 C CA . ARG A 1 342 ? -61.639 -1.960 84.557 1.00 85.06 342 ARG A CA 1
ATOM 2734 C C . ARG A 1 342 ? -60.239 -1.329 84.537 1.00 85.06 342 ARG A C 1
ATOM 2736 O O . ARG A 1 342 ? -59.755 -0.972 83.464 1.00 85.06 342 ARG A O 1
ATOM 2743 N N . LEU A 1 343 ? -59.564 -1.229 85.687 1.00 84.31 343 LEU A N 1
ATOM 2744 C CA . LEU A 1 343 ? -58.161 -0.793 85.772 1.00 84.31 343 LEU A CA 1
ATOM 2745 C C . LEU A 1 343 ? -57.220 -1.782 85.073 1.00 84.31 343 LEU A C 1
ATOM 2747 O O . LEU A 1 343 ? -56.356 -1.349 84.315 1.00 84.31 343 LEU A O 1
ATOM 2751 N N . MET A 1 344 ? -57.408 -3.090 85.274 1.00 85.12 344 MET A N 1
ATOM 2752 C CA . MET A 1 344 ? -56.631 -4.122 84.574 1.00 85.12 344 MET A CA 1
ATOM 2753 C C . MET A 1 344 ? -56.862 -4.081 83.055 1.00 85.12 344 MET A C 1
ATOM 2755 O O . MET A 1 344 ? -55.904 -4.208 82.297 1.00 85.12 344 MET A O 1
ATOM 2759 N N . SER A 1 345 ? -58.100 -3.851 82.598 1.00 85.94 345 SER A N 1
ATOM 2760 C CA . SER A 1 345 ? -58.414 -3.688 81.171 1.00 85.94 345 SER A CA 1
ATOM 2761 C C . SER A 1 345 ? -57.713 -2.463 80.583 1.00 85.94 345 SER A C 1
ATOM 2763 O O . SER A 1 345 ? -57.022 -2.585 79.577 1.00 85.94 345 SER A O 1
ATOM 2765 N N . ARG A 1 346 ? -57.787 -1.308 81.260 1.00 86.12 346 ARG A N 1
ATOM 2766 C CA . ARG A 1 346 ? -57.096 -0.074 80.846 1.00 86.12 346 ARG A CA 1
ATOM 2767 C C . ARG A 1 346 ? -55.571 -0.239 80.815 1.00 86.12 346 ARG A C 1
ATOM 2769 O O . ARG A 1 346 ? -54.916 0.301 79.929 1.00 86.12 346 ARG A O 1
ATOM 2776 N N . GLN A 1 347 ? -55.001 -0.993 81.756 1.00 86.88 347 GLN A N 1
ATOM 2777 C CA . GLN A 1 347 ? -53.574 -1.329 81.759 1.00 86.88 347 GLN A CA 1
ATOM 2778 C C . GLN A 1 347 ? -53.184 -2.216 80.578 1.00 86.88 347 GLN A C 1
ATOM 2780 O O . GLN A 1 347 ? -52.209 -1.907 79.894 1.00 86.88 347 GLN A O 1
ATOM 2785 N N . LYS A 1 348 ? -53.975 -3.256 80.296 1.00 88.19 348 LYS A N 1
ATOM 2786 C CA . LYS A 1 348 ? -53.769 -4.154 79.156 1.00 88.19 348 LYS A CA 1
ATOM 2787 C C . LYS A 1 348 ? -53.926 -3.432 77.815 1.00 88.19 348 LYS A C 1
ATOM 2789 O O . LYS A 1 348 ? -53.139 -3.669 76.906 1.00 88.19 348 LYS A O 1
ATOM 2794 N N . GLU A 1 349 ? -54.895 -2.528 77.686 1.00 89.44 349 GLU A N 1
ATOM 2795 C CA . GLU A 1 349 ? -55.053 -1.657 76.511 1.00 89.44 349 GLU A CA 1
ATOM 2796 C C . GLU A 1 349 ? -53.845 -0.732 76.328 1.00 89.44 349 GLU A C 1
ATOM 2798 O O . GLU A 1 349 ? -53.329 -0.610 75.219 1.00 89.44 349 GLU A O 1
ATOM 2803 N N . ALA A 1 350 ? -53.361 -0.108 77.406 1.00 87.75 350 ALA A N 1
ATOM 2804 C CA . ALA A 1 350 ? -52.206 0.783 77.351 1.00 87.75 350 ALA A CA 1
ATOM 2805 C C . ALA A 1 350 ? -50.892 0.034 77.052 1.00 87.75 350 ALA A C 1
ATOM 2807 O O . ALA A 1 350 ? -50.055 0.553 76.319 1.00 87.75 350 ALA A O 1
ATOM 2808 N N . GLU A 1 351 ? -50.735 -1.191 77.561 1.00 88.06 351 GLU A N 1
ATOM 2809 C CA . GLU A 1 351 ? -49.640 -2.102 77.207 1.00 88.06 351 GLU A CA 1
ATOM 2810 C C . GLU A 1 351 ? -49.730 -2.496 75.727 1.00 88.06 351 GLU A C 1
ATOM 2812 O O . GLU A 1 351 ? -48.814 -2.191 74.972 1.00 88.06 351 GLU A O 1
ATOM 2817 N N . THR A 1 352 ? -50.875 -3.017 75.269 1.00 89.50 352 THR A N 1
ATOM 2818 C CA . THR A 1 352 ? -51.114 -3.378 73.853 1.00 89.50 352 THR A CA 1
ATOM 2819 C C . THR A 1 352 ? -50.863 -2.195 72.906 1.00 89.50 352 THR A C 1
ATOM 2821 O O . THR A 1 352 ? -50.308 -2.365 71.820 1.00 89.50 352 THR A O 1
ATOM 2824 N N . ARG A 1 353 ? -51.237 -0.971 73.311 1.00 91.19 353 ARG A N 1
ATOM 2825 C CA . ARG A 1 353 ? -50.976 0.256 72.546 1.00 91.19 353 ARG A CA 1
ATOM 2826 C C . ARG A 1 353 ? -49.483 0.573 72.457 1.00 91.19 353 ARG A C 1
ATOM 2828 O O . ARG A 1 353 ? -49.029 0.912 71.368 1.00 91.19 353 ARG A O 1
ATOM 2835 N N . LEU A 1 354 ? -48.737 0.447 73.556 1.00 90.06 354 LEU A N 1
ATOM 2836 C CA . LEU A 1 354 ? -47.285 0.638 73.559 1.00 90.06 354 LEU A CA 1
ATOM 2837 C C . LEU A 1 354 ? -46.587 -0.428 72.704 1.00 90.06 354 LEU A C 1
ATOM 2839 O O . LEU A 1 354 ? -45.723 -0.097 71.900 1.00 90.06 354 LEU A O 1
ATOM 2843 N N . GLU A 1 355 ? -46.997 -1.695 72.813 1.00 88.88 355 GLU A N 1
ATOM 2844 C CA . GLU A 1 355 ? -46.449 -2.779 71.991 1.00 88.88 355 GLU A CA 1
ATOM 2845 C C . GLU A 1 355 ? -46.694 -2.549 70.497 1.00 88.88 355 GLU A C 1
ATOM 2847 O O . GLU A 1 355 ? -45.786 -2.766 69.692 1.00 88.88 355 GLU A O 1
ATOM 2852 N N . LYS A 1 356 ? -47.884 -2.051 70.132 1.00 91.00 356 LYS A N 1
ATOM 2853 C CA . LYS A 1 356 ? -48.182 -1.639 68.759 1.00 91.00 356 LYS A CA 1
ATOM 2854 C C . LYS A 1 356 ? -47.290 -0.472 68.320 1.00 91.00 356 LYS A C 1
ATOM 2856 O O . LYS A 1 356 ? -46.649 -0.578 67.286 1.00 91.00 356 LYS A O 1
ATOM 2861 N N . GLN A 1 357 ? -47.177 0.594 69.115 1.00 89.69 357 GLN A N 1
ATOM 2862 C CA . GLN A 1 357 ? -46.310 1.740 68.793 1.00 89.69 357 GLN A CA 1
ATOM 2863 C C . GLN A 1 357 ? -44.839 1.333 68.619 1.00 89.69 357 GLN A C 1
ATOM 2865 O O . GLN A 1 357 ? -44.175 1.801 67.698 1.00 89.69 357 GLN A O 1
ATOM 2870 N N . HIS A 1 358 ? -44.339 0.428 69.462 1.00 91.06 358 HIS A N 1
ATOM 2871 C CA . HIS A 1 358 ? -43.004 -0.152 69.334 1.00 91.06 358 HIS A CA 1
ATOM 2872 C C . HIS A 1 358 ? -42.848 -0.933 68.020 1.00 91.06 358 HIS A C 1
ATOM 2874 O O . HIS A 1 358 ? -41.845 -0.766 67.324 1.00 91.06 358 HIS A O 1
ATOM 2880 N N . LYS A 1 359 ? -43.840 -1.755 67.656 1.00 90.94 359 LYS A N 1
ATOM 2881 C CA . LYS A 1 359 ? -43.840 -2.501 66.394 1.00 90.94 359 LYS A CA 1
ATOM 2882 C C . LYS A 1 359 ? -43.846 -1.560 65.181 1.00 90.94 359 LYS A C 1
ATOM 2884 O O . LYS A 1 359 ? -42.951 -1.649 64.346 1.00 90.94 359 LYS A O 1
ATOM 2889 N N . ASP A 1 360 ? -44.794 -0.629 65.130 1.00 88.81 360 ASP A N 1
ATOM 2890 C CA . ASP A 1 360 ? -44.949 0.315 64.020 1.00 88.81 360 ASP A CA 1
ATOM 2891 C C . ASP A 1 360 ? -43.663 1.168 63.848 1.00 88.81 360 ASP A C 1
ATOM 2893 O O . ASP A 1 360 ? -43.178 1.369 62.735 1.00 88.81 360 ASP A O 1
ATOM 2897 N N . SER A 1 361 ? -43.041 1.594 64.958 1.00 90.00 361 SER A N 1
ATOM 2898 C CA . SER A 1 361 ? -41.794 2.378 64.963 1.00 90.00 361 SER A CA 1
ATOM 2899 C C . SER A 1 361 ? -40.568 1.606 64.457 1.00 90.00 361 SER A C 1
ATOM 2901 O O . SER A 1 361 ? -39.797 2.152 63.662 1.00 90.00 361 SER A O 1
ATOM 2903 N N . ILE A 1 362 ? -40.363 0.351 64.887 1.00 90.81 362 ILE A N 1
ATOM 2904 C CA . ILE A 1 362 ? -39.204 -0.431 64.426 1.00 90.81 362 ILE A CA 1
ATOM 2905 C C . ILE A 1 362 ? -39.354 -0.821 62.952 1.00 90.81 362 ILE A C 1
ATOM 2907 O O . ILE A 1 362 ? -38.377 -0.761 62.208 1.00 90.81 362 ILE A O 1
ATOM 2911 N N . GLU A 1 363 ? -40.568 -1.152 62.504 1.00 91.06 363 GLU A N 1
ATOM 2912 C CA . GLU A 1 363 ? -40.838 -1.474 61.100 1.00 91.06 363 GLU A CA 1
ATOM 2913 C C . GLU A 1 363 ? -40.615 -0.248 60.190 1.00 91.06 363 GLU A C 1
ATOM 2915 O O . GLU A 1 363 ? -39.965 -0.382 59.149 1.00 91.06 363 GLU A O 1
ATOM 2920 N N . PHE A 1 364 ? -41.025 0.955 60.617 1.00 91.00 364 PHE A N 1
ATOM 2921 C CA . PHE A 1 364 ? -40.767 2.209 59.894 1.00 91.00 364 PHE A CA 1
ATOM 2922 C C . PHE A 1 364 ? -39.268 2.539 59.769 1.00 91.00 364 PHE A C 1
ATOM 2924 O O . PHE A 1 364 ? -38.781 2.788 58.662 1.00 91.00 364 PHE A O 1
ATOM 2931 N N . GLU A 1 365 ? -38.496 2.495 60.865 1.00 90.56 365 GLU A N 1
ATOM 2932 C CA . GLU A 1 365 ? -37.050 2.782 60.809 1.00 90.56 365 GLU A CA 1
ATOM 2933 C C . GLU A 1 365 ? -36.270 1.730 60.001 1.00 90.56 365 GLU A C 1
ATOM 2935 O O . GLU A 1 365 ? -35.336 2.091 59.279 1.00 90.56 365 GLU A O 1
ATOM 2940 N N . ILE A 1 366 ? -36.671 0.449 60.032 1.00 92.38 366 ILE A N 1
ATOM 2941 C CA . ILE A 1 366 ? -36.114 -0.576 59.130 1.00 92.38 366 ILE A CA 1
ATOM 2942 C C . ILE A 1 366 ? -36.428 -0.230 57.670 1.00 92.38 366 ILE A C 1
ATOM 2944 O O . ILE A 1 366 ? -35.525 -0.284 56.832 1.00 92.38 366 ILE A O 1
ATOM 2948 N N . ARG A 1 367 ? -37.676 0.135 57.337 1.00 93.00 367 ARG A N 1
ATOM 2949 C CA . ARG A 1 367 ? -38.076 0.438 55.951 1.00 93.00 367 ARG A CA 1
ATOM 2950 C C . ARG A 1 367 ? -37.312 1.644 55.400 1.00 93.00 367 ARG A C 1
ATOM 2952 O O . ARG A 1 367 ? -36.695 1.549 54.340 1.00 93.00 367 ARG A O 1
ATOM 2959 N N . LYS A 1 368 ? -37.247 2.726 56.174 1.00 92.00 368 LYS A N 1
ATOM 2960 C CA . LYS A 1 368 ? -36.432 3.925 55.919 1.00 92.00 368 LYS A CA 1
ATOM 2961 C C . LYS A 1 368 ? -34.946 3.584 55.743 1.00 92.00 368 LYS A C 1
ATOM 2963 O O . LYS A 1 368 ? -34.313 4.038 54.792 1.00 92.00 368 LYS A O 1
ATOM 2968 N N . PHE A 1 369 ? -34.370 2.744 56.608 1.00 92.25 369 PHE A N 1
ATOM 2969 C CA . PHE A 1 369 ? -32.986 2.284 56.450 1.00 92.25 369 PHE A CA 1
ATOM 2970 C C . PHE A 1 369 ? -32.784 1.509 55.139 1.00 92.25 369 PHE A C 1
ATOM 2972 O O . PHE A 1 369 ? -31.874 1.833 54.374 1.00 92.25 369 PHE A O 1
ATOM 2979 N N . ARG A 1 370 ? -33.648 0.529 54.841 1.00 92.69 370 ARG A N 1
ATOM 2980 C CA . ARG A 1 370 ? -33.579 -0.267 53.605 1.00 92.69 370 ARG A CA 1
ATOM 2981 C C . ARG A 1 370 ? -33.668 0.613 52.362 1.00 92.69 370 ARG A C 1
ATOM 2983 O O . AR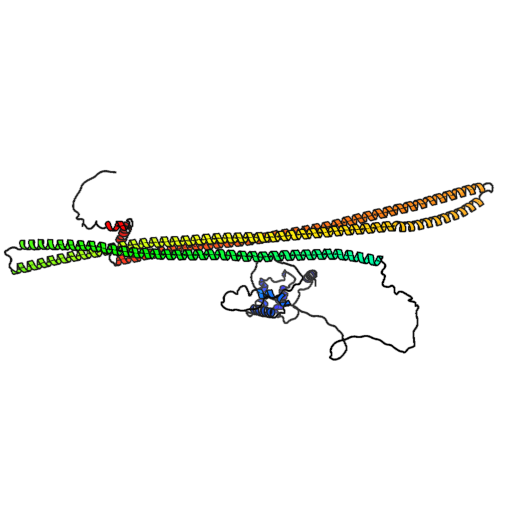G A 1 370 ? -32.805 0.486 51.497 1.00 92.69 370 ARG A O 1
ATOM 2990 N N . ARG A 1 371 ? -34.609 1.563 52.309 1.00 92.44 371 ARG A N 1
ATOM 2991 C CA . ARG A 1 371 ? -34.764 2.489 51.173 1.00 92.44 371 ARG A CA 1
ATOM 2992 C C . ARG A 1 371 ? -33.492 3.301 50.918 1.00 92.44 371 ARG A C 1
ATOM 2994 O O . ARG A 1 371 ? -33.026 3.365 49.782 1.00 92.44 371 ARG A O 1
ATOM 3001 N N . ARG A 1 372 ? -32.851 3.840 51.971 1.00 91.56 372 ARG A N 1
ATOM 3002 C CA . ARG A 1 372 ? -31.531 4.503 51.846 1.00 91.56 372 ARG A CA 1
ATOM 3003 C C . ARG A 1 372 ? -30.466 3.577 51.258 1.00 91.56 372 ARG A C 1
ATOM 3005 O O . ARG A 1 372 ? -29.643 4.029 50.463 1.00 91.56 372 ARG A O 1
ATOM 3012 N N . LYS A 1 373 ? -30.450 2.301 51.655 1.00 92.69 373 LYS A N 1
ATOM 3013 C CA . LYS A 1 373 ? -29.456 1.321 51.193 1.00 92.69 373 LYS A CA 1
ATOM 3014 C C . LYS A 1 373 ? -29.688 0.829 49.768 1.00 92.69 373 LYS A C 1
ATOM 3016 O O . LYS A 1 373 ? -28.689 0.599 49.092 1.00 92.69 373 LYS A O 1
ATOM 3021 N N . VAL A 1 374 ? -30.936 0.752 49.301 1.00 92.31 374 VAL A N 1
ATOM 3022 C CA . VAL A 1 374 ? -31.263 0.524 47.881 1.00 92.31 374 VAL A CA 1
ATOM 3023 C C . VAL A 1 374 ? -30.726 1.681 47.035 1.00 92.31 374 VAL A C 1
ATOM 3025 O O . VAL A 1 374 ? -29.905 1.451 46.156 1.00 92.31 374 VAL A O 1
ATOM 3028 N N . VAL A 1 375 ? -31.038 2.937 47.384 1.00 91.81 375 VAL A N 1
ATOM 3029 C CA . VAL A 1 375 ? -30.537 4.110 46.636 1.00 91.81 375 VAL A CA 1
ATOM 3030 C C . VAL A 1 375 ? -28.999 4.184 46.631 1.00 91.81 375 VAL A C 1
ATOM 3032 O O . VAL A 1 375 ? -28.401 4.428 45.589 1.00 91.81 375 VAL A O 1
ATOM 3035 N N . GLN A 1 376 ? -28.329 3.912 47.760 1.00 90.81 376 GLN A N 1
ATOM 3036 C CA . GLN A 1 376 ? -26.856 3.844 47.801 1.00 90.81 376 GLN A CA 1
ATOM 3037 C C . GLN A 1 376 ? -26.276 2.702 46.940 1.00 90.81 376 GLN A C 1
ATOM 3039 O O . GLN A 1 376 ? -25.159 2.826 46.442 1.00 90.81 376 GLN A O 1
ATOM 3044 N N . TYR A 1 377 ? -26.996 1.587 46.790 1.00 92.38 377 TYR A N 1
ATOM 3045 C CA . TYR A 1 377 ? -26.599 0.477 45.919 1.00 92.38 377 TYR A CA 1
ATOM 3046 C C . TYR A 1 377 ? -26.793 0.845 44.441 1.00 92.38 377 TYR A C 1
ATOM 3048 O O . TYR A 1 377 ? -25.907 0.594 43.629 1.00 92.38 377 TYR A O 1
ATOM 3056 N N . HIS A 1 378 ? -27.886 1.537 44.111 1.00 94.19 378 HIS A N 1
ATOM 3057 C CA . HIS A 1 378 ? -28.146 2.064 42.770 1.00 94.19 378 HIS A CA 1
ATOM 3058 C C . HIS A 1 378 ? -27.088 3.067 42.304 1.00 94.19 378 HIS A C 1
ATOM 3060 O O . HIS A 1 378 ? -26.663 2.996 41.152 1.00 94.19 378 HIS A O 1
ATOM 3066 N N . THR A 1 379 ? -26.613 3.961 43.182 1.00 93.25 379 THR A N 1
ATOM 3067 C CA . THR A 1 379 ? -25.475 4.846 42.869 1.00 93.25 379 THR A CA 1
ATOM 3068 C C . THR A 1 379 ? -24.220 4.039 42.534 1.00 93.25 379 THR A C 1
ATOM 3070 O O . THR A 1 379 ? -23.596 4.293 41.509 1.00 93.25 379 THR A O 1
ATOM 3073 N N . LEU A 1 380 ? -23.898 3.013 43.331 1.00 93.62 380 LEU A N 1
ATOM 3074 C CA . LEU A 1 380 ? -22.739 2.151 43.083 1.00 93.62 380 LEU A CA 1
ATOM 3075 C C . LEU A 1 380 ? -22.851 1.396 41.745 1.00 93.62 380 LEU A C 1
ATOM 3077 O O . LEU A 1 380 ? -21.867 1.318 41.017 1.00 93.62 380 LEU A O 1
ATOM 3081 N N . GLU A 1 381 ? -24.032 0.887 41.379 1.00 94.38 381 GLU A N 1
ATOM 3082 C CA . GLU A 1 381 ? -24.261 0.293 40.050 1.00 94.38 381 GLU A CA 1
ATOM 3083 C C . GLU A 1 381 ? -24.056 1.312 38.910 1.00 94.38 381 GLU A C 1
ATOM 3085 O O . GLU A 1 381 ? -23.481 0.958 37.878 1.00 94.38 381 GLU A O 1
ATOM 3090 N N . LYS A 1 382 ? -24.477 2.579 39.081 1.00 94.81 382 LYS A N 1
ATOM 3091 C CA . LYS A 1 382 ? -24.243 3.642 38.081 1.00 94.81 382 LYS A CA 1
ATOM 3092 C C . LYS A 1 382 ? -22.754 3.933 37.909 1.00 94.81 382 LYS A C 1
ATOM 3094 O O . LYS A 1 382 ? -22.285 3.970 36.773 1.00 94.81 382 LYS A O 1
ATOM 3099 N N . ASP A 1 383 ? -22.018 4.070 39.010 1.00 94.62 383 ASP A N 1
ATOM 3100 C CA . ASP A 1 383 ? -20.570 4.301 38.994 1.00 94.62 383 ASP A CA 1
ATOM 3101 C C . ASP A 1 383 ? -19.829 3.143 38.296 1.00 94.62 383 ASP A C 1
ATOM 3103 O O . ASP A 1 383 ? -18.945 3.367 37.468 1.00 94.62 383 ASP A O 1
ATOM 3107 N N . GLN A 1 384 ? -20.232 1.895 38.569 1.00 95.38 384 GLN A N 1
ATOM 3108 C CA . GLN A 1 384 ? -19.664 0.698 37.937 1.00 95.38 384 GLN A CA 1
ATOM 3109 C C . GLN A 1 384 ? -19.953 0.628 36.429 1.00 95.38 384 GLN A C 1
ATOM 3111 O O . GLN A 1 384 ? -19.042 0.349 35.643 1.00 95.38 384 GLN A O 1
ATOM 3116 N N . ILE A 1 385 ? -21.184 0.933 36.002 1.00 94.25 385 ILE A N 1
ATOM 3117 C CA . ILE A 1 385 ? -21.519 1.038 34.575 1.00 94.25 385 ILE A CA 1
ATOM 3118 C C . ILE A 1 385 ? -20.721 2.160 33.904 1.00 94.25 385 ILE A C 1
ATOM 3120 O O . ILE A 1 385 ? -20.220 1.974 32.796 1.00 94.25 385 ILE A O 1
ATOM 3124 N N . GLN A 1 386 ? -20.538 3.304 34.564 1.00 94.56 386 GLN A N 1
ATOM 3125 C CA . GLN A 1 386 ? -19.746 4.403 34.018 1.00 94.56 386 GLN A CA 1
ATOM 3126 C C . GLN A 1 386 ? -18.252 4.035 33.887 1.00 94.56 386 GLN A C 1
ATOM 3128 O O . GLN A 1 386 ? -17.634 4.382 32.876 1.00 94.56 386 GLN A O 1
ATOM 3133 N N . GLU A 1 387 ? -17.683 3.280 34.838 1.00 95.25 387 GLU A N 1
ATOM 3134 C CA . GLU A 1 387 ? -16.324 2.711 34.750 1.00 95.25 387 GLU A CA 1
ATOM 3135 C C . GLU A 1 387 ? -16.203 1.737 33.556 1.00 95.25 387 GLU A C 1
ATOM 3137 O O . GLU A 1 387 ? -15.272 1.865 32.756 1.00 95.25 387 GLU A O 1
ATOM 3142 N N . GLU A 1 388 ? -17.169 0.826 33.362 1.00 94.69 388 GLU A N 1
ATOM 3143 C CA . GLU A 1 388 ? -17.178 -0.116 32.227 1.00 94.69 388 GLU A CA 1
ATOM 3144 C C . GLU A 1 388 ? -17.300 0.607 30.873 1.00 94.69 388 GLU A C 1
ATOM 3146 O O . GLU A 1 388 ? -16.514 0.349 29.958 1.00 94.69 388 GLU A O 1
ATOM 3151 N N . LEU A 1 389 ? -18.228 1.561 30.738 1.00 94.69 389 LEU A N 1
ATOM 3152 C CA . LEU A 1 389 ? -18.420 2.322 29.496 1.00 94.69 389 LEU A CA 1
ATOM 3153 C C . LEU A 1 389 ? -17.216 3.207 29.143 1.00 94.69 389 LEU A C 1
ATOM 3155 O O . LEU A 1 389 ? -16.925 3.400 27.958 1.00 94.69 389 LEU A O 1
ATOM 3159 N N . THR A 1 390 ? -16.503 3.714 30.153 1.00 94.38 390 THR A N 1
ATOM 3160 C CA . THR A 1 390 ? -15.237 4.439 29.966 1.00 94.38 390 THR A CA 1
ATOM 3161 C C . THR A 1 390 ? -14.149 3.488 29.467 1.00 94.38 390 THR A C 1
ATOM 3163 O O . THR A 1 390 ? -13.451 3.805 28.506 1.00 94.38 390 THR A O 1
ATOM 3166 N N . LYS A 1 391 ? -14.043 2.280 30.034 1.00 94.75 391 LYS A N 1
ATOM 3167 C CA . LYS A 1 391 ? -13.061 1.274 29.597 1.00 94.75 391 LYS A CA 1
ATOM 3168 C C . LYS A 1 391 ? -13.319 0.753 28.183 1.00 94.75 391 LYS A C 1
ATOM 3170 O O . LYS A 1 391 ? -12.373 0.639 27.408 1.00 94.75 391 LYS A O 1
ATOM 3175 N N . LEU A 1 392 ? -14.580 0.539 27.806 1.00 94.75 392 LEU A N 1
ATOM 3176 C CA . LEU A 1 392 ? -14.958 0.210 26.426 1.00 94.75 392 LEU A CA 1
ATOM 3177 C C . LEU A 1 392 ? -14.622 1.346 25.442 1.00 94.75 392 LEU A C 1
ATOM 3179 O O . LEU A 1 392 ? -14.249 1.082 24.300 1.00 94.75 392 LEU A O 1
ATOM 3183 N N . GLN A 1 393 ? -14.703 2.610 25.878 1.00 94.88 393 GLN A N 1
ATOM 3184 C CA . GLN A 1 393 ? -14.257 3.747 25.070 1.00 94.88 393 GLN A CA 1
ATOM 3185 C C . GLN A 1 393 ? -12.735 3.773 24.894 1.00 94.88 393 GLN A C 1
ATOM 3187 O O . GLN A 1 393 ? -12.261 3.870 23.765 1.00 94.88 393 GLN A O 1
ATOM 3192 N N . GLU A 1 394 ? -11.976 3.640 25.986 1.00 94.44 394 GLU A N 1
ATOM 3193 C CA . GLU A 1 394 ? -10.510 3.570 25.942 1.00 94.44 394 GLU A CA 1
ATOM 3194 C C . GLU A 1 394 ? -10.020 2.421 25.045 1.00 94.44 394 GLU A C 1
ATOM 3196 O O . GLU A 1 394 ? -9.042 2.589 24.314 1.00 94.44 394 GLU A O 1
ATOM 3201 N N . GLN A 1 395 ? -10.696 1.265 25.085 1.00 94.94 395 GLN A N 1
ATOM 3202 C CA . GLN A 1 395 ? -10.436 0.144 24.183 1.00 94.94 395 GLN A CA 1
ATOM 3203 C C . GLN A 1 395 ? -10.639 0.556 22.722 1.00 94.94 395 GLN A C 1
ATOM 3205 O O . GLN A 1 395 ? -9.714 0.420 21.922 1.00 94.94 395 GLN A O 1
ATOM 3210 N N . GLN A 1 396 ? -11.816 1.085 22.374 1.00 95.62 396 GLN A N 1
ATOM 3211 C CA . GLN A 1 396 ? -12.125 1.479 20.999 1.00 95.62 396 GLN A CA 1
ATOM 3212 C C . GLN A 1 396 ? -11.138 2.529 20.467 1.00 95.62 396 GLN A C 1
ATOM 3214 O O . GLN A 1 396 ? -10.636 2.398 19.353 1.00 95.62 396 GLN A O 1
ATOM 3219 N N . GLU A 1 397 ? -10.808 3.548 21.263 1.00 95.44 397 GLU A N 1
ATOM 3220 C CA . GLU A 1 397 ? -9.854 4.593 20.876 1.00 95.44 397 GLU A CA 1
ATOM 3221 C C . GLU A 1 397 ? -8.439 4.035 20.645 1.00 95.44 397 GLU A C 1
ATOM 3223 O O . GLU A 1 397 ? -7.766 4.428 19.686 1.00 95.44 397 GLU A O 1
ATOM 3228 N N . LYS A 1 398 ? -7.995 3.073 21.466 1.00 95.94 398 LYS A N 1
ATOM 3229 C CA . LYS A 1 398 ? -6.705 2.386 21.295 1.00 95.94 398 LYS A CA 1
ATOM 3230 C C . LYS A 1 398 ? -6.701 1.439 20.090 1.00 95.94 398 LYS A C 1
ATOM 3232 O O . LYS A 1 398 ? -5.725 1.455 19.342 1.00 95.94 398 LYS A O 1
ATOM 3237 N N . GLU A 1 399 ? -7.769 0.672 19.856 1.00 95.75 399 GLU A N 1
ATOM 3238 C CA . GLU A 1 399 ? -7.920 -0.158 18.649 1.00 95.75 399 GLU A CA 1
ATOM 3239 C C . GLU A 1 399 ? -7.888 0.708 17.381 1.00 95.75 399 GLU A C 1
ATOM 3241 O O . GLU A 1 399 ? -7.139 0.420 16.449 1.00 95.75 399 GLU A O 1
ATOM 3246 N N . HIS A 1 400 ? -8.620 1.824 17.369 1.00 96.75 400 HIS A N 1
ATOM 3247 C CA . HIS A 1 400 ? -8.628 2.780 16.260 1.00 96.75 400 HIS A CA 1
ATOM 3248 C C . HIS A 1 400 ? -7.242 3.405 16.027 1.00 96.75 400 HIS A C 1
ATOM 3250 O O . HIS A 1 400 ? -6.774 3.473 14.890 1.00 96.75 400 HIS A O 1
ATOM 3256 N N . SER A 1 401 ? -6.542 3.812 17.093 1.00 97.50 401 SER A N 1
ATOM 3257 C CA . SER A 1 401 ? -5.176 4.342 16.988 1.00 97.50 401 SER A CA 1
ATOM 3258 C C . SER A 1 401 ? -4.183 3.301 16.454 1.00 97.50 401 SER A C 1
ATOM 3260 O O . SER A 1 401 ? -3.321 3.641 15.641 1.00 97.50 401 SER A O 1
ATOM 3262 N N . MET A 1 402 ? -4.314 2.032 16.860 1.00 97.31 402 MET A N 1
ATOM 3263 C CA . MET A 1 402 ? -3.501 0.935 16.332 1.00 97.31 402 MET A CA 1
ATOM 3264 C C . MET A 1 402 ? -3.769 0.708 14.841 1.00 97.31 402 MET A C 1
ATOM 3266 O O . MET A 1 402 ? -2.817 0.686 14.066 1.00 97.31 402 MET A O 1
ATOM 3270 N N . LEU A 1 403 ? -5.036 0.621 14.419 1.00 97.50 403 LEU A N 1
ATOM 3271 C CA . LEU A 1 403 ? -5.397 0.402 13.014 1.00 97.50 403 LEU A CA 1
ATOM 3272 C C . LEU A 1 403 ? -4.896 1.527 12.090 1.00 97.50 403 LEU A C 1
ATOM 3274 O O . LEU A 1 403 ? -4.456 1.246 10.974 1.00 97.50 403 LEU A O 1
ATOM 3278 N N . LEU A 1 404 ? -4.895 2.783 12.552 1.00 98.00 404 LEU A N 1
ATOM 3279 C CA . LEU A 1 404 ? -4.301 3.900 11.808 1.00 98.00 404 LEU A CA 1
ATOM 3280 C C . LEU A 1 404 ? -2.777 3.754 11.656 1.00 98.00 404 LEU A C 1
ATOM 3282 O O . LEU A 1 404 ? -2.270 3.863 10.542 1.00 98.00 404 LEU A O 1
ATOM 3286 N N . ARG A 1 405 ? -2.049 3.414 12.730 1.00 98.00 405 ARG A N 1
ATOM 3287 C CA . ARG A 1 405 ? -0.592 3.158 12.666 1.00 98.00 405 ARG A CA 1
ATOM 3288 C C . ARG A 1 405 ? -0.250 1.952 11.791 1.00 98.00 405 ARG A C 1
ATOM 3290 O O . ARG A 1 405 ? 0.742 1.966 11.068 1.00 98.00 405 ARG A O 1
ATOM 3297 N N . HIS A 1 406 ? -1.070 0.905 11.845 1.00 98.19 406 HIS A N 1
ATOM 3298 C CA . HIS A 1 406 ? -0.964 -0.288 11.001 1.00 98.19 406 HIS A CA 1
ATOM 3299 C C . HIS A 1 406 ? -1.153 0.064 9.522 1.00 98.19 406 HIS A C 1
ATOM 3301 O O . HIS A 1 406 ? -0.352 -0.349 8.679 1.00 98.19 406 HIS A O 1
ATOM 3307 N N . HIS A 1 407 ? -2.156 0.889 9.208 1.00 98.38 407 HIS A N 1
ATOM 3308 C CA . HIS A 1 407 ? -2.369 1.435 7.870 1.00 98.38 407 HIS A CA 1
ATOM 3309 C C . HIS A 1 407 ? -1.166 2.264 7.394 1.00 98.38 407 HIS A C 1
ATOM 3311 O O . HIS A 1 407 ? -0.667 2.018 6.298 1.00 98.38 407 HIS A O 1
ATOM 3317 N N . GLU A 1 408 ? -0.675 3.193 8.217 1.00 98.12 408 GLU A N 1
ATOM 3318 C CA . GLU A 1 408 ? 0.471 4.061 7.907 1.00 98.12 408 GLU A CA 1
ATOM 3319 C C . GLU A 1 408 ? 1.756 3.242 7.682 1.00 98.12 408 GLU A C 1
ATOM 3321 O O . GLU A 1 408 ? 2.431 3.420 6.670 1.00 98.12 408 GLU A O 1
ATOM 3326 N N . SER A 1 409 ? 2.034 2.246 8.528 1.00 98.38 409 SER A N 1
ATOM 3327 C CA . SER A 1 409 ? 3.178 1.339 8.351 1.00 98.38 409 SER A CA 1
ATOM 3328 C C . SER A 1 409 ? 3.071 0.483 7.078 1.00 98.38 409 SER A C 1
ATOM 3330 O O . SER A 1 409 ? 4.064 0.282 6.377 1.00 98.38 409 SER A O 1
ATOM 3332 N N . THR A 1 410 ? 1.867 0.003 6.741 1.00 98.31 410 THR A N 1
ATOM 3333 C CA . THR A 1 410 ? 1.617 -0.732 5.485 1.00 98.31 410 THR A CA 1
ATOM 3334 C C . THR A 1 410 ? 1.825 0.177 4.274 1.00 98.31 410 THR A C 1
ATOM 3336 O O . THR A 1 410 ? 2.470 -0.213 3.303 1.00 98.31 410 THR A O 1
ATOM 3339 N N . GLN A 1 411 ? 1.312 1.407 4.347 1.00 98.25 411 GLN A N 1
ATOM 3340 C CA . GLN A 1 411 ? 1.453 2.429 3.318 1.00 98.25 411 GLN A CA 1
ATOM 3341 C C . GLN A 1 411 ? 2.932 2.747 3.050 1.00 98.25 411 GLN A C 1
ATOM 3343 O O . GLN A 1 411 ? 3.369 2.706 1.899 1.00 98.25 411 GLN A O 1
ATOM 3348 N N . GLU A 1 412 ? 3.711 3.049 4.092 1.00 98.19 412 GLU A N 1
ATOM 3349 C CA . GLU A 1 412 ? 5.149 3.327 3.978 1.00 98.19 412 GLU A CA 1
ATOM 3350 C C . GLU A 1 412 ? 5.900 2.172 3.306 1.00 98.19 412 GLU A C 1
ATOM 3352 O O . GLU A 1 412 ? 6.744 2.402 2.432 1.00 98.19 412 GLU A O 1
ATOM 3357 N N . LEU A 1 413 ? 5.561 0.928 3.664 1.00 98.44 413 LEU A N 1
ATOM 3358 C CA . LEU A 1 413 ? 6.148 -0.263 3.064 1.00 98.44 413 LEU A CA 1
ATOM 3359 C C . LEU A 1 413 ? 5.783 -0.397 1.576 1.00 98.44 413 LEU A C 1
ATOM 3361 O O . LEU A 1 413 ? 6.685 -0.555 0.751 1.00 98.44 413 LEU A O 1
ATOM 3365 N N . GLU A 1 414 ? 4.505 -0.250 1.206 1.00 98.06 414 GLU A N 1
ATOM 3366 C CA . GLU A 1 414 ? 4.057 -0.291 -0.195 1.00 98.06 414 GLU A CA 1
ATOM 3367 C C . GLU A 1 414 ? 4.762 0.785 -1.053 1.00 98.06 414 GLU A C 1
ATOM 3369 O O . GLU A 1 414 ? 5.243 0.483 -2.152 1.00 98.06 414 GLU A O 1
ATOM 3374 N N . TYR A 1 415 ? 4.906 2.023 -0.554 1.00 98.38 415 TYR A N 1
ATOM 3375 C CA . TYR A 1 415 ? 5.633 3.090 -1.261 1.00 98.38 415 TYR A CA 1
ATOM 3376 C C . TYR A 1 415 ? 7.134 2.808 -1.382 1.00 98.38 415 TYR A C 1
ATOM 3378 O O . TYR A 1 415 ? 7.708 2.999 -2.459 1.00 98.38 415 TYR A O 1
ATOM 3386 N N . LYS A 1 416 ? 7.779 2.330 -0.311 1.00 98.31 416 LYS A N 1
ATOM 3387 C CA . LYS A 1 416 ? 9.205 1.965 -0.294 1.00 98.31 416 LYS A CA 1
ATOM 3388 C C . LYS A 1 416 ? 9.507 0.852 -1.302 1.00 98.31 416 LYS A C 1
ATOM 3390 O O . LYS A 1 416 ? 10.475 0.955 -2.058 1.00 98.31 416 LYS A O 1
ATOM 3395 N N . GLN A 1 417 ? 8.669 -0.184 -1.347 1.00 98.12 417 GLN A N 1
ATOM 3396 C CA . GLN A 1 417 ? 8.802 -1.297 -2.288 1.00 98.12 417 GLN A CA 1
ATOM 3397 C C . GLN A 1 417 ? 8.566 -0.856 -3.735 1.00 98.12 417 GLN A C 1
ATOM 3399 O O . GLN A 1 417 ? 9.351 -1.213 -4.619 1.00 98.12 417 GLN A O 1
ATOM 3404 N N . LEU A 1 418 ? 7.539 -0.031 -3.987 1.00 98.19 418 LEU A N 1
ATOM 3405 C CA . LEU A 1 418 ? 7.308 0.548 -5.310 1.00 98.19 418 LEU A CA 1
ATOM 3406 C C . LEU A 1 418 ? 8.529 1.357 -5.764 1.00 98.19 418 LEU A C 1
ATOM 3408 O O . LEU A 1 418 ? 9.073 1.075 -6.829 1.00 98.19 418 LEU A O 1
ATOM 3412 N N . LEU A 1 419 ? 9.000 2.306 -4.949 1.00 98.00 419 LEU A N 1
ATOM 3413 C CA . LEU A 1 419 ? 10.150 3.157 -5.265 1.00 98.00 419 LEU A CA 1
ATOM 3414 C C . LEU A 1 419 ? 11.414 2.337 -5.564 1.00 98.00 419 LEU A C 1
ATOM 3416 O O . LEU A 1 419 ? 12.119 2.630 -6.526 1.00 98.00 419 LEU A O 1
ATOM 3420 N N . ALA A 1 420 ? 11.684 1.278 -4.800 1.00 98.25 420 ALA A N 1
ATOM 3421 C CA . ALA A 1 420 ? 12.827 0.405 -5.052 1.00 98.25 420 ALA A CA 1
ATOM 3422 C C . ALA A 1 420 ? 12.711 -0.375 -6.379 1.00 98.25 420 ALA A C 1
ATOM 3424 O O . ALA A 1 420 ? 13.703 -0.510 -7.098 1.00 98.25 420 ALA A O 1
ATOM 3425 N N . ILE A 1 421 ? 11.508 -0.832 -6.753 1.00 98.00 421 ILE A N 1
ATOM 3426 C CA . ILE A 1 421 ? 11.258 -1.440 -8.072 1.00 98.00 421 ILE A CA 1
ATOM 3427 C C . ILE A 1 421 ? 11.423 -0.403 -9.198 1.00 98.00 421 ILE A C 1
ATOM 3429 O O . ILE A 1 421 ? 11.964 -0.747 -10.251 1.00 98.00 421 ILE A O 1
ATOM 3433 N N . GLN A 1 422 ? 10.975 0.843 -9.000 1.00 97.56 422 GLN A N 1
ATOM 3434 C CA . GLN A 1 422 ? 11.159 1.940 -9.963 1.00 97.56 422 GLN A CA 1
ATOM 3435 C C . GLN A 1 422 ? 12.657 2.231 -10.166 1.00 97.56 422 GLN A C 1
ATOM 3437 O O . GLN A 1 422 ? 13.166 2.075 -11.274 1.00 97.56 422 GLN A O 1
ATOM 3442 N N . ASN A 1 423 ? 13.402 2.460 -9.080 1.00 98.12 423 ASN A N 1
ATOM 3443 C CA . ASN A 1 423 ? 14.848 2.704 -9.112 1.00 98.12 423 ASN A CA 1
ATOM 3444 C C . ASN A 1 423 ? 15.644 1.571 -9.794 1.00 98.12 423 ASN A C 1
ATOM 3446 O O . ASN A 1 423 ? 16.573 1.845 -10.555 1.00 98.12 423 ASN A O 1
ATOM 3450 N N . LEU A 1 424 ? 15.289 0.298 -9.563 1.00 98.31 424 LEU A N 1
ATOM 3451 C CA . LEU A 1 424 ? 15.963 -0.827 -10.225 1.00 98.31 424 LEU A CA 1
ATOM 3452 C C . LEU A 1 424 ? 15.661 -0.873 -11.734 1.00 98.31 424 LEU A C 1
ATOM 3454 O O . LEU A 1 424 ? 16.555 -1.163 -12.529 1.00 98.31 424 LEU A O 1
ATOM 3458 N N . ARG A 1 425 ? 14.428 -0.551 -12.150 1.00 98.00 425 ARG A N 1
ATOM 3459 C CA . ARG A 1 425 ? 14.065 -0.426 -13.574 1.00 98.00 425 ARG A CA 1
ATOM 3460 C C . ARG A 1 425 ? 14.802 0.739 -14.241 1.00 98.00 425 ARG A C 1
ATOM 3462 O O . ARG A 1 425 ? 15.297 0.561 -15.352 1.00 98.00 425 ARG A O 1
ATOM 3469 N N . ASP A 1 426 ? 14.934 1.877 -13.561 1.00 98.25 426 ASP A N 1
ATOM 3470 C CA . ASP A 1 426 ? 15.728 3.026 -14.012 1.00 98.25 426 ASP A CA 1
ATOM 3471 C C . ASP A 1 426 ? 17.208 2.668 -14.196 1.00 98.25 426 ASP A C 1
ATOM 3473 O O . ASP A 1 426 ? 17.820 3.002 -15.214 1.00 98.25 426 ASP A O 1
ATOM 3477 N N . GLU A 1 427 ? 17.795 1.949 -13.236 1.00 98.12 427 GLU A N 1
ATOM 3478 C CA . GLU A 1 427 ? 19.176 1.473 -13.322 1.00 98.12 427 GLU A CA 1
ATOM 3479 C C . GLU A 1 427 ? 19.358 0.484 -14.485 1.00 98.12 427 GLU A C 1
ATOM 3481 O O . GLU A 1 427 ? 20.310 0.595 -15.264 1.00 98.12 427 GLU A O 1
ATOM 3486 N N . HIS A 1 428 ? 18.422 -0.456 -14.648 1.00 97.81 428 HIS A N 1
ATOM 3487 C CA . HIS A 1 428 ? 18.398 -1.409 -15.759 1.00 97.81 428 HIS A CA 1
ATOM 3488 C C . HIS A 1 428 ? 18.287 -0.718 -17.118 1.00 97.81 428 HIS A C 1
ATOM 3490 O O . HIS A 1 428 ? 19.017 -1.090 -18.041 1.00 97.81 428 HIS A O 1
ATOM 3496 N N . LEU A 1 429 ? 17.424 0.292 -17.241 1.00 97.62 429 LEU A N 1
ATOM 3497 C CA . LEU A 1 429 ? 17.260 1.073 -18.464 1.00 97.62 429 LEU A CA 1
ATOM 3498 C C . LEU A 1 429 ? 18.510 1.912 -18.757 1.00 97.62 429 LEU A C 1
ATOM 3500 O O . LEU A 1 429 ? 19.003 1.911 -19.884 1.00 97.62 429 LEU A O 1
ATOM 3504 N N . ARG A 1 430 ? 19.086 2.566 -17.739 1.00 97.81 430 ARG A N 1
ATOM 3505 C CA . ARG A 1 430 ? 20.344 3.319 -17.863 1.00 97.81 430 ARG A CA 1
ATOM 3506 C C . ARG A 1 430 ? 21.480 2.423 -18.362 1.00 97.81 430 ARG A C 1
ATOM 3508 O O . ARG A 1 430 ? 22.191 2.830 -19.278 1.00 97.81 430 ARG A O 1
ATOM 3515 N N . LYS A 1 431 ? 21.631 1.214 -17.806 1.00 97.19 431 LYS A N 1
ATOM 3516 C CA . LYS A 1 431 ? 22.633 0.227 -18.250 1.00 97.19 431 LYS A CA 1
ATOM 3517 C C . LYS A 1 431 ? 22.396 -0.218 -19.694 1.00 97.19 431 LYS A C 1
ATOM 3519 O O . LYS A 1 431 ? 23.328 -0.160 -20.486 1.00 97.19 431 LYS A O 1
ATOM 3524 N N . GLN A 1 432 ? 21.159 -0.572 -20.060 1.00 95.88 432 GLN A N 1
ATOM 3525 C CA . GLN A 1 432 ? 20.808 -0.925 -21.446 1.00 95.88 432 GLN A CA 1
ATOM 3526 C C . GLN A 1 432 ? 21.163 0.204 -22.421 1.00 95.88 432 GLN A C 1
ATOM 3528 O O . GLN A 1 432 ? 21.862 -0.036 -23.402 1.00 95.88 432 GLN A O 1
ATOM 3533 N N . HIS A 1 433 ? 20.783 1.444 -22.098 1.00 96.56 433 HIS A N 1
ATOM 3534 C CA . HIS A 1 433 ? 21.087 2.604 -22.930 1.00 96.56 433 HIS A CA 1
ATOM 3535 C C . HIS A 1 433 ? 22.593 2.873 -23.075 1.00 96.56 433 HIS A C 1
ATOM 3537 O O . HIS A 1 433 ? 23.025 3.357 -24.122 1.00 96.56 433 HIS A O 1
ATOM 3543 N N . ILE A 1 434 ? 23.392 2.602 -22.034 1.00 96.50 434 ILE A N 1
ATOM 3544 C CA . ILE A 1 434 ? 24.858 2.718 -22.079 1.00 96.50 434 ILE A CA 1
ATOM 3545 C C . ILE A 1 434 ? 25.435 1.668 -23.033 1.00 96.50 434 ILE A C 1
ATOM 3547 O O . ILE A 1 434 ? 26.078 2.060 -24.004 1.00 96.50 434 ILE A O 1
ATOM 3551 N N . THR A 1 435 ? 25.110 0.386 -22.843 1.00 93.88 435 THR A N 1
ATOM 3552 C CA . THR A 1 435 ? 25.598 -0.711 -23.698 1.00 93.88 435 THR A CA 1
ATOM 3553 C C . THR A 1 435 ? 25.182 -0.543 -25.163 1.00 93.88 435 THR A C 1
ATOM 3555 O O . THR A 1 435 ? 25.977 -0.775 -26.065 1.00 93.88 435 THR A O 1
ATOM 3558 N N . GLU A 1 436 ? 23.961 -0.076 -25.434 1.00 93.88 436 GLU A N 1
ATOM 3559 C CA . GLU A 1 436 ? 23.508 0.247 -26.796 1.00 93.88 436 GLU A CA 1
ATOM 3560 C C . GLU A 1 436 ? 24.344 1.362 -27.444 1.00 93.88 436 GLU A C 1
ATOM 3562 O O . GLU A 1 436 ? 24.724 1.256 -28.609 1.00 93.88 436 GLU A O 1
ATOM 3567 N N . ARG A 1 437 ? 24.672 2.420 -26.689 1.00 93.88 437 ARG A N 1
ATOM 3568 C CA . ARG A 1 437 ? 25.516 3.526 -27.173 1.00 93.88 437 ARG A CA 1
ATOM 3569 C C . ARG A 1 437 ? 26.982 3.124 -27.331 1.00 93.88 437 ARG A C 1
ATOM 3571 O O . ARG A 1 437 ? 27.659 3.681 -28.188 1.00 93.88 437 ARG A O 1
ATOM 3578 N N . GLU A 1 438 ? 27.477 2.191 -26.526 1.00 93.62 438 GLU A N 1
ATOM 3579 C CA . GLU A 1 438 ? 28.817 1.607 -26.669 1.00 93.62 438 GLU A CA 1
ATOM 3580 C C . GLU A 1 438 ? 28.894 0.749 -27.938 1.00 93.62 438 GLU A C 1
ATOM 3582 O O . GLU A 1 438 ? 29.724 1.030 -28.802 1.00 93.62 438 GLU A O 1
ATOM 35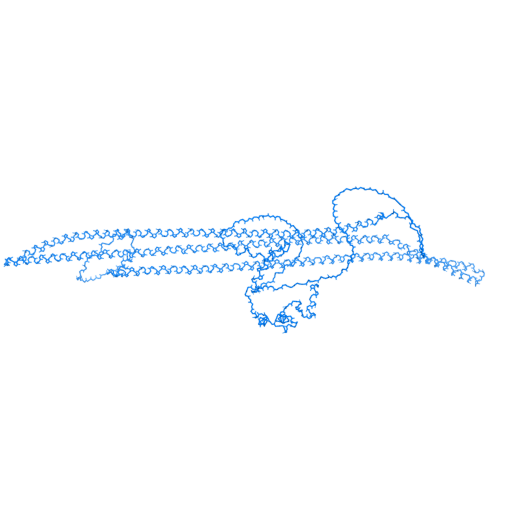87 N N . ASN A 1 439 ? 27.941 -0.168 -28.136 1.00 91.38 439 ASN A N 1
ATOM 3588 C CA . ASN A 1 439 ? 27.832 -0.973 -29.356 1.00 91.38 439 ASN A CA 1
ATOM 3589 C C . ASN A 1 439 ? 27.736 -0.099 -30.625 1.00 91.38 439 ASN A C 1
ATOM 3591 O O . ASN A 1 439 ? 28.418 -0.373 -31.613 1.00 91.38 439 ASN A O 1
ATOM 3595 N N . GLN A 1 440 ? 26.943 0.984 -30.604 1.00 92.62 440 GLN A N 1
ATOM 3596 C CA . GLN A 1 440 ? 26.846 1.913 -31.740 1.00 92.62 440 GLN A CA 1
ATOM 3597 C C . GLN A 1 440 ? 28.176 2.635 -32.016 1.00 92.62 440 GLN A C 1
ATOM 3599 O O . GLN A 1 440 ? 28.563 2.783 -33.172 1.00 92.62 440 GLN A O 1
ATOM 3604 N N . LYS A 1 441 ? 28.914 3.062 -30.980 1.00 93.00 441 LYS A N 1
ATOM 3605 C CA . LYS A 1 441 ? 30.243 3.681 -31.154 1.00 93.00 441 LYS A CA 1
ATOM 3606 C C . LYS A 1 441 ? 31.247 2.715 -31.779 1.00 93.00 441 LYS A C 1
ATOM 3608 O O . LYS A 1 441 ? 32.015 3.116 -32.652 1.00 93.00 441 LYS A O 1
ATOM 3613 N N . GLU A 1 442 ? 31.243 1.456 -31.350 1.00 91.44 442 GLU A N 1
ATOM 3614 C CA . GLU A 1 442 ? 32.109 0.424 -31.922 1.00 91.44 442 GLU A CA 1
ATOM 3615 C C . GLU A 1 442 ? 31.749 0.121 -33.378 1.00 91.44 442 GLU A C 1
ATOM 3617 O O . GLU A 1 442 ? 32.642 0.044 -34.220 1.00 91.44 442 GLU A O 1
ATOM 3622 N N . TYR A 1 443 ? 30.457 0.018 -33.703 1.00 91.12 443 TYR A N 1
ATOM 3623 C CA . TYR A 1 443 ? 29.982 -0.115 -35.082 1.00 91.12 443 TYR A CA 1
ATOM 3624 C C . TYR A 1 443 ? 30.428 1.066 -35.961 1.00 91.12 443 TYR A C 1
ATOM 3626 O O . TYR A 1 443 ? 31.067 0.842 -36.989 1.00 91.12 443 TYR A O 1
ATOM 3634 N N . ASN A 1 444 ? 30.208 2.312 -35.520 1.00 93.75 444 ASN A N 1
ATOM 3635 C CA . ASN A 1 444 ? 30.653 3.508 -36.243 1.00 93.75 444 ASN A CA 1
ATOM 3636 C C . ASN A 1 444 ? 32.178 3.480 -36.499 1.00 93.75 444 ASN A C 1
ATOM 3638 O O . ASN A 1 444 ? 32.631 3.744 -37.611 1.00 93.75 444 ASN A O 1
ATOM 3642 N N . SER A 1 445 ? 32.973 3.099 -35.491 1.00 93.88 445 SER A N 1
ATOM 3643 C CA . SER A 1 445 ? 34.435 2.974 -35.597 1.00 93.88 445 SER A CA 1
ATOM 3644 C C . SER A 1 445 ? 34.874 1.877 -36.582 1.00 93.88 445 SER A C 1
ATOM 3646 O O . SER A 1 445 ? 35.805 2.079 -37.372 1.00 93.88 445 SER A O 1
ATOM 3648 N N . ARG A 1 446 ? 34.187 0.721 -36.590 1.00 91.19 446 ARG A N 1
ATOM 3649 C CA . ARG A 1 446 ? 34.425 -0.361 -37.563 1.00 91.19 446 ARG A CA 1
ATOM 3650 C C . ARG A 1 446 ? 34.144 0.113 -38.991 1.00 91.19 446 ARG A C 1
ATOM 3652 O O . ARG A 1 446 ? 34.993 -0.100 -39.856 1.00 91.19 446 ARG A O 1
ATOM 3659 N N . GLU A 1 447 ? 33.031 0.804 -39.228 1.00 92.69 447 GLU A N 1
ATOM 3660 C CA . GLU A 1 447 ? 32.664 1.292 -40.564 1.00 92.69 447 GLU A CA 1
ATOM 3661 C C . GLU A 1 447 ? 33.592 2.400 -41.072 1.00 92.69 447 GLU A C 1
ATOM 3663 O O . GLU A 1 447 ? 34.070 2.321 -42.206 1.00 92.69 447 GLU A O 1
ATOM 3668 N N . GLU A 1 448 ? 33.985 3.358 -40.226 1.00 93.44 448 GLU A N 1
ATOM 3669 C CA . GLU A 1 448 ? 35.043 4.313 -40.581 1.00 93.44 448 GLU A CA 1
ATOM 3670 C C . GLU A 1 448 ? 36.369 3.607 -40.920 1.00 93.44 448 GLU A C 1
ATOM 3672 O O . GLU A 1 448 ? 37.054 3.975 -41.876 1.00 93.44 448 GLU A O 1
ATOM 3677 N N . SER A 1 449 ? 36.746 2.572 -40.161 1.00 93.62 449 SER A N 1
ATOM 3678 C CA . SER A 1 449 ? 37.948 1.772 -40.432 1.00 93.62 449 SER A CA 1
ATOM 3679 C C . SER A 1 449 ? 37.849 1.022 -41.765 1.00 93.62 449 SER A C 1
ATOM 3681 O O . SER A 1 449 ? 38.830 0.937 -42.507 1.00 93.62 449 SER A O 1
ATOM 3683 N N . ASN A 1 450 ? 36.671 0.491 -42.096 1.00 91.88 450 ASN A N 1
ATOM 3684 C CA . ASN A 1 450 ? 36.406 -0.203 -43.354 1.00 91.88 450 ASN A CA 1
ATOM 3685 C C . ASN A 1 450 ? 36.483 0.752 -44.552 1.00 91.88 450 ASN A C 1
ATOM 3687 O O . ASN A 1 450 ? 37.152 0.427 -45.537 1.00 91.88 450 ASN A O 1
ATOM 3691 N N . LEU A 1 451 ? 35.926 1.960 -44.431 1.00 95.19 451 LEU A N 1
ATOM 3692 C CA . LEU A 1 451 ? 36.042 2.993 -45.459 1.00 95.19 451 LEU A CA 1
ATOM 3693 C C . LEU A 1 451 ? 37.501 3.428 -45.675 1.00 95.19 451 LEU A C 1
ATOM 3695 O O . LEU A 1 451 ? 37.992 3.403 -46.802 1.00 95.19 451 LEU A O 1
ATOM 3699 N N . ARG A 1 452 ? 38.250 3.711 -44.600 1.00 93.88 452 ARG A N 1
ATOM 3700 C CA . ARG A 1 452 ? 39.684 4.061 -44.693 1.00 93.88 452 ARG A CA 1
ATOM 3701 C C . ARG A 1 452 ? 40.509 2.956 -45.373 1.00 93.88 452 ARG A C 1
ATOM 3703 O O . ARG A 1 452 ? 41.415 3.252 -46.153 1.00 93.88 452 ARG A O 1
ATOM 3710 N N . LYS A 1 453 ? 40.196 1.674 -45.124 1.00 94.06 453 LYS A N 1
ATOM 3711 C CA . LYS A 1 453 ? 40.823 0.533 -45.825 1.00 94.06 453 LYS A CA 1
ATOM 3712 C C . LYS A 1 453 ? 40.465 0.517 -47.316 1.00 94.06 453 LYS A C 1
ATOM 3714 O O . LYS A 1 453 ? 41.353 0.253 -48.126 1.00 94.06 453 LYS A O 1
ATOM 3719 N N . LYS A 1 454 ? 39.207 0.798 -47.680 1.00 94.19 454 LYS A N 1
ATOM 3720 C CA . LYS A 1 454 ? 38.745 0.897 -49.076 1.00 94.19 454 LYS A CA 1
ATOM 3721 C C . LYS A 1 454 ? 39.506 1.998 -49.822 1.00 94.19 454 LYS A C 1
ATOM 3723 O O . LYS A 1 454 ? 40.158 1.702 -50.822 1.00 94.19 454 LYS A O 1
ATOM 3728 N N . HIS A 1 455 ? 39.534 3.213 -49.274 1.00 94.69 455 HIS A N 1
ATOM 3729 C CA . HIS A 1 455 ? 40.229 4.365 -49.865 1.00 94.69 455 HIS A CA 1
ATOM 3730 C C . HIS A 1 455 ? 41.729 4.114 -50.064 1.00 94.69 455 HIS A C 1
ATOM 3732 O O . HIS A 1 455 ? 42.271 4.352 -51.146 1.00 94.69 455 HIS A O 1
ATOM 3738 N N . LEU A 1 456 ? 42.395 3.511 -49.072 1.00 94.69 456 LEU A N 1
ATOM 3739 C CA . LEU A 1 456 ? 43.801 3.105 -49.182 1.00 94.69 456 LEU A CA 1
ATOM 3740 C C . LEU A 1 456 ? 44.036 2.048 -50.280 1.00 94.69 456 LEU A C 1
ATOM 3742 O O . LEU A 1 456 ? 45.095 2.032 -50.912 1.00 94.69 456 LEU A O 1
ATOM 3746 N N . MET A 1 457 ? 43.080 1.143 -50.509 1.00 92.25 457 MET A N 1
ATOM 3747 C CA . MET A 1 457 ? 43.166 0.129 -51.565 1.00 92.25 457 MET A CA 1
ATOM 3748 C C . MET A 1 457 ? 42.925 0.709 -52.962 1.00 92.25 457 MET A C 1
ATOM 3750 O O . MET A 1 457 ? 43.548 0.240 -53.916 1.00 92.25 457 MET A O 1
ATOM 3754 N N . GLU A 1 458 ? 42.073 1.724 -53.093 1.00 91.44 458 GLU A N 1
ATOM 3755 C CA . GLU A 1 458 ? 41.859 2.473 -54.338 1.00 91.44 458 GLU A CA 1
ATOM 3756 C C . GLU A 1 458 ? 43.102 3.291 -54.705 1.00 91.44 458 GLU A C 1
ATOM 3758 O O . GLU A 1 458 ? 43.642 3.119 -55.799 1.00 91.44 458 GLU A O 1
ATOM 3763 N N . HIS A 1 459 ? 43.648 4.063 -53.760 1.00 90.62 459 HIS A N 1
ATOM 3764 C CA . HIS A 1 459 ? 44.888 4.827 -53.943 1.00 90.62 459 HIS A CA 1
ATOM 3765 C C . HIS A 1 459 ? 46.080 3.919 -54.316 1.00 90.62 459 HIS A C 1
ATOM 3767 O O . HIS A 1 459 ? 46.933 4.279 -55.125 1.00 90.62 459 HIS A O 1
ATOM 3773 N N . LYS A 1 460 ? 46.148 2.686 -53.789 1.00 91.50 460 LYS A N 1
ATOM 3774 C CA . LYS A 1 460 ? 47.165 1.690 -54.199 1.00 91.50 460 LYS A CA 1
ATOM 3775 C C . LYS A 1 460 ? 46.966 1.141 -55.618 1.00 91.50 460 LYS A C 1
ATOM 3777 O O . LYS A 1 460 ? 47.933 0.691 -56.234 1.00 91.50 460 LYS A O 1
ATOM 3782 N N . GLN A 1 461 ? 45.740 1.139 -56.138 1.00 88.50 461 GLN A N 1
ATOM 3783 C CA . GLN A 1 461 ? 45.418 0.652 -57.486 1.00 88.50 461 GLN A CA 1
ATOM 3784 C C . GLN A 1 461 ? 45.497 1.756 -58.550 1.00 88.50 461 GLN A C 1
ATOM 3786 O O . GLN A 1 461 ? 45.841 1.469 -59.701 1.00 88.50 461 GLN A O 1
ATOM 3791 N N . GLN A 1 462 ? 45.243 3.008 -58.169 1.00 87.56 462 GLN A N 1
ATOM 3792 C CA . GLN A 1 462 ? 45.192 4.171 -59.055 1.00 87.56 462 GLN A CA 1
ATOM 3793 C C . GLN A 1 462 ? 46.426 4.305 -59.976 1.00 87.56 462 GLN A C 1
ATOM 3795 O O . GLN A 1 462 ? 46.209 4.376 -61.189 1.00 87.56 462 GLN A O 1
ATOM 3800 N N . PRO A 1 463 ? 47.698 4.201 -59.522 1.00 89.25 463 PRO A N 1
ATOM 3801 C CA . PRO A 1 463 ? 48.857 4.308 -60.419 1.00 89.25 463 PRO A CA 1
ATOM 3802 C C . PRO A 1 463 ? 48.882 3.268 -61.549 1.00 89.25 463 PRO A C 1
ATOM 3804 O O . PRO A 1 463 ? 49.377 3.550 -62.640 1.00 89.25 463 PRO A O 1
ATOM 3807 N N . ARG A 1 464 ? 48.327 2.066 -61.326 1.00 88.25 464 ARG A N 1
ATOM 3808 C CA . ARG A 1 464 ? 48.233 1.024 -62.366 1.00 88.25 464 ARG A CA 1
ATOM 3809 C C . ARG A 1 464 ? 47.200 1.396 -63.432 1.00 88.25 464 ARG A C 1
ATOM 3811 O O . ARG A 1 464 ? 47.482 1.259 -64.619 1.00 88.25 464 ARG A O 1
ATOM 3818 N N . SER A 1 465 ? 46.043 1.904 -63.003 1.00 87.06 465 SER A N 1
ATOM 3819 C CA . SER A 1 465 ? 44.972 2.386 -63.887 1.00 87.06 465 SER A CA 1
ATOM 3820 C C . SER A 1 465 ? 45.426 3.595 -64.716 1.00 87.06 465 SER A C 1
ATOM 3822 O O . SER A 1 465 ? 45.274 3.611 -65.939 1.00 87.06 465 SER A O 1
ATOM 3824 N N . LEU A 1 466 ? 46.080 4.569 -64.075 1.00 91.00 466 LEU A N 1
ATOM 3825 C CA . LEU A 1 466 ? 46.621 5.757 -64.740 1.00 91.00 466 LEU A CA 1
ATOM 3826 C C . LEU A 1 466 ? 47.686 5.401 -65.781 1.00 91.00 466 LEU A C 1
ATOM 3828 O O . LEU A 1 466 ? 47.587 5.853 -66.920 1.00 91.00 466 LEU A O 1
ATOM 3832 N N . LYS A 1 467 ? 48.632 4.512 -65.450 1.00 91.19 467 LYS A N 1
ATOM 3833 C CA . LYS A 1 467 ? 49.650 4.035 -66.399 1.00 91.19 467 LYS A CA 1
ATOM 3834 C C . LYS A 1 467 ? 49.039 3.346 -67.626 1.00 91.19 467 LYS A C 1
ATOM 3836 O O . LYS A 1 467 ? 49.556 3.486 -68.732 1.00 91.19 467 LYS A O 1
ATOM 3841 N N . GLN A 1 468 ? 47.927 2.625 -67.465 1.00 89.06 468 GLN A N 1
ATOM 3842 C CA . GLN A 1 468 ? 47.223 2.012 -68.596 1.00 89.06 468 GLN A CA 1
ATOM 3843 C C . GLN A 1 468 ? 46.585 3.068 -69.517 1.00 89.06 468 GLN A C 1
ATOM 3845 O O . GLN A 1 468 ? 46.686 2.943 -70.738 1.00 89.06 468 GLN A O 1
ATOM 3850 N N . LYS A 1 469 ? 45.993 4.134 -68.957 1.00 88.19 469 LYS A N 1
ATOM 3851 C CA . LYS A 1 469 ? 45.465 5.276 -69.732 1.00 88.19 469 LYS A CA 1
ATOM 3852 C C . LYS A 1 469 ? 46.580 6.057 -70.432 1.00 88.19 469 LYS A C 1
ATOM 3854 O O . LYS A 1 469 ? 46.463 6.372 -71.612 1.00 88.19 469 LYS A O 1
ATOM 3859 N N . GLU A 1 470 ? 47.687 6.300 -69.738 1.00 92.00 470 GLU A N 1
ATOM 3860 C CA . GLU A 1 470 ? 48.870 6.975 -70.274 1.00 92.00 470 GLU A CA 1
ATOM 3861 C C . GLU A 1 470 ? 49.438 6.253 -71.510 1.00 92.00 470 GLU A C 1
ATOM 3863 O O . GLU A 1 470 ? 49.732 6.887 -72.523 1.00 92.00 470 GLU A O 1
ATOM 3868 N N . VAL A 1 471 ? 49.535 4.918 -71.474 1.00 92.88 471 VAL A N 1
ATOM 3869 C CA . VAL A 1 471 ? 49.988 4.109 -72.622 1.00 92.88 471 VAL A CA 1
ATOM 3870 C C . VAL A 1 471 ? 49.071 4.275 -73.843 1.00 92.88 471 VAL A C 1
ATOM 3872 O O . VAL A 1 471 ? 49.569 4.310 -74.969 1.00 92.88 471 VAL A O 1
ATOM 3875 N N . LEU A 1 472 ? 47.756 4.430 -73.649 1.00 90.38 472 LEU A N 1
ATOM 3876 C CA . LEU A 1 472 ? 46.817 4.686 -74.749 1.00 90.38 472 LEU A CA 1
ATOM 3877 C C . LEU A 1 472 ? 47.032 6.075 -75.371 1.00 90.38 472 LEU A C 1
ATOM 3879 O O . LEU A 1 472 ? 47.089 6.180 -76.597 1.00 90.38 472 LEU A O 1
ATOM 3883 N N . ILE A 1 473 ? 47.238 7.114 -74.555 1.00 90.19 473 ILE A N 1
ATOM 3884 C CA . ILE A 1 473 ? 47.538 8.475 -75.039 1.00 90.19 473 ILE A CA 1
ATOM 3885 C C . ILE A 1 473 ? 48.884 8.496 -75.786 1.00 90.19 473 ILE A C 1
ATOM 3887 O O . ILE A 1 473 ? 48.978 9.021 -76.896 1.00 90.19 473 ILE A O 1
ATOM 3891 N N . ARG A 1 474 ? 49.918 7.827 -75.252 1.00 91.50 474 ARG A N 1
ATOM 3892 C CA . ARG A 1 474 ? 51.218 7.648 -75.931 1.00 91.50 474 ARG A CA 1
ATOM 3893 C C . ARG A 1 474 ? 51.090 6.900 -77.270 1.00 91.50 474 ARG A C 1
ATOM 3895 O O . ARG A 1 474 ? 51.832 7.198 -78.207 1.00 91.50 474 ARG A O 1
ATOM 3902 N N . LYS A 1 475 ? 50.151 5.951 -77.398 1.00 93.62 475 LYS A N 1
ATOM 3903 C CA . LYS A 1 475 ? 49.859 5.267 -78.672 1.00 93.62 475 LYS A CA 1
ATOM 3904 C C . LYS A 1 475 ? 49.221 6.221 -79.688 1.00 93.62 475 LYS A C 1
ATOM 3906 O O . LYS A 1 475 ? 49.681 6.274 -80.826 1.00 93.62 475 LYS A O 1
ATOM 3911 N N . GLN A 1 476 ? 48.228 7.006 -79.268 1.00 91.31 476 GLN A N 1
ATOM 3912 C CA . GLN A 1 476 ? 47.594 8.032 -80.107 1.00 91.31 476 GLN A CA 1
ATOM 3913 C C . GLN A 1 476 ? 48.616 9.077 -80.583 1.00 91.31 476 GLN A C 1
ATOM 3915 O O . GLN A 1 476 ? 48.661 9.386 -81.774 1.00 91.31 476 GLN A O 1
ATOM 3920 N N . PHE A 1 477 ? 49.519 9.527 -79.701 1.00 93.44 477 PHE A N 1
ATOM 3921 C CA . PHE A 1 477 ? 50.641 10.395 -80.073 1.00 93.44 477 PHE A CA 1
ATOM 3922 C C . PHE A 1 477 ? 51.501 9.773 -81.179 1.00 93.44 477 PHE A C 1
ATOM 3924 O O . PHE A 1 477 ? 51.811 10.425 -82.175 1.00 93.44 477 PHE A O 1
ATOM 3931 N N . HIS A 1 478 ? 51.862 8.493 -81.047 1.00 91.88 478 HIS A N 1
ATOM 3932 C CA . HIS A 1 478 ? 52.665 7.801 -82.053 1.00 91.88 478 HIS A CA 1
ATOM 3933 C C . HIS A 1 478 ? 51.958 7.732 -83.420 1.00 91.88 478 HIS A C 1
ATOM 3935 O O . HIS A 1 478 ? 52.579 7.988 -84.455 1.00 91.88 478 HIS A O 1
ATOM 3941 N N . GLU A 1 479 ? 50.658 7.434 -83.438 1.00 93.25 479 GLU A N 1
ATOM 3942 C CA . GLU A 1 479 ? 49.826 7.411 -84.650 1.00 93.25 479 GLU A CA 1
ATOM 3943 C C . GLU A 1 479 ? 49.704 8.810 -85.291 1.00 93.25 479 GLU A C 1
ATOM 3945 O O . GLU A 1 479 ? 49.836 8.956 -86.515 1.00 93.25 479 GLU A O 1
ATOM 3950 N N . ALA A 1 480 ? 49.567 9.860 -84.475 1.00 90.56 480 ALA A N 1
ATOM 3951 C CA . ALA A 1 480 ? 49.567 11.252 -84.921 1.00 90.56 480 ALA A CA 1
ATOM 3952 C C . ALA A 1 480 ? 50.930 11.670 -85.510 1.00 90.56 480 ALA A C 1
ATOM 3954 O O . ALA A 1 480 ? 50.984 12.213 -86.615 1.00 90.56 480 ALA A O 1
ATOM 3955 N N . VAL A 1 481 ? 52.048 11.327 -84.858 1.00 92.56 481 VAL A N 1
ATOM 3956 C CA . VAL A 1 481 ? 53.415 11.560 -85.366 1.00 92.56 481 VAL A CA 1
ATOM 3957 C C . VAL A 1 481 ? 53.653 10.833 -86.693 1.00 92.56 481 VAL A C 1
ATOM 3959 O O . VAL A 1 481 ? 54.244 11.406 -87.615 1.00 92.56 481 VAL A O 1
ATOM 3962 N N . GLN A 1 482 ? 53.189 9.587 -86.841 1.00 92.94 482 GLN A N 1
ATOM 3963 C CA . GLN A 1 482 ? 53.272 8.876 -88.122 1.00 92.94 482 GLN A CA 1
ATOM 3964 C C . GLN A 1 482 ? 52.471 9.582 -89.224 1.00 92.94 482 GLN A C 1
ATOM 3966 O O . GLN A 1 482 ? 52.952 9.693 -90.356 1.00 92.94 482 GLN A O 1
ATOM 3971 N N . THR A 1 483 ? 51.281 10.085 -88.897 1.00 89.94 483 THR A N 1
ATOM 3972 C CA . THR A 1 483 ? 50.422 10.832 -89.825 1.00 89.94 483 THR A CA 1
ATOM 3973 C C . THR A 1 483 ? 51.075 12.151 -90.239 1.00 89.94 483 THR A C 1
ATOM 3975 O O . THR A 1 483 ? 51.233 12.398 -91.436 1.00 89.94 483 THR A O 1
ATOM 3978 N N . GLN A 1 484 ? 51.605 12.923 -89.286 1.00 89.31 484 GLN A N 1
ATOM 3979 C CA . GLN A 1 484 ? 52.349 14.159 -89.544 1.00 89.31 484 GLN A CA 1
ATOM 3980 C C . GLN A 1 484 ? 53.586 13.916 -90.428 1.00 89.31 484 GLN A C 1
ATOM 3982 O O . GLN A 1 484 ? 53.882 14.698 -91.331 1.00 89.31 484 GLN A O 1
ATOM 3987 N N . ARG A 1 485 ? 54.297 12.794 -90.232 1.00 89.69 485 ARG A N 1
ATOM 3988 C CA . ARG A 1 485 ? 55.425 12.378 -91.091 1.00 89.69 485 ARG A CA 1
ATOM 3989 C C . ARG A 1 485 ? 54.989 11.993 -92.510 1.00 89.69 485 ARG A C 1
ATOM 3991 O O . ARG A 1 485 ? 55.740 12.253 -93.449 1.00 89.69 485 ARG A O 1
ATOM 3998 N N . LYS A 1 486 ? 53.811 11.380 -92.692 1.00 91.12 486 LYS A N 1
ATOM 3999 C CA . LYS A 1 486 ? 53.236 11.087 -94.022 1.00 91.12 486 LYS A CA 1
ATOM 4000 C C . LYS A 1 486 ? 52.834 12.378 -94.742 1.00 91.12 486 LYS A C 1
ATOM 4002 O O . LYS A 1 486 ? 53.274 12.584 -95.869 1.00 91.12 486 LYS A O 1
ATOM 4007 N N . GLN A 1 487 ? 52.094 13.260 -94.068 1.00 87.19 487 GLN A N 1
ATOM 4008 C CA . GLN A 1 487 ? 51.689 14.568 -94.595 1.00 87.19 487 GLN A CA 1
ATOM 4009 C C . GLN A 1 487 ? 52.898 15.433 -94.970 1.00 87.19 487 GLN A C 1
ATOM 4011 O O . GLN A 1 487 ? 52.929 15.996 -96.059 1.00 87.19 487 GLN A O 1
ATOM 4016 N N . TYR A 1 488 ? 53.932 15.475 -94.121 1.00 91.31 488 TYR A N 1
ATOM 4017 C CA . TYR A 1 488 ? 55.175 16.184 -94.422 1.00 91.31 488 TYR A CA 1
ATOM 4018 C C . TYR A 1 488 ? 55.842 15.695 -95.713 1.00 91.31 488 TYR A C 1
ATOM 4020 O O . TYR A 1 488 ? 56.280 16.521 -96.507 1.00 91.31 488 TYR A O 1
ATOM 4028 N N . ARG A 1 489 ? 55.927 14.373 -95.937 1.00 88.44 489 ARG A N 1
ATOM 4029 C CA . ARG A 1 489 ? 56.511 13.827 -97.174 1.00 88.44 489 ARG A CA 1
ATOM 4030 C C . ARG A 1 489 ? 55.727 14.298 -98.397 1.00 88.44 489 ARG A C 1
ATOM 4032 O O . ARG A 1 489 ? 56.320 14.921 -99.267 1.00 88.44 489 ARG A O 1
ATOM 4039 N N . ALA A 1 490 ? 54.406 14.116 -98.397 1.00 88.06 490 ALA A N 1
ATOM 4040 C CA . ALA A 1 490 ? 53.543 14.564 -99.492 1.00 88.06 490 ALA A CA 1
ATOM 4041 C C . ALA A 1 490 ? 53.660 16.080 -99.760 1.00 88.06 490 ALA A C 1
ATOM 4043 O O . ALA A 1 490 ? 53.839 16.494 -100.903 1.00 88.06 490 ALA A O 1
ATOM 4044 N N . LEU A 1 491 ? 53.635 16.905 -98.705 1.00 87.50 491 LEU A N 1
ATOM 4045 C CA . LEU A 1 491 ? 53.771 18.361 -98.805 1.00 87.50 491 LEU A CA 1
ATOM 4046 C C . LEU A 1 491 ? 55.147 18.779 -99.342 1.00 87.50 491 LEU A C 1
ATOM 4048 O O . LEU A 1 491 ? 55.236 19.631 -100.223 1.00 87.50 491 LEU A O 1
ATOM 4052 N N . LYS A 1 492 ? 56.222 18.167 -98.831 1.00 88.94 492 LYS A N 1
ATOM 4053 C CA . LYS A 1 492 ? 57.592 18.402 -99.296 1.00 88.94 492 LYS A CA 1
ATOM 4054 C C . LYS A 1 492 ? 57.731 18.051 -100.772 1.00 88.94 492 LYS A C 1
ATOM 4056 O O . LYS A 1 492 ? 58.320 18.829 -101.513 1.00 88.94 492 LYS A O 1
ATOM 4061 N N . ASP A 1 493 ? 57.231 16.893 -101.183 1.00 86.75 493 ASP A N 1
ATOM 4062 C CA . ASP A 1 493 ? 57.422 16.401 -102.544 1.00 86.75 493 ASP A CA 1
ATOM 4063 C C . ASP A 1 493 ? 56.633 17.267 -103.549 1.00 86.75 493 ASP A C 1
ATOM 4065 O O . ASP A 1 493 ? 57.205 17.684 -104.554 1.00 86.75 493 ASP A O 1
ATOM 4069 N N . HIS A 1 494 ? 55.404 17.682 -103.209 1.00 86.69 494 HIS A N 1
ATOM 4070 C CA . HIS A 1 494 ? 54.621 18.660 -103.981 1.00 86.69 494 HIS A CA 1
ATOM 4071 C C . HIS A 1 494 ? 55.307 20.037 -104.089 1.00 86.69 494 HIS A C 1
ATOM 4073 O O . HIS A 1 494 ? 55.418 20.601 -105.176 1.00 86.69 494 HIS A O 1
ATOM 4079 N N . ILE A 1 495 ? 55.807 20.592 -102.977 1.00 83.19 495 ILE A N 1
ATOM 4080 C CA . ILE A 1 495 ? 56.468 21.908 -102.996 1.00 83.19 495 ILE A CA 1
ATOM 4081 C C . ILE A 1 495 ? 57.784 21.853 -103.786 1.00 83.19 495 ILE A C 1
ATOM 4083 O O . ILE A 1 495 ? 58.064 22.762 -104.564 1.00 83.19 495 ILE A O 1
ATOM 4087 N N . VAL A 1 496 ? 58.586 20.793 -103.637 1.00 83.81 496 VAL A N 1
ATOM 4088 C CA . VAL A 1 496 ? 59.861 20.644 -104.362 1.00 83.81 496 VAL A CA 1
ATOM 4089 C C . VAL A 1 496 ? 59.647 20.512 -105.872 1.00 83.81 496 VAL A C 1
ATOM 4091 O O . VAL A 1 496 ? 60.422 21.097 -106.625 1.00 83.81 496 VAL A O 1
ATOM 4094 N N . GLN A 1 497 ? 58.595 19.815 -106.316 1.00 82.12 497 GLN A N 1
ATOM 4095 C CA . GLN A 1 497 ? 58.227 19.726 -107.738 1.00 82.12 497 GLN A CA 1
ATOM 4096 C C . GLN A 1 497 ? 57.918 21.101 -108.353 1.00 82.12 497 GLN A C 1
ATOM 4098 O O . GLN A 1 497 ? 58.302 21.355 -109.491 1.00 82.12 497 GLN A O 1
ATOM 4103 N N . ASN A 1 498 ? 57.309 22.004 -107.578 1.00 79.88 498 ASN A N 1
ATOM 4104 C CA . ASN A 1 498 ? 56.889 23.334 -108.031 1.00 79.88 498 ASN A CA 1
ATOM 4105 C C . ASN A 1 498 ? 57.905 24.461 -107.722 1.00 79.88 498 ASN A C 1
ATOM 4107 O O . ASN A 1 498 ? 57.611 25.627 -107.971 1.00 79.88 498 ASN A O 1
ATOM 4111 N N . THR A 1 499 ? 59.091 24.149 -107.177 1.00 79.06 499 THR A N 1
ATOM 4112 C CA . THR A 1 499 ? 60.110 25.148 -106.781 1.00 79.06 499 THR A CA 1
ATOM 4113 C C . THR A 1 499 ? 61.331 25.124 -107.720 1.00 79.06 499 THR A C 1
ATOM 4115 O O . THR A 1 499 ? 61.874 24.042 -107.960 1.00 79.06 499 THR A O 1
ATOM 4118 N N . PRO A 1 500 ? 61.849 26.278 -108.193 1.00 78.06 500 PRO A N 1
ATOM 4119 C CA . PRO A 1 500 ? 63.085 26.365 -108.981 1.00 78.06 500 PRO A CA 1
ATOM 4120 C C . PRO A 1 500 ? 64.330 25.766 -108.295 1.00 78.06 500 PRO A C 1
ATOM 4122 O O . PRO A 1 500 ? 64.530 25.901 -107.085 1.00 78.06 500 PRO A O 1
ATOM 4125 N N . LYS A 1 501 ? 65.214 25.116 -109.071 1.00 73.06 501 LYS A N 1
ATOM 4126 C CA . LYS A 1 501 ? 66.370 24.337 -108.558 1.00 73.06 501 LYS A CA 1
ATOM 4127 C C . LYS A 1 501 ? 67.336 25.130 -107.662 1.00 73.06 501 LYS A C 1
ATOM 4129 O O . LYS A 1 501 ? 67.936 24.549 -106.762 1.00 73.06 501 LYS A O 1
ATOM 4134 N N . ASN A 1 502 ? 67.482 26.434 -107.890 1.00 80.31 502 ASN A N 1
ATOM 4135 C CA . ASN A 1 502 ? 68.299 27.345 -107.080 1.00 80.31 502 ASN A CA 1
ATOM 4136 C C . ASN A 1 502 ? 67.727 27.578 -105.665 1.00 80.31 502 ASN A C 1
ATOM 4138 O O . ASN A 1 502 ? 68.493 27.837 -104.739 1.00 80.31 502 ASN A O 1
ATOM 4142 N N . GLU A 1 503 ? 66.414 27.429 -105.467 1.00 80.94 503 GLU A N 1
ATOM 4143 C CA . GLU A 1 503 ? 65.731 27.717 -104.195 1.00 80.94 503 GLU A CA 1
ATOM 4144 C C . GLU A 1 503 ? 65.325 26.461 -103.410 1.00 80.94 503 GLU A C 1
ATOM 4146 O O . GLU A 1 503 ? 65.201 26.510 -102.181 1.00 80.94 503 GLU A O 1
ATOM 4151 N N . GLN A 1 504 ? 65.197 25.306 -104.080 1.00 79.56 504 GLN A N 1
ATOM 4152 C CA . GLN A 1 504 ? 64.788 24.026 -103.477 1.00 79.56 504 GLN A CA 1
ATOM 4153 C C . GLN A 1 504 ? 65.529 23.691 -102.168 1.00 79.56 504 GLN A C 1
ATOM 4155 O O . GLN A 1 504 ? 64.909 23.237 -101.206 1.00 79.56 504 GLN A O 1
ATOM 4160 N N . LYS A 1 505 ? 66.843 23.951 -102.081 1.00 82.88 505 LYS A N 1
ATOM 4161 C CA . LYS A 1 505 ? 67.644 23.679 -100.869 1.00 82.88 505 LYS A CA 1
ATOM 4162 C C . LYS A 1 505 ? 67.195 24.518 -99.664 1.00 82.88 505 LYS A C 1
ATOM 4164 O O . LYS A 1 505 ? 67.150 24.000 -98.547 1.00 82.88 505 LYS A O 1
ATOM 4169 N N . ALA A 1 506 ? 66.845 25.786 -99.879 1.00 82.75 506 ALA A N 1
ATOM 4170 C CA . ALA A 1 506 ? 66.365 26.683 -98.829 1.00 82.75 506 ALA A CA 1
ATOM 4171 C C . ALA A 1 506 ? 64.932 26.330 -98.402 1.00 82.75 506 ALA A C 1
ATOM 4173 O O . ALA A 1 506 ? 64.641 26.276 -97.206 1.00 82.75 506 ALA A O 1
ATOM 4174 N N . VAL A 1 507 ? 64.061 26.010 -99.364 1.00 83.12 507 VAL A N 1
ATOM 4175 C CA . VAL A 1 507 ? 62.672 25.604 -99.100 1.00 83.12 507 VAL A CA 1
ATOM 4176 C C . VAL A 1 507 ? 62.612 24.273 -98.341 1.00 83.12 507 VAL A C 1
ATOM 4178 O O . VAL A 1 507 ? 61.927 24.180 -97.326 1.00 83.12 507 VAL A O 1
ATOM 4181 N N . VAL A 1 508 ? 63.406 23.267 -98.728 1.00 84.38 508 VAL A N 1
ATOM 4182 C CA . VAL A 1 508 ? 63.498 21.990 -97.990 1.00 84.38 508 VAL A CA 1
ATOM 4183 C C . VAL A 1 508 ? 64.035 22.185 -96.567 1.00 84.38 508 VAL A C 1
ATOM 4185 O O . VAL A 1 508 ? 63.574 21.495 -95.656 1.00 84.38 508 VAL A O 1
ATOM 4188 N N . LYS A 1 509 ? 64.970 23.123 -96.342 1.00 87.75 509 LYS A N 1
ATOM 4189 C CA . LYS A 1 509 ? 65.455 23.464 -94.992 1.00 87.75 509 LYS A CA 1
ATOM 4190 C C . LYS A 1 509 ? 64.328 24.049 -94.133 1.00 87.75 509 LYS A C 1
ATOM 4192 O O . LYS A 1 509 ? 64.055 23.494 -93.072 1.00 87.75 509 LYS A O 1
ATOM 4197 N N . LYS A 1 510 ? 63.618 25.070 -94.632 1.00 85.75 510 LYS A N 1
ATOM 4198 C CA . LYS A 1 510 ? 62.462 25.676 -93.943 1.00 85.75 510 LYS A CA 1
ATOM 4199 C C . LYS A 1 510 ? 61.374 24.644 -93.631 1.00 85.75 510 LYS A C 1
ATOM 4201 O O . LYS A 1 510 ? 60.910 24.570 -92.501 1.00 85.75 510 LYS A O 1
ATOM 4206 N N . LEU A 1 511 ? 61.031 23.782 -94.591 1.00 86.69 511 LEU A N 1
ATOM 4207 C CA . LEU A 1 511 ? 60.047 22.715 -94.385 1.00 86.69 511 LEU A CA 1
ATOM 4208 C C . LEU A 1 511 ? 60.490 21.708 -93.309 1.00 86.69 511 LEU A C 1
ATOM 4210 O O . LEU A 1 511 ? 59.653 21.246 -92.537 1.00 86.69 511 LEU A O 1
ATOM 4214 N N . LYS A 1 512 ? 61.783 21.355 -93.220 1.00 86.69 512 LYS A N 1
ATOM 4215 C CA . LYS A 1 512 ? 62.303 20.508 -92.125 1.00 86.69 512 LYS A CA 1
ATOM 4216 C C . LYS A 1 512 ? 62.212 21.203 -90.765 1.00 86.69 512 LYS A C 1
ATOM 4218 O O . LYS A 1 512 ? 61.795 20.574 -89.798 1.00 86.69 512 LYS A O 1
ATOM 4223 N N . GLU A 1 513 ? 62.581 22.479 -90.689 1.00 87.50 513 GLU A N 1
ATOM 4224 C CA . GLU A 1 513 ? 62.474 23.287 -89.464 1.00 87.50 513 GLU A CA 1
ATOM 4225 C C . GLU A 1 513 ? 61.010 23.385 -89.000 1.00 87.50 513 GLU A C 1
ATOM 4227 O O . GLU A 1 513 ? 60.705 23.169 -87.827 1.00 87.50 513 GLU A O 1
ATOM 4232 N N . GLU A 1 514 ? 60.079 23.591 -89.934 1.00 86.94 514 GLU A N 1
ATOM 4233 C CA . GLU A 1 514 ? 58.640 23.609 -89.669 1.00 86.94 514 GLU A CA 1
ATOM 4234 C C . GLU A 1 514 ? 58.090 22.228 -89.268 1.00 86.94 514 GLU A C 1
ATOM 4236 O O . GLU A 1 514 ? 57.237 22.139 -88.384 1.00 86.94 514 GLU A O 1
ATOM 4241 N N . GLN A 1 515 ? 58.598 21.137 -89.856 1.00 87.50 515 GLN A N 1
ATOM 4242 C CA . GLN A 1 515 ? 58.254 19.771 -89.450 1.00 87.50 515 GLN A CA 1
ATOM 4243 C C . GLN A 1 515 ? 58.664 19.500 -88.001 1.00 87.50 515 GLN A C 1
ATOM 4245 O O . GLN A 1 515 ? 57.859 18.971 -87.237 1.00 87.50 515 GLN A O 1
ATOM 4250 N N . VAL A 1 516 ? 59.896 19.856 -87.624 1.00 87.56 516 VAL A N 1
ATOM 4251 C CA . VAL A 1 516 ? 60.393 19.699 -86.249 1.00 87.56 516 VAL A CA 1
ATOM 4252 C C . VAL A 1 516 ? 59.556 20.547 -85.296 1.00 87.56 516 VAL A C 1
ATOM 4254 O O . VAL A 1 516 ? 59.064 20.021 -84.305 1.00 87.56 516 VAL A O 1
ATOM 4257 N N . ARG A 1 517 ? 59.274 21.812 -85.638 1.00 90.69 517 ARG A N 1
ATOM 4258 C CA . ARG A 1 517 ? 58.397 22.679 -84.836 1.00 90.69 517 ARG A CA 1
ATOM 4259 C C . ARG A 1 517 ? 56.999 22.078 -84.640 1.00 90.69 517 ARG A C 1
ATOM 4261 O O . ARG A 1 517 ? 56.506 22.058 -83.519 1.00 90.69 517 ARG A O 1
ATOM 4268 N N . LYS A 1 518 ? 56.376 21.551 -85.700 1.00 89.31 518 LYS A N 1
ATOM 4269 C CA . LYS A 1 518 ? 55.056 20.894 -85.630 1.00 89.31 518 LYS A CA 1
ATOM 4270 C C . LYS A 1 518 ? 55.082 19.604 -84.804 1.00 89.31 518 LYS A C 1
ATOM 4272 O O . LYS A 1 518 ? 54.122 19.338 -84.093 1.00 89.31 518 LYS A O 1
ATOM 4277 N N . LEU A 1 519 ? 56.162 18.822 -84.864 1.00 89.56 519 LEU A N 1
ATOM 4278 C CA . LEU A 1 519 ? 56.327 17.624 -84.031 1.00 89.56 519 LEU A CA 1
ATOM 4279 C C . LEU A 1 519 ? 56.589 17.959 -82.555 1.00 89.56 519 LEU A C 1
ATOM 4281 O O . LEU A 1 519 ? 56.082 17.242 -81.699 1.00 89.56 519 LEU A O 1
ATOM 4285 N N . ASN A 1 520 ? 57.315 19.041 -82.257 1.00 90.19 520 ASN A N 1
ATOM 4286 C CA . ASN A 1 520 ? 57.538 19.504 -80.885 1.00 90.19 520 ASN A CA 1
ATOM 4287 C C . ASN A 1 520 ? 56.237 20.016 -80.253 1.00 90.19 520 ASN A C 1
ATOM 4289 O O . ASN A 1 520 ? 55.874 19.541 -79.187 1.00 90.19 520 ASN A O 1
ATOM 4293 N N . ILE A 1 521 ? 55.482 20.873 -80.956 1.00 91.31 521 ILE A N 1
ATOM 4294 C CA . ILE A 1 521 ? 54.160 21.348 -80.501 1.00 91.31 521 ILE A CA 1
ATOM 4295 C C . ILE A 1 521 ? 53.208 20.166 -80.262 1.00 91.31 521 ILE A C 1
ATOM 4297 O O . ILE A 1 521 ? 52.479 20.144 -79.275 1.00 91.31 521 ILE A O 1
ATOM 4301 N N . LEU A 1 522 ? 53.226 19.155 -81.139 1.00 90.56 522 LEU A N 1
ATOM 4302 C CA . LEU A 1 522 ? 52.441 17.935 -80.944 1.00 90.56 522 LEU A CA 1
ATOM 4303 C C . LEU A 1 522 ? 52.910 17.147 -79.705 1.00 90.56 522 LEU A C 1
ATOM 4305 O O . LEU A 1 522 ? 52.081 16.595 -78.994 1.00 90.56 522 LEU A O 1
ATOM 4309 N N . GLY A 1 523 ? 54.218 17.094 -79.435 1.00 89.44 523 GLY A N 1
ATOM 4310 C CA . GLY A 1 523 ? 54.772 16.494 -78.216 1.00 89.44 523 GLY A CA 1
ATOM 4311 C C . GLY A 1 523 ? 54.286 17.211 -76.959 1.00 89.44 523 GLY A C 1
ATOM 4312 O O . GLY A 1 523 ? 53.658 16.587 -76.110 1.00 89.44 523 GLY A O 1
ATOM 4313 N N . GLU A 1 524 ? 54.477 18.530 -76.904 1.00 93.12 524 GLU A N 1
ATOM 4314 C CA . GLU A 1 524 ? 54.033 19.408 -75.813 1.00 93.12 524 GLU A CA 1
ATOM 4315 C C . GLU A 1 524 ? 52.523 19.270 -75.545 1.00 93.12 524 GLU A C 1
ATOM 4317 O O . GLU A 1 524 ? 52.109 19.150 -74.394 1.00 93.12 524 GLU A O 1
ATOM 4322 N N . GLN A 1 525 ? 51.690 19.206 -76.592 1.00 91.38 525 GLN A N 1
ATOM 4323 C CA . GLN A 1 525 ? 50.239 19.002 -76.462 1.00 91.38 525 GLN A CA 1
ATOM 4324 C C . GLN A 1 525 ? 49.872 17.645 -75.845 1.00 91.38 525 GLN A C 1
ATOM 4326 O O . GLN A 1 525 ? 48.966 17.574 -75.014 1.00 91.38 525 GLN A O 1
ATOM 4331 N N . TYR A 1 526 ? 50.552 16.562 -76.231 1.00 92.00 526 TYR A N 1
ATOM 4332 C CA . TYR A 1 526 ? 50.276 15.233 -75.678 1.00 92.00 526 TYR A CA 1
ATOM 4333 C C . TYR A 1 526 ? 50.869 15.047 -74.274 1.00 92.00 526 TYR A C 1
ATOM 4335 O O . TYR A 1 526 ? 50.250 14.381 -73.447 1.00 92.00 526 TYR A O 1
ATOM 4343 N N . GLU A 1 527 ? 52.011 15.664 -73.963 1.00 91.56 527 GLU A N 1
ATOM 4344 C CA . GLU A 1 527 ? 52.560 15.707 -72.601 1.00 91.56 527 GLU A CA 1
ATOM 4345 C C . GLU A 1 527 ? 51.654 16.516 -71.662 1.00 91.56 527 GLU A C 1
ATOM 4347 O O . GLU A 1 527 ? 51.317 16.032 -70.579 1.00 91.56 527 GLU A O 1
ATOM 4352 N N . ALA A 1 528 ? 51.161 17.678 -72.106 1.00 91.44 528 ALA A N 1
ATOM 4353 C CA . ALA A 1 528 ? 50.157 18.457 -71.382 1.00 91.44 528 ALA A CA 1
ATOM 4354 C C . ALA A 1 528 ? 48.857 17.661 -71.174 1.00 91.44 528 ALA A C 1
ATOM 4356 O O . ALA A 1 528 ? 48.344 17.620 -70.060 1.00 91.44 528 ALA A O 1
ATOM 4357 N N . SER A 1 529 ? 48.366 16.955 -72.200 1.00 91.31 529 SER A N 1
ATOM 4358 C CA . SER A 1 529 ? 47.172 16.104 -72.093 1.00 91.31 529 SER A CA 1
ATOM 4359 C C . SER A 1 529 ? 47.351 14.941 -71.105 1.00 91.31 529 SER A C 1
ATOM 4361 O O . SER A 1 529 ? 46.425 14.613 -70.361 1.00 91.31 529 SER A O 1
ATOM 4363 N N . ILE A 1 530 ? 48.545 14.335 -71.034 1.00 91.44 530 ILE A N 1
ATOM 4364 C CA . ILE A 1 530 ? 48.869 13.327 -70.013 1.00 91.44 530 ILE A CA 1
ATOM 4365 C C . ILE A 1 530 ? 48.878 13.962 -68.617 1.00 91.44 530 ILE A C 1
ATOM 4367 O O . ILE A 1 530 ? 48.268 13.405 -67.705 1.00 91.44 530 ILE A O 1
ATOM 4371 N N . ALA A 1 531 ? 49.532 15.114 -68.442 1.00 91.62 531 ALA A N 1
ATOM 4372 C CA . ALA A 1 531 ? 49.610 15.805 -67.156 1.00 91.62 531 ALA A CA 1
ATOM 4373 C C . ALA A 1 531 ? 48.224 16.238 -66.642 1.00 91.62 531 ALA A C 1
ATOM 4375 O O . ALA A 1 531 ? 47.880 15.953 -65.494 1.00 91.62 531 ALA A O 1
ATOM 4376 N N . GLU A 1 532 ? 47.399 16.834 -67.507 1.00 92.25 532 GLU A N 1
ATOM 4377 C CA . GLU A 1 532 ? 46.016 17.220 -67.213 1.00 92.25 532 GLU A CA 1
ATOM 4378 C C . GLU A 1 532 ? 45.162 15.997 -66.846 1.00 92.25 532 GLU A C 1
ATOM 4380 O O . GLU A 1 532 ? 44.456 16.014 -65.838 1.00 92.25 532 GLU A O 1
ATOM 4385 N N . MET A 1 533 ? 45.273 14.897 -67.602 1.00 92.56 533 MET A N 1
ATOM 4386 C CA . MET A 1 533 ? 44.564 13.647 -67.307 1.00 92.56 533 MET A CA 1
ATOM 4387 C C . MET A 1 533 ? 44.967 13.073 -65.943 1.00 92.56 533 MET A C 1
ATOM 4389 O O . MET A 1 533 ? 44.090 12.687 -65.169 1.00 92.56 533 MET A O 1
ATOM 4393 N N . LEU A 1 534 ? 46.263 13.048 -65.613 1.00 91.25 534 LEU A N 1
ATOM 4394 C CA . LEU A 1 534 ? 46.752 12.585 -64.311 1.00 91.25 534 LEU A CA 1
ATOM 4395 C C . LEU A 1 534 ? 46.234 13.471 -63.169 1.00 91.25 534 LEU A C 1
ATOM 4397 O O . LEU A 1 534 ? 45.667 12.952 -62.208 1.00 91.25 534 LEU A O 1
ATOM 4401 N N . GLN A 1 535 ? 46.363 14.795 -63.292 1.00 92.19 535 GLN A N 1
ATOM 4402 C CA . GLN A 1 535 ? 45.882 15.752 -62.292 1.00 92.19 535 GLN A CA 1
ATOM 4403 C C . GLN A 1 535 ? 44.368 15.622 -62.081 1.00 92.19 535 GLN A C 1
ATOM 4405 O O . GLN A 1 535 ? 43.910 15.468 -60.949 1.00 92.19 535 GLN A O 1
ATOM 4410 N N . GLN A 1 536 ? 43.588 15.610 -63.163 1.00 92.75 536 GLN A N 1
ATOM 4411 C CA . GLN A 1 536 ? 42.133 15.521 -63.102 1.00 92.75 536 GLN A CA 1
ATOM 4412 C C . GLN A 1 536 ? 41.655 14.173 -62.539 1.00 92.75 536 GLN A C 1
ATOM 4414 O O . GLN A 1 536 ? 40.638 14.121 -61.851 1.00 92.75 536 GLN A O 1
ATOM 4419 N N . GLN A 1 537 ? 42.357 13.069 -62.811 1.00 90.62 537 GLN A N 1
ATOM 4420 C CA . GLN A 1 537 ? 42.025 11.764 -62.231 1.00 90.62 537 GLN A CA 1
ATOM 4421 C C . GLN A 1 537 ? 42.428 11.634 -60.757 1.00 90.62 537 GLN A C 1
ATOM 4423 O O . GLN A 1 537 ? 41.770 10.884 -60.038 1.00 90.62 537 GLN A O 1
ATOM 4428 N N . ASN A 1 538 ? 43.469 12.341 -60.308 1.00 89.81 538 ASN A N 1
ATOM 4429 C CA . ASN A 1 538 ? 43.816 12.419 -58.889 1.00 89.81 538 ASN A CA 1
ATOM 4430 C C . ASN A 1 538 ? 42.756 13.222 -58.130 1.00 89.81 538 ASN A C 1
ATOM 4432 O O . ASN A 1 538 ? 42.106 12.659 -57.255 1.00 89.81 538 ASN A O 1
ATOM 4436 N N . MET A 1 539 ? 42.466 14.453 -58.572 1.00 91.81 539 MET A N 1
ATOM 4437 C CA . MET A 1 539 ? 41.425 15.297 -57.969 1.00 91.81 539 MET A CA 1
ATOM 4438 C C . MET A 1 539 ? 40.066 14.589 -57.906 1.00 91.81 539 MET A C 1
ATOM 4440 O O . MET A 1 539 ? 39.440 14.565 -56.857 1.00 91.81 539 MET A O 1
ATOM 4444 N N . ARG A 1 540 ? 39.638 13.916 -58.987 1.00 93.06 540 ARG A N 1
ATOM 4445 C CA . ARG A 1 540 ? 38.379 13.147 -58.983 1.00 93.06 540 ARG A CA 1
ATOM 4446 C C . ARG A 1 540 ? 38.359 11.983 -57.991 1.00 93.06 540 ARG A C 1
ATOM 4448 O O . ARG A 1 540 ? 37.269 11.614 -57.563 1.00 93.06 540 ARG A O 1
ATOM 4455 N N . LEU A 1 541 ? 39.502 11.361 -57.680 1.00 92.62 541 LEU A N 1
ATOM 4456 C CA . LEU A 1 541 ? 39.545 10.328 -56.642 1.00 92.62 541 LEU A CA 1
ATOM 4457 C C . LEU A 1 541 ? 39.441 10.974 -55.261 1.00 92.62 541 LEU A C 1
ATOM 4459 O O . LEU A 1 541 ? 38.616 10.536 -54.468 1.00 92.62 541 LEU A O 1
ATOM 4463 N N . ASP A 1 542 ? 40.225 12.022 -55.006 1.00 92.38 542 ASP A N 1
ATOM 4464 C CA . ASP A 1 542 ? 40.229 12.735 -53.727 1.00 92.38 542 ASP A CA 1
ATOM 4465 C C . ASP A 1 542 ? 38.835 13.309 -53.410 1.00 92.38 542 ASP A C 1
ATOM 4467 O O . ASP A 1 542 ? 38.298 13.061 -52.331 1.00 92.38 542 ASP A O 1
ATOM 4471 N N . ASP A 1 543 ? 38.197 13.975 -54.380 1.00 94.69 543 ASP A N 1
ATOM 4472 C CA . ASP A 1 543 ? 36.829 14.497 -54.276 1.00 94.69 543 ASP A CA 1
ATOM 4473 C C . ASP A 1 543 ? 35.822 13.376 -53.966 1.00 94.69 543 ASP A C 1
ATOM 4475 O O . ASP A 1 543 ? 35.024 13.500 -53.037 1.00 94.69 543 ASP A O 1
ATOM 4479 N N . ALA A 1 544 ? 35.883 12.249 -54.687 1.00 94.38 544 ALA A N 1
ATOM 4480 C CA . ALA A 1 544 ? 34.982 11.117 -54.467 1.00 94.38 544 ALA A CA 1
ATOM 4481 C C . ALA A 1 544 ? 35.172 10.469 -53.083 1.00 94.38 544 ALA A C 1
ATOM 4483 O O . ALA A 1 544 ? 34.189 10.121 -52.427 1.00 94.38 544 ALA A O 1
ATOM 4484 N N . GLN A 1 545 ? 36.416 10.330 -52.615 1.00 94.75 545 GLN A N 1
ATOM 4485 C CA . GLN A 1 545 ? 36.718 9.783 -51.290 1.00 94.75 545 GLN A CA 1
ATOM 4486 C C . GLN A 1 545 ? 36.278 10.734 -50.169 1.00 94.75 545 GLN A C 1
ATOM 4488 O O . GLN A 1 545 ? 35.731 10.281 -49.160 1.00 94.75 545 GLN A O 1
ATOM 4493 N N . LEU A 1 546 ? 36.437 12.049 -50.358 1.00 95.75 546 LEU A N 1
ATOM 4494 C CA . LEU A 1 546 ? 35.915 13.068 -49.446 1.00 95.75 546 LEU A CA 1
ATOM 4495 C C . LEU A 1 546 ? 34.382 13.044 -49.383 1.00 95.75 546 LEU A C 1
ATOM 4497 O O . LEU A 1 546 ? 33.832 13.080 -48.281 1.00 95.75 546 LEU A O 1
ATOM 4501 N N . THR A 1 547 ? 33.692 12.941 -50.524 1.00 96.12 547 THR A N 1
ATOM 4502 C CA . THR A 1 547 ? 32.227 12.813 -50.567 1.00 96.12 547 THR A CA 1
ATOM 4503 C C . THR A 1 547 ? 31.762 11.546 -49.848 1.00 96.12 547 THR A C 1
ATOM 4505 O O . THR A 1 547 ? 30.944 11.644 -48.937 1.00 96.12 547 THR A O 1
ATOM 4508 N N . GLU A 1 548 ? 32.339 10.378 -50.151 1.00 95.75 548 GLU A N 1
ATOM 4509 C CA . GLU A 1 548 ? 31.963 9.110 -49.505 1.00 95.75 548 GLU A CA 1
ATOM 4510 C C . GLU A 1 548 ? 32.203 9.138 -47.981 1.00 95.75 548 GLU A C 1
ATOM 4512 O O . GLU A 1 548 ? 31.390 8.635 -47.203 1.00 95.75 548 GLU A O 1
ATOM 4517 N N . ALA A 1 549 ? 33.286 9.777 -47.523 1.00 95.94 549 ALA A N 1
ATOM 4518 C CA . ALA A 1 549 ? 33.557 9.960 -46.096 1.00 95.94 549 ALA A CA 1
ATOM 4519 C C . ALA A 1 549 ? 32.557 10.906 -45.410 1.00 95.94 549 ALA A C 1
ATOM 4521 O O . ALA A 1 549 ? 32.178 10.671 -44.259 1.00 95.94 549 ALA A O 1
ATOM 4522 N N . GLN A 1 550 ? 32.106 11.960 -46.097 1.00 96.25 550 GLN A N 1
ATOM 4523 C CA . GLN A 1 550 ? 31.062 12.853 -45.591 1.00 96.25 550 GLN A CA 1
ATOM 4524 C C . GLN A 1 550 ? 29.698 12.155 -45.536 1.00 96.25 550 GLN A C 1
ATOM 4526 O O . GLN A 1 550 ? 29.023 12.250 -44.512 1.00 96.25 550 GLN A O 1
ATOM 4531 N N . GLU A 1 551 ? 29.319 11.418 -46.582 1.00 97.12 551 GLU A N 1
ATOM 4532 C CA . GLU A 1 551 ? 28.079 10.636 -46.637 1.00 97.12 551 GLU A CA 1
ATOM 4533 C C . GLU A 1 551 ? 28.031 9.572 -45.535 1.00 97.12 551 GLU A C 1
ATOM 4535 O O . GLU A 1 551 ? 27.050 9.505 -44.789 1.00 97.12 551 GLU A O 1
ATOM 4540 N N . LEU A 1 552 ? 29.110 8.794 -45.353 1.00 96.69 552 LEU A N 1
ATOM 4541 C CA . LEU A 1 552 ? 29.192 7.814 -44.267 1.00 96.69 552 LEU A CA 1
ATOM 4542 C C . LEU A 1 552 ? 29.054 8.493 -42.900 1.00 96.69 552 LEU A C 1
ATOM 4544 O O . LEU A 1 552 ? 28.282 8.031 -42.061 1.00 96.69 552 LEU A O 1
ATOM 4548 N N . LYS A 1 553 ? 29.755 9.610 -42.671 1.00 95.81 553 LYS A N 1
ATOM 4549 C CA . LYS A 1 553 ? 29.680 10.340 -41.399 1.00 95.81 553 LYS A CA 1
ATOM 4550 C C . LYS A 1 553 ? 28.272 10.875 -41.122 1.00 95.81 553 LYS A C 1
ATOM 4552 O O . LYS A 1 553 ? 27.798 10.757 -39.994 1.00 95.81 553 LYS A O 1
ATOM 4557 N N . GLN A 1 554 ? 27.596 11.436 -42.127 1.00 97.00 554 GLN A N 1
ATOM 4558 C CA . GLN A 1 554 ? 26.210 11.897 -41.996 1.00 97.00 554 GLN A CA 1
ATOM 4559 C C . GLN A 1 554 ? 25.263 10.734 -41.686 1.00 97.00 554 GLN A C 1
ATOM 4561 O O . GLN A 1 554 ? 24.439 10.841 -40.780 1.00 97.00 554 GLN A O 1
ATOM 4566 N N . ARG A 1 555 ? 25.420 9.598 -42.372 1.00 97.06 555 ARG A N 1
ATOM 4567 C CA . ARG A 1 555 ? 24.621 8.394 -42.129 1.00 97.06 555 ARG A CA 1
ATOM 4568 C C . ARG A 1 555 ? 24.811 7.843 -40.711 1.00 97.06 555 ARG A C 1
ATOM 4570 O O . ARG A 1 555 ? 23.827 7.626 -40.013 1.00 97.06 555 ARG A O 1
ATOM 4577 N N . LEU A 1 556 ? 26.053 7.656 -40.263 1.00 95.75 556 LEU A N 1
ATOM 4578 C CA . LEU A 1 556 ? 26.356 7.149 -38.916 1.00 95.75 556 LEU A CA 1
ATOM 4579 C C . LEU A 1 556 ? 25.871 8.105 -37.808 1.00 95.75 556 LEU A C 1
ATOM 4581 O O . LEU A 1 556 ? 25.512 7.658 -36.717 1.00 95.75 556 LEU A O 1
ATOM 4585 N N . GLN A 1 557 ? 25.830 9.412 -38.088 1.00 95.56 557 GLN A N 1
ATOM 4586 C CA . GLN A 1 557 ? 25.241 10.418 -37.202 1.00 95.56 557 GLN A CA 1
ATOM 4587 C C . GLN A 1 557 ? 23.707 10.297 -37.144 1.00 95.56 557 GLN A C 1
ATOM 4589 O O . GLN A 1 557 ? 23.149 10.279 -36.049 1.00 95.56 557 GLN A O 1
ATOM 4594 N N . GLN A 1 558 ? 23.027 10.133 -38.284 1.00 96.94 558 GLN A N 1
ATOM 4595 C CA . GLN A 1 558 ? 21.573 9.902 -38.338 1.00 96.94 558 GLN A CA 1
ATOM 4596 C C . GLN A 1 558 ? 21.167 8.600 -37.623 1.00 96.94 558 GLN A C 1
ATOM 4598 O O . GLN A 1 558 ? 20.177 8.576 -36.891 1.00 96.94 558 GLN A O 1
ATOM 4603 N N . GLU A 1 559 ? 21.945 7.523 -37.786 1.00 95.12 559 GLU A N 1
ATOM 4604 C CA . GLU A 1 559 ? 21.734 6.249 -37.083 1.00 95.12 559 GLU A CA 1
ATOM 4605 C C . GLU A 1 559 ? 21.869 6.422 -35.550 1.00 95.12 559 GLU A C 1
ATOM 4607 O O . GLU A 1 559 ? 21.040 5.912 -34.789 1.00 95.12 559 GLU A O 1
ATOM 4612 N N . LEU A 1 560 ? 22.842 7.218 -35.082 1.00 94.62 560 LEU A N 1
ATOM 4613 C CA . LEU A 1 560 ? 23.009 7.558 -33.662 1.00 94.62 560 LEU A CA 1
ATOM 4614 C C . LEU A 1 560 ? 21.874 8.448 -33.118 1.00 94.62 560 LEU A C 1
ATOM 4616 O O . LEU A 1 560 ? 21.396 8.220 -32.005 1.00 94.62 560 LEU A O 1
ATOM 4620 N N . GLU A 1 561 ? 21.419 9.439 -33.884 1.00 96.00 561 GLU A N 1
ATOM 4621 C CA . GLU A 1 561 ? 20.295 10.309 -33.510 1.00 96.00 561 GLU A CA 1
ATOM 4622 C C . GLU A 1 561 ? 18.985 9.523 -33.393 1.00 96.00 561 GLU A C 1
ATOM 4624 O O . GLU A 1 561 ? 18.239 9.703 -32.426 1.00 96.00 561 GLU A O 1
ATOM 4629 N N . LEU A 1 562 ? 18.738 8.581 -34.310 1.00 97.19 562 LEU A N 1
ATOM 4630 C CA . LEU A 1 562 ? 17.596 7.671 -34.243 1.00 97.19 562 LEU A CA 1
ATOM 4631 C C . LEU A 1 562 ? 17.649 6.784 -32.988 1.00 97.19 562 LEU A C 1
ATOM 4633 O O . LEU A 1 562 ? 16.629 6.619 -32.311 1.00 97.19 562 LEU A O 1
ATOM 4637 N N . LEU A 1 563 ? 18.830 6.265 -32.629 1.00 96.56 563 LEU A N 1
ATOM 4638 C CA . LEU A 1 563 ? 19.030 5.522 -31.382 1.00 96.56 563 LEU A CA 1
ATOM 4639 C C . LEU A 1 563 ? 18.751 6.401 -30.151 1.00 96.56 563 LEU A C 1
ATOM 4641 O O . LEU A 1 563 ? 18.036 5.975 -29.244 1.00 96.56 563 LEU A O 1
ATOM 4645 N N . MET A 1 564 ? 19.250 7.639 -30.118 1.00 96.25 564 MET A N 1
ATOM 4646 C CA . MET A 1 564 ? 18.989 8.572 -29.014 1.00 96.25 564 MET A CA 1
ATOM 4647 C C . MET A 1 564 ? 17.500 8.931 -28.891 1.00 96.25 564 MET A C 1
ATOM 4649 O O . MET A 1 564 ? 16.966 8.956 -27.778 1.00 96.25 564 MET A O 1
ATOM 4653 N N . ALA A 1 565 ? 16.803 9.142 -30.010 1.00 97.50 565 ALA A N 1
ATOM 4654 C CA . ALA A 1 565 ? 15.361 9.375 -30.033 1.00 97.50 565 ALA A CA 1
ATOM 4655 C C . ALA A 1 565 ? 14.573 8.154 -29.520 1.00 97.50 565 ALA A C 1
ATOM 4657 O O . ALA A 1 565 ? 13.629 8.304 -28.740 1.00 97.50 565 ALA A O 1
ATOM 4658 N N . TYR A 1 566 ? 14.992 6.940 -29.890 1.00 97.44 566 TYR A N 1
ATOM 4659 C CA . TYR A 1 566 ? 14.416 5.689 -29.392 1.00 97.44 566 TYR A CA 1
ATOM 4660 C C . TYR A 1 566 ? 14.619 5.516 -27.875 1.00 97.44 566 TYR A C 1
ATOM 4662 O O . TYR A 1 566 ? 13.650 5.269 -27.154 1.00 97.44 566 TYR A O 1
ATOM 4670 N N . GLN A 1 567 ? 15.837 5.743 -27.369 1.00 97.25 567 GLN A N 1
ATOM 4671 C CA . GLN A 1 567 ? 16.144 5.713 -25.931 1.00 97.25 567 GLN A CA 1
ATOM 4672 C C . GLN A 1 567 ? 15.328 6.754 -25.145 1.00 97.25 567 GLN A C 1
ATOM 4674 O O . GLN A 1 567 ? 14.774 6.450 -24.085 1.00 97.25 567 GLN A O 1
ATOM 4679 N N . SER A 1 568 ? 15.196 7.973 -25.679 1.00 97.88 568 SER A N 1
ATOM 4680 C CA . SER A 1 568 ? 14.366 9.035 -25.094 1.00 97.88 568 SER A CA 1
ATOM 4681 C C . SER A 1 568 ? 12.888 8.627 -25.019 1.00 97.88 568 SER A C 1
ATOM 4683 O O . SER A 1 568 ? 12.255 8.739 -23.966 1.00 97.88 568 SER A O 1
ATOM 4685 N N . LYS A 1 569 ? 12.351 8.044 -26.100 1.00 97.88 569 LYS A N 1
ATOM 4686 C CA . LYS A 1 569 ? 10.973 7.537 -26.156 1.00 97.88 569 LYS A CA 1
ATOM 4687 C C . LYS A 1 569 ? 10.714 6.432 -25.127 1.00 97.88 569 LYS A C 1
ATOM 4689 O O . LYS A 1 569 ? 9.677 6.481 -24.466 1.00 97.88 569 LYS A O 1
ATOM 4694 N N . ILE A 1 570 ? 11.631 5.473 -24.957 1.00 97.38 570 ILE A N 1
ATOM 4695 C CA . ILE A 1 570 ? 11.493 4.427 -23.927 1.00 97.38 570 ILE A CA 1
ATOM 4696 C C . ILE A 1 570 ? 11.514 5.045 -22.528 1.00 97.38 570 ILE A C 1
ATOM 4698 O O . ILE A 1 570 ? 10.655 4.716 -21.711 1.00 97.38 570 ILE A O 1
ATOM 4702 N N . LYS A 1 571 ? 12.452 5.962 -22.253 1.00 97.69 571 LYS A N 1
ATOM 4703 C CA . LYS A 1 571 ? 12.548 6.651 -20.956 1.00 97.69 571 LYS A CA 1
ATOM 4704 C C . LYS A 1 571 ? 11.237 7.357 -20.605 1.00 97.69 571 LYS A C 1
ATOM 4706 O O . LYS A 1 571 ? 10.694 7.106 -19.537 1.00 97.69 571 LYS A O 1
ATOM 4711 N N . MET A 1 572 ? 10.672 8.128 -21.533 1.00 97.81 572 MET A N 1
ATOM 4712 C CA . MET A 1 572 ? 9.387 8.808 -21.337 1.00 97.81 572 MET A CA 1
ATOM 4713 C C . MET A 1 572 ? 8.216 7.826 -21.128 1.00 97.81 572 MET A C 1
ATOM 4715 O O . MET A 1 572 ? 7.339 8.072 -20.302 1.00 97.81 572 MET A O 1
ATOM 4719 N N . GLN A 1 573 ? 8.184 6.696 -21.846 1.00 97.50 573 GLN A N 1
ATOM 4720 C CA . GLN A 1 573 ? 7.162 5.656 -21.648 1.00 97.50 573 GLN A CA 1
ATOM 4721 C C . GLN A 1 573 ? 7.263 4.994 -20.266 1.00 97.50 573 GLN A C 1
ATOM 4723 O O . GLN A 1 573 ? 6.240 4.727 -19.634 1.00 97.50 573 GLN A O 1
ATOM 4728 N N . MET A 1 574 ? 8.486 4.755 -19.797 1.00 97.06 574 MET A N 1
ATOM 4729 C CA . MET A 1 574 ? 8.785 4.190 -18.485 1.00 97.06 574 MET A CA 1
ATOM 4730 C C . MET A 1 574 ? 8.438 5.186 -17.360 1.00 97.06 574 MET A C 1
ATOM 4732 O O . MET A 1 574 ? 7.733 4.815 -16.423 1.00 97.06 574 MET A O 1
ATOM 4736 N N . GLU A 1 575 ? 8.791 6.467 -17.497 1.00 97.31 575 GLU A N 1
ATOM 4737 C CA . GLU A 1 575 ? 8.405 7.534 -16.556 1.00 97.31 575 GLU A CA 1
ATOM 4738 C C . GLU A 1 575 ? 6.874 7.682 -16.471 1.00 97.31 575 GLU A C 1
ATOM 4740 O O . GLU A 1 575 ? 6.303 7.752 -15.379 1.00 97.31 575 GLU A O 1
ATOM 4745 N N . ALA A 1 576 ? 6.179 7.627 -17.613 1.00 97.88 576 ALA A N 1
ATOM 4746 C CA . ALA A 1 576 ? 4.718 7.617 -17.660 1.00 97.88 576 ALA A CA 1
ATOM 4747 C C . ALA A 1 576 ? 4.111 6.362 -17.003 1.00 97.88 576 ALA A C 1
ATOM 4749 O O . ALA A 1 576 ? 3.049 6.447 -16.381 1.00 97.88 576 ALA A O 1
ATOM 4750 N N . GLN A 1 577 ? 4.769 5.200 -17.098 1.00 97.19 577 GLN A N 1
ATOM 4751 C CA . GLN A 1 577 ? 4.377 4.008 -16.344 1.00 97.19 577 GLN A CA 1
ATOM 4752 C C . GLN A 1 577 ? 4.577 4.214 -14.837 1.00 97.19 577 GLN A C 1
ATOM 4754 O O . GLN A 1 577 ? 3.668 3.898 -14.073 1.00 97.19 577 GLN A O 1
ATOM 4759 N N . HIS A 1 578 ? 5.703 4.779 -14.397 1.00 97.88 578 HIS A N 1
ATOM 4760 C CA . HIS A 1 578 ? 5.964 5.043 -12.980 1.00 97.88 578 HIS A CA 1
ATOM 4761 C C . HIS A 1 578 ? 4.976 6.025 -12.359 1.00 97.88 578 HIS A C 1
ATOM 4763 O O . HIS A 1 578 ? 4.531 5.801 -11.231 1.00 97.88 578 HIS A O 1
ATOM 4769 N N . HIS A 1 579 ? 4.567 7.052 -13.104 1.00 97.81 579 HIS A N 1
ATOM 4770 C CA . HIS A 1 579 ? 3.511 7.963 -12.674 1.00 97.81 579 HIS A CA 1
ATOM 4771 C C . HIS A 1 579 ? 2.156 7.246 -12.520 1.00 97.81 579 HIS A C 1
ATOM 4773 O O . HIS A 1 579 ? 1.486 7.419 -11.505 1.00 97.81 579 HIS A O 1
ATOM 4779 N N . ARG A 1 580 ? 1.775 6.373 -13.468 1.00 98.06 580 ARG A N 1
ATOM 4780 C CA . ARG A 1 580 ? 0.541 5.563 -13.369 1.00 98.06 580 ARG A CA 1
ATOM 4781 C C . ARG A 1 580 ? 0.576 4.578 -12.201 1.00 98.06 580 ARG A C 1
ATOM 4783 O O . ARG A 1 580 ? -0.399 4.495 -11.464 1.00 98.06 580 ARG A O 1
ATOM 4790 N N . GLU A 1 581 ? 1.678 3.846 -12.029 1.00 97.62 581 GLU A N 1
ATOM 4791 C CA . GLU A 1 581 ? 1.863 2.895 -10.922 1.00 97.62 581 GLU A CA 1
ATOM 4792 C C . GLU A 1 581 ? 1.771 3.608 -9.562 1.00 97.62 581 GLU A C 1
ATOM 4794 O O . GLU A 1 581 ? 1.140 3.091 -8.642 1.00 97.62 581 GLU A O 1
ATOM 4799 N N . ARG A 1 582 ? 2.342 4.817 -9.451 1.00 97.81 582 ARG A N 1
ATOM 4800 C CA . ARG A 1 582 ? 2.268 5.641 -8.239 1.00 97.81 582 ARG A CA 1
ATOM 4801 C C . ARG A 1 582 ? 0.849 6.135 -7.967 1.00 97.81 582 ARG A C 1
ATOM 4803 O O . ARG A 1 582 ? 0.349 5.898 -6.875 1.00 97.81 582 ARG A O 1
ATOM 4810 N N . LYS A 1 583 ? 0.169 6.702 -8.969 1.00 97.94 583 LYS A N 1
ATOM 4811 C CA . LYS A 1 583 ? -1.220 7.171 -8.834 1.00 97.94 583 LYS A CA 1
ATOM 4812 C C . LYS A 1 583 ? -2.183 6.042 -8.447 1.00 97.94 583 LYS A C 1
ATOM 4814 O O . LYS A 1 583 ? -3.041 6.228 -7.596 1.00 97.94 583 LYS A O 1
ATOM 4819 N N . GLN A 1 584 ? -2.006 4.845 -9.011 1.00 97.81 584 GLN A N 1
ATOM 4820 C CA . GLN A 1 584 ? -2.799 3.662 -8.645 1.00 97.81 584 GLN A CA 1
ATOM 4821 C C . GLN A 1 584 ? -2.547 3.185 -7.207 1.00 97.81 584 GLN A C 1
ATOM 4823 O O . GLN A 1 584 ? -3.441 2.591 -6.599 1.00 97.81 584 GLN A O 1
ATOM 4828 N N . LEU A 1 585 ? -1.343 3.400 -6.666 1.00 97.94 585 LEU A N 1
ATOM 4829 C CA . LEU A 1 585 ? -1.055 3.135 -5.258 1.00 97.94 585 LEU A CA 1
ATOM 4830 C C . LEU A 1 585 ? -1.663 4.223 -4.361 1.00 97.94 585 LEU A C 1
ATOM 4832 O O . LEU A 1 585 ? -2.339 3.878 -3.400 1.00 97.94 585 LEU A O 1
ATOM 4836 N N . GLU A 1 586 ? -1.504 5.501 -4.716 1.00 98.00 586 GLU A N 1
ATOM 4837 C CA . GLU A 1 586 ? -2.120 6.651 -4.033 1.00 98.00 586 GLU A CA 1
ATOM 4838 C C . GLU A 1 586 ? -3.646 6.489 -3.918 1.00 98.00 586 GLU A C 1
ATOM 4840 O O . GLU A 1 586 ? -4.192 6.560 -2.817 1.00 98.00 586 GLU A O 1
ATOM 4845 N N . GLU A 1 587 ? -4.327 6.170 -5.024 1.00 98.06 587 GLU A N 1
ATOM 4846 C CA . GLU A 1 587 ? -5.773 5.905 -5.072 1.00 98.06 587 GLU A CA 1
ATOM 4847 C C . GLU A 1 587 ? -6.175 4.719 -4.176 1.00 98.06 587 GLU A C 1
ATOM 4849 O O . GLU A 1 587 ? -7.165 4.795 -3.447 1.00 98.06 587 GLU A O 1
ATOM 4854 N N . ARG A 1 588 ? -5.397 3.626 -4.176 1.00 98.19 588 ARG A N 1
ATOM 4855 C CA . ARG A 1 588 ? -5.676 2.436 -3.351 1.00 98.19 588 ARG A CA 1
ATOM 4856 C C . ARG A 1 588 ? -5.475 2.701 -1.860 1.00 98.19 588 ARG A C 1
ATOM 4858 O O . ARG A 1 588 ? -6.291 2.259 -1.055 1.00 98.19 588 ARG A O 1
ATOM 4865 N N . VAL A 1 589 ? -4.395 3.390 -1.498 1.00 98.25 589 VAL A N 1
ATOM 4866 C CA . VAL A 1 589 ? -4.083 3.778 -0.117 1.00 98.25 589 VAL A CA 1
ATOM 4867 C C . VAL A 1 589 ? -5.152 4.739 0.399 1.00 98.25 589 VAL A C 1
ATOM 4869 O O . VAL A 1 589 ? -5.726 4.488 1.455 1.00 98.25 589 VAL A O 1
ATOM 4872 N N . SER A 1 590 ? -5.498 5.768 -0.380 1.00 98.00 590 SER A N 1
ATOM 4873 C CA . SER A 1 590 ? -6.550 6.733 -0.042 1.00 98.00 590 SER A CA 1
ATOM 4874 C C . SER A 1 590 ? -7.914 6.059 0.146 1.00 98.00 590 SER A C 1
ATOM 4876 O O . SER A 1 590 ? -8.571 6.295 1.159 1.00 98.00 590 SER A O 1
ATOM 4878 N N . LEU A 1 591 ? -8.309 5.145 -0.748 1.00 98.12 591 LEU A N 1
ATOM 4879 C CA . LEU A 1 591 ? -9.548 4.377 -0.591 1.00 98.12 591 LEU A CA 1
ATOM 4880 C C . LEU A 1 591 ? -9.520 3.488 0.664 1.00 98.12 591 LEU A C 1
ATOM 4882 O O . LEU A 1 591 ? -10.493 3.453 1.413 1.00 98.12 591 LEU A O 1
ATOM 4886 N N . ARG A 1 592 ? -8.400 2.798 0.931 1.00 98.00 592 ARG A N 1
ATOM 4887 C CA . ARG A 1 592 ? -8.225 1.980 2.146 1.00 98.00 592 ARG A CA 1
ATOM 4888 C C . ARG A 1 592 ? -8.317 2.840 3.415 1.00 98.00 592 ARG A C 1
ATOM 4890 O O . ARG A 1 592 ? -8.880 2.379 4.403 1.00 98.00 592 ARG A O 1
ATOM 4897 N N . ARG A 1 593 ? -7.792 4.071 3.387 1.00 98.06 593 ARG A N 1
ATOM 4898 C CA . ARG A 1 593 ? -7.859 5.040 4.492 1.00 98.06 593 ARG A CA 1
ATOM 4899 C C . ARG A 1 593 ? -9.294 5.504 4.739 1.00 98.06 593 ARG A C 1
ATOM 4901 O O . ARG A 1 593 ? -9.762 5.399 5.865 1.00 98.06 593 ARG A O 1
ATOM 4908 N N . ALA A 1 594 ? -10.001 5.923 3.690 1.00 98.19 594 ALA A N 1
ATOM 4909 C CA . ALA A 1 594 ? -11.385 6.387 3.786 1.00 98.19 594 ALA A CA 1
ATOM 4910 C C . ALA A 1 594 ? -12.338 5.291 4.300 1.00 98.19 594 ALA A C 1
ATOM 4912 O O . ALA A 1 594 ? -13.167 5.553 5.165 1.00 98.19 594 ALA A O 1
ATOM 4913 N N . LEU A 1 595 ? -12.183 4.047 3.827 1.00 98.25 595 LEU A N 1
ATOM 4914 C CA . LEU A 1 595 ? -12.964 2.904 4.321 1.00 98.25 595 LEU A CA 1
ATOM 4915 C C . LEU A 1 595 ? -12.649 2.558 5.786 1.00 98.25 595 LEU A C 1
ATOM 4917 O O . LEU A 1 595 ? -13.540 2.131 6.519 1.00 98.25 595 LEU A O 1
ATOM 4921 N N . LEU A 1 596 ? -11.398 2.741 6.224 1.00 97.94 596 LEU A N 1
ATOM 4922 C CA . LEU A 1 596 ? -11.011 2.555 7.622 1.00 97.94 596 LEU A CA 1
ATOM 4923 C C . LEU A 1 596 ? -11.615 3.646 8.519 1.00 97.94 596 LEU A C 1
ATOM 4925 O O . LEU A 1 596 ? -12.181 3.321 9.558 1.00 97.94 596 LEU A O 1
ATOM 4929 N N . GLU A 1 597 ? -11.545 4.913 8.106 1.00 97.38 597 GLU A N 1
ATOM 4930 C CA . GLU A 1 597 ? -12.141 6.040 8.835 1.00 97.38 597 GLU A CA 1
ATOM 4931 C C . GLU A 1 597 ? -13.670 5.910 8.918 1.00 97.38 597 GLU A C 1
ATOM 4933 O O . GLU A 1 597 ? -14.222 6.004 10.013 1.00 97.38 597 GLU A O 1
ATOM 4938 N N . GLN A 1 598 ? -14.342 5.551 7.816 1.00 97.81 598 GLN A N 1
ATOM 4939 C CA . GLN A 1 598 ? -15.776 5.243 7.818 1.00 97.81 598 GLN A CA 1
ATOM 4940 C C . GLN A 1 598 ? -16.115 4.133 8.822 1.00 97.81 598 GLN A C 1
ATOM 4942 O O . GLN A 1 598 ? -17.010 4.302 9.647 1.00 97.81 598 GLN A O 1
ATOM 4947 N N . LYS A 1 599 ? -15.377 3.013 8.802 1.00 97.38 599 LYS A N 1
ATOM 4948 C CA . LYS A 1 599 ? -15.599 1.915 9.753 1.00 97.38 599 LYS A CA 1
ATOM 4949 C C . LYS A 1 599 ? -15.410 2.377 11.203 1.00 97.38 599 LYS A C 1
ATOM 4951 O O . LYS A 1 599 ? -16.188 1.992 12.071 1.00 97.38 599 LYS A O 1
ATOM 4956 N N . MET A 1 600 ? -14.399 3.201 11.472 1.00 97.56 600 MET A N 1
ATOM 4957 C CA . MET A 1 600 ? -14.145 3.747 12.807 1.00 97.56 600 MET A CA 1
ATOM 4958 C C . MET A 1 600 ? -15.287 4.649 13.296 1.00 97.56 600 MET A C 1
ATOM 4960 O O . MET A 1 600 ? -15.620 4.619 14.481 1.00 97.56 600 MET A O 1
ATOM 4964 N N . ASP A 1 601 ? -15.921 5.419 12.414 1.00 97.00 601 ASP A N 1
ATOM 4965 C CA . ASP A 1 601 ? -17.082 6.242 12.767 1.00 97.00 601 ASP A CA 1
ATOM 4966 C C . ASP A 1 601 ? -18.371 5.409 12.909 1.00 97.00 601 ASP A C 1
ATOM 4968 O O . ASP A 1 601 ? -19.146 5.626 13.848 1.00 97.00 601 ASP A O 1
ATOM 4972 N N . ASP A 1 602 ? -18.556 4.369 12.090 1.00 96.94 602 ASP A N 1
ATOM 4973 C CA . ASP A 1 602 ? -19.611 3.365 12.282 1.00 96.94 602 ASP A CA 1
ATOM 4974 C C . ASP A 1 602 ? -19.452 2.632 13.629 1.00 96.94 602 ASP A C 1
ATOM 4976 O O . ASP A 1 602 ? -20.430 2.336 14.312 1.00 96.94 602 ASP A O 1
ATOM 4980 N N . ASP A 1 603 ? -18.227 2.304 14.041 1.00 95.94 603 ASP A N 1
ATOM 4981 C CA . ASP A 1 603 ? -17.970 1.624 15.314 1.00 95.94 603 ASP A CA 1
ATOM 4982 C C . ASP A 1 603 ? -18.122 2.591 16.511 1.00 95.94 603 ASP A C 1
ATOM 4984 O O . ASP A 1 603 ? -18.672 2.203 17.550 1.00 95.94 603 ASP A O 1
ATOM 4988 N N . ARG A 1 604 ? -17.752 3.874 16.371 1.00 95.75 604 ARG A N 1
ATOM 4989 C CA . ARG A 1 604 ? -18.038 4.935 17.365 1.00 95.75 604 ARG A CA 1
ATOM 4990 C C . ARG A 1 604 ? -19.532 5.149 17.580 1.00 95.75 604 ARG A C 1
ATOM 4992 O O . ARG A 1 604 ? -19.980 5.242 18.723 1.00 95.75 604 ARG A O 1
ATOM 4999 N N . THR A 1 605 ? -20.310 5.228 16.502 1.00 96.62 605 THR A N 1
ATOM 5000 C CA . THR A 1 605 ? -21.764 5.442 16.583 1.00 96.62 605 THR A CA 1
ATOM 5001 C C . THR A 1 605 ? -22.472 4.242 17.211 1.00 96.62 605 THR A C 1
ATOM 5003 O O . THR A 1 605 ? -23.279 4.444 18.120 1.00 96.62 605 THR A O 1
ATOM 5006 N N . LYS A 1 606 ? -22.096 3.003 16.853 1.00 95.88 606 LYS A N 1
ATOM 5007 C CA . LYS A 1 606 ? -22.568 1.781 17.538 1.00 95.88 606 LYS A CA 1
ATOM 5008 C C . LYS A 1 606 ? -22.263 1.803 19.038 1.00 95.88 606 LYS A C 1
ATOM 5010 O O . LYS A 1 606 ? -23.161 1.554 19.839 1.00 95.88 606 LYS A O 1
ATOM 5015 N N . LEU A 1 607 ? -21.025 2.133 19.433 1.00 95.44 607 LEU A N 1
ATOM 5016 C CA . LEU A 1 607 ? -20.654 2.204 20.851 1.00 95.44 607 LEU A CA 1
ATOM 5017 C C . LEU A 1 607 ? -21.426 3.312 21.586 1.00 95.44 607 LEU A C 1
ATOM 5019 O O . LEU A 1 607 ? -21.796 3.130 22.743 1.00 95.44 607 LEU A O 1
ATOM 5023 N N . SER A 1 608 ? -21.700 4.440 20.928 1.00 95.56 608 SER A N 1
ATOM 5024 C CA . SER A 1 608 ? -22.536 5.511 21.482 1.00 95.56 608 SER A CA 1
ATOM 5025 C C . SER A 1 608 ? -23.987 5.059 21.704 1.00 95.56 608 SER A C 1
ATOM 5027 O O . SER A 1 608 ? -24.524 5.269 22.791 1.00 95.56 608 SER A O 1
ATOM 5029 N N . SER A 1 609 ? -24.593 4.356 20.736 1.00 95.62 609 SER A N 1
ATOM 5030 C CA . SER A 1 609 ? -25.940 3.776 20.887 1.00 95.62 609 SER A CA 1
ATOM 5031 C C . SER A 1 609 ? -25.982 2.801 22.065 1.00 95.62 609 SER A C 1
ATOM 5033 O O . SER A 1 609 ? -26.738 3.012 23.015 1.00 95.62 609 SER A O 1
ATOM 5035 N N . ALA A 1 610 ? -25.061 1.831 22.087 1.00 95.06 610 ALA A N 1
ATOM 5036 C CA . ALA A 1 610 ? -24.949 0.840 23.155 1.00 95.06 610 ALA A CA 1
ATOM 5037 C C . ALA A 1 610 ? -24.749 1.479 24.544 1.00 95.06 610 ALA A C 1
ATOM 5039 O O . ALA A 1 610 ? -25.381 1.054 25.510 1.00 95.06 610 ALA A O 1
ATOM 5040 N N . LYS A 1 611 ? -23.939 2.546 24.655 1.00 94.88 611 LYS A N 1
ATOM 5041 C CA . LYS A 1 611 ? -23.811 3.349 25.886 1.00 94.88 611 LYS A CA 1
ATOM 5042 C C . LYS A 1 611 ? -25.155 3.922 26.329 1.00 94.88 611 LYS A C 1
ATOM 5044 O O . LYS A 1 611 ? -25.524 3.769 27.493 1.00 94.88 611 LYS A O 1
ATOM 5049 N N . THR A 1 612 ? -25.886 4.577 25.424 1.00 94.94 612 THR A N 1
ATOM 5050 C CA . THR A 1 612 ? -27.180 5.193 25.763 1.00 94.94 612 THR A CA 1
ATOM 5051 C C . THR A 1 612 ? -28.239 4.162 26.143 1.00 94.94 612 THR A C 1
ATOM 5053 O O . THR A 1 612 ? -28.956 4.366 27.120 1.00 94.94 612 THR A O 1
ATOM 5056 N N . GLU A 1 613 ? -28.289 3.027 25.445 1.00 95.50 613 GLU A N 1
ATOM 5057 C CA . GLU A 1 613 ? -29.197 1.915 25.737 1.00 95.50 613 GLU A CA 1
ATOM 5058 C C . GLU A 1 613 ? -28.886 1.273 27.095 1.00 95.50 613 GLU A C 1
ATOM 5060 O O . GLU A 1 613 ? -29.797 1.061 27.893 1.00 95.50 613 GLU A O 1
ATOM 5065 N N . MET A 1 614 ? -27.608 1.038 27.410 1.00 95.06 614 MET A N 1
ATOM 5066 C CA . MET A 1 614 ? -27.195 0.420 28.674 1.00 95.06 614 MET A CA 1
ATOM 5067 C C . MET A 1 614 ? -27.463 1.328 29.885 1.00 95.06 614 MET A C 1
ATOM 5069 O O . MET A 1 614 ? -27.969 0.866 30.909 1.00 95.06 614 MET A O 1
ATOM 5073 N N . VAL A 1 615 ? -27.202 2.636 29.760 1.00 94.88 615 VAL A N 1
ATOM 5074 C CA . VAL A 1 615 ? -27.549 3.627 30.796 1.00 94.88 615 VAL A CA 1
ATOM 5075 C C . VAL A 1 615 ? -29.066 3.750 30.954 1.00 94.88 615 VAL A C 1
ATOM 5077 O O . VAL A 1 615 ? -29.558 3.842 32.081 1.00 94.88 615 VAL A O 1
ATOM 5080 N N . LYS A 1 616 ? -29.827 3.733 29.854 1.00 95.69 616 LYS A N 1
ATOM 5081 C CA . LYS A 1 616 ? -31.293 3.760 29.895 1.00 95.69 616 LYS A CA 1
ATOM 5082 C C . LYS A 1 616 ? -31.850 2.525 30.613 1.00 95.69 616 LYS A C 1
ATOM 5084 O O . LYS A 1 616 ? -32.602 2.691 31.567 1.00 95.69 616 LYS A O 1
ATOM 5089 N N . ALA A 1 617 ? -31.412 1.325 30.232 1.00 95.62 617 ALA A N 1
ATOM 5090 C CA . ALA A 1 617 ? -31.854 0.068 30.833 1.00 95.62 617 ALA A CA 1
ATOM 5091 C C . ALA A 1 617 ? -31.538 -0.018 32.338 1.00 95.62 617 ALA A C 1
ATOM 5093 O O . ALA A 1 617 ? -32.371 -0.499 33.109 1.00 95.62 617 ALA A O 1
ATOM 5094 N N . LEU A 1 618 ? -30.378 0.492 32.786 1.00 95.56 618 LEU A N 1
ATOM 5095 C CA . LEU A 1 618 ? -30.086 0.584 34.221 1.00 95.56 618 LEU A CA 1
ATOM 5096 C C . LEU A 1 618 ? -31.060 1.534 34.930 1.00 95.56 618 LEU A C 1
ATOM 5098 O O . LEU A 1 618 ? -31.624 1.160 35.954 1.00 95.56 618 LEU A O 1
ATOM 5102 N N . ASN A 1 619 ? -31.276 2.742 34.399 1.00 94.31 619 ASN A N 1
ATOM 5103 C CA . ASN A 1 619 ? -32.194 3.699 35.023 1.00 94.31 619 ASN A CA 1
ATOM 5104 C C . ASN A 1 619 ? -33.635 3.158 35.072 1.00 94.31 619 ASN A C 1
ATOM 5106 O O . ASN A 1 619 ? -34.278 3.288 36.107 1.00 94.31 619 ASN A O 1
ATOM 5110 N N . GLU A 1 620 ? -34.122 2.507 34.011 1.00 95.81 620 GLU A N 1
ATOM 5111 C CA . GLU A 1 620 ? -35.451 1.874 33.980 1.00 95.81 620 GLU A CA 1
ATOM 5112 C C . GLU A 1 620 ? -35.576 0.753 35.024 1.00 95.81 620 GLU A C 1
ATOM 5114 O O . GLU A 1 620 ? -36.554 0.721 35.772 1.00 95.81 620 GLU A O 1
ATOM 5119 N N . ARG A 1 621 ? -34.562 -0.119 35.152 1.00 96.50 621 ARG A N 1
ATOM 5120 C CA . ARG A 1 621 ? -34.518 -1.148 36.206 1.00 96.50 621 ARG A CA 1
ATOM 5121 C C . ARG A 1 621 ? -34.560 -0.528 37.606 1.00 96.50 621 ARG A C 1
ATOM 5123 O O . ARG A 1 621 ? -35.302 -1.009 38.456 1.00 96.50 621 ARG A O 1
ATOM 5130 N N . GLN A 1 622 ? -33.764 0.510 37.850 1.00 95.00 622 GLN A N 1
ATOM 5131 C CA . GLN A 1 622 ? -33.650 1.132 39.172 1.00 95.00 622 GLN A CA 1
ATOM 5132 C C . GLN A 1 622 ? -34.905 1.920 39.562 1.00 95.00 622 GLN A C 1
ATOM 5134 O O . GLN A 1 622 ? -35.316 1.855 40.716 1.00 95.00 622 GLN A O 1
ATOM 5139 N N . VAL A 1 623 ? -35.548 2.611 38.612 1.00 94.75 623 VAL A N 1
ATOM 5140 C CA . VAL A 1 623 ? -36.857 3.250 38.832 1.00 94.75 623 VAL A CA 1
ATOM 5141 C C . VAL A 1 623 ? -37.889 2.196 39.226 1.00 94.75 623 VAL A C 1
ATOM 5143 O O . VAL A 1 623 ? -38.501 2.332 40.281 1.00 94.75 623 VAL A O 1
ATOM 5146 N N . LYS A 1 624 ? -37.989 1.099 38.466 1.00 95.44 624 LYS A N 1
ATOM 5147 C CA . LYS A 1 624 ? -38.925 0.004 38.751 1.00 95.44 624 LYS A CA 1
ATOM 5148 C C . LYS A 1 624 ? -38.679 -0.659 40.114 1.00 95.44 624 LYS A C 1
ATOM 5150 O O . LYS A 1 624 ? -39.629 -0.978 40.816 1.00 95.44 624 LYS A O 1
ATOM 5155 N N . GLU A 1 625 ? -37.420 -0.829 40.522 1.00 95.31 625 GLU A N 1
ATOM 5156 C CA . GLU A 1 625 ? -37.068 -1.365 41.848 1.00 95.31 625 GLU A CA 1
ATOM 5157 C C . GLU A 1 625 ? -37.461 -0.409 42.994 1.00 95.31 625 GLU A C 1
ATOM 5159 O O . GLU A 1 625 ? -37.862 -0.865 44.064 1.00 95.31 625 GLU A O 1
ATOM 5164 N N . ILE A 1 626 ? -37.395 0.913 42.784 1.00 93.75 626 ILE A N 1
ATOM 5165 C CA . ILE A 1 626 ? -37.895 1.904 43.753 1.00 93.75 626 ILE A CA 1
ATOM 5166 C C . ILE A 1 626 ? -39.430 1.938 43.780 1.00 93.75 626 ILE A C 1
ATOM 5168 O O . ILE A 1 626 ? -40.000 2.020 44.865 1.00 93.75 626 ILE A O 1
ATOM 5172 N N . GLU A 1 627 ? -40.097 1.833 42.629 1.00 93.31 627 GLU A N 1
ATOM 5173 C CA . GLU A 1 627 ? -41.562 1.745 42.537 1.00 93.31 627 GLU A CA 1
ATOM 5174 C C . GLU A 1 627 ? -42.086 0.504 43.279 1.00 93.31 627 GLU A C 1
ATOM 5176 O O . GLU A 1 627 ? -42.910 0.640 44.180 1.00 93.31 627 GLU A O 1
ATOM 5181 N N . GLU A 1 628 ? -41.528 -0.682 43.010 1.00 94.56 628 GLU A N 1
ATOM 5182 C CA . GLU A 1 628 ? -41.855 -1.925 43.731 1.00 94.56 628 GLU A CA 1
ATOM 5183 C C . GLU A 1 628 ? -41.584 -1.809 45.244 1.00 94.56 628 GLU A C 1
ATOM 5185 O O . GLU A 1 628 ? -42.364 -2.295 46.069 1.00 94.56 628 GLU A O 1
ATOM 5190 N N . PHE A 1 629 ? -40.502 -1.124 45.638 1.00 94.25 629 PHE A N 1
ATOM 5191 C CA . PHE A 1 629 ? -40.199 -0.866 47.046 1.00 94.25 629 PHE A CA 1
ATOM 5192 C C . PHE A 1 629 ? -41.233 0.063 47.705 1.00 94.25 629 PHE A C 1
ATOM 5194 O O . PHE A 1 629 ? -41.608 -0.148 48.866 1.00 94.25 629 PHE A O 1
ATOM 5201 N N . ASP A 1 630 ? -41.684 1.107 47.018 1.00 91.81 630 ASP A N 1
ATOM 5202 C CA . ASP A 1 630 ? -42.657 2.055 47.559 1.00 91.81 630 ASP A CA 1
ATOM 5203 C C . ASP A 1 630 ? -44.078 1.451 47.572 1.00 91.81 630 ASP A C 1
ATOM 5205 O O . ASP A 1 630 ? -44.801 1.633 48.554 1.00 91.81 630 ASP A O 1
ATOM 5209 N N . GLU A 1 631 ? -44.440 0.613 46.594 1.00 92.56 631 GLU A N 1
ATOM 5210 C CA . GLU A 1 631 ? -45.668 -0.201 46.607 1.00 92.56 631 GLU A CA 1
ATOM 5211 C C . GLU A 1 631 ? -45.704 -1.194 47.783 1.00 92.56 631 GLU A C 1
ATOM 5213 O O . GLU A 1 631 ? -46.689 -1.242 48.526 1.00 92.56 631 GLU A O 1
ATOM 5218 N N . GLU A 1 632 ? -44.620 -1.944 48.027 1.00 92.56 632 GLU A N 1
ATOM 5219 C CA . GLU A 1 632 ? -44.516 -2.837 49.193 1.00 92.56 632 GLU A CA 1
ATOM 5220 C C . GLU A 1 632 ? -44.620 -2.039 50.510 1.00 92.56 632 GLU A C 1
ATOM 5222 O O . GLU A 1 632 ? -45.247 -2.489 51.470 1.00 92.56 632 GLU A O 1
ATOM 5227 N N . THR A 1 633 ? -44.072 -0.817 50.552 1.00 91.69 633 THR A N 1
ATOM 5228 C CA . THR A 1 633 ? -44.188 0.087 51.713 1.00 91.69 633 THR A CA 1
ATOM 5229 C C . THR A 1 633 ? -45.648 0.458 51.998 1.00 91.69 633 THR A C 1
ATOM 5231 O O . THR A 1 633 ? -46.083 0.388 53.150 1.00 91.69 633 THR A O 1
ATOM 5234 N N . ILE A 1 634 ? -46.424 0.782 50.957 1.00 90.44 634 ILE A N 1
ATOM 5235 C CA . ILE A 1 634 ? -47.865 1.067 51.066 1.00 90.44 634 ILE A CA 1
ATOM 5236 C C . ILE A 1 634 ? -48.631 -0.189 51.503 1.00 90.44 634 ILE A C 1
ATOM 5238 O O . ILE A 1 634 ? -49.484 -0.113 52.390 1.00 90.44 634 ILE A O 1
ATOM 5242 N N . SER A 1 635 ? -48.300 -1.362 50.951 1.00 90.56 635 SER A N 1
ATOM 5243 C CA . SER A 1 635 ? -48.944 -2.633 51.318 1.00 90.56 635 SER A CA 1
ATOM 5244 C C . SER A 1 635 ? -48.699 -3.048 52.775 1.00 90.56 635 SER A C 1
ATOM 5246 O O . SER A 1 635 ? -49.502 -3.799 53.331 1.00 90.56 635 SER A O 1
ATOM 5248 N N . LEU A 1 636 ? -47.621 -2.572 53.405 1.00 87.69 636 LEU A N 1
ATOM 5249 C CA . LEU A 1 636 ? -47.348 -2.755 54.837 1.00 87.69 636 LEU A CA 1
ATOM 5250 C C . LEU A 1 636 ? -48.122 -1.764 55.731 1.00 87.69 636 LEU A C 1
ATOM 5252 O O . LEU A 1 636 ? -47.999 -1.818 56.953 1.00 87.69 636 LEU A O 1
ATOM 5256 N N . GLY A 1 637 ? -48.932 -0.873 55.148 1.00 85.06 637 GLY A N 1
ATOM 5257 C CA . GLY A 1 637 ? -49.723 0.129 55.868 1.00 85.06 637 GLY A CA 1
ATOM 5258 C C . GLY A 1 637 ? -48.945 1.389 56.259 1.00 85.06 637 GLY A C 1
ATOM 5259 O O . GLY A 1 637 ? -49.426 2.158 57.091 1.00 85.06 637 GLY A O 1
ATOM 5260 N N . MET A 1 638 ? -47.757 1.604 55.684 1.00 88.81 638 MET A N 1
ATOM 5261 C CA . MET A 1 638 ? -46.929 2.793 55.911 1.00 88.81 638 MET A CA 1
ATOM 5262 C C . MET A 1 638 ? -47.131 3.827 54.798 1.00 88.81 638 MET A C 1
ATOM 5264 O O . MET A 1 638 ? -47.436 3.485 53.657 1.00 88.81 638 MET A O 1
ATOM 5268 N N . ASN A 1 639 ? -46.892 5.103 55.099 1.00 86.62 639 ASN A N 1
ATOM 5269 C CA . ASN A 1 639 ? -46.870 6.145 54.079 1.00 86.62 639 ASN A CA 1
ATOM 5270 C C . ASN A 1 639 ? -45.509 6.155 53.357 1.00 86.62 639 ASN A C 1
ATOM 5272 O O . ASN A 1 639 ? -44.495 6.555 53.932 1.00 86.62 639 ASN A O 1
ATOM 5276 N N . ALA A 1 640 ? -45.479 5.741 52.086 1.00 82.88 640 ALA A N 1
ATOM 5277 C CA . ALA A 1 640 ? -44.251 5.734 51.288 1.00 82.88 640 ALA A CA 1
ATOM 5278 C C . ALA A 1 640 ? -43.612 7.128 51.137 1.00 82.88 640 ALA A C 1
ATOM 5280 O O . ALA A 1 640 ? -42.388 7.222 51.080 1.00 82.88 640 ALA A O 1
ATOM 5281 N N . MET A 1 641 ? -44.403 8.211 51.156 1.00 84.75 641 MET A N 1
ATOM 5282 C CA . MET A 1 641 ? -43.876 9.579 51.086 1.00 84.75 641 MET A CA 1
ATOM 5283 C C . MET A 1 641 ? -43.080 9.947 52.348 1.00 84.75 641 MET A C 1
ATOM 5285 O O . MET A 1 641 ? -41.974 10.470 52.246 1.00 84.75 641 MET A O 1
ATOM 5289 N N . GLU A 1 642 ? -43.581 9.592 53.537 1.00 85.69 642 GLU A N 1
ATOM 5290 C CA . GLU A 1 642 ? -42.846 9.786 54.799 1.00 85.69 642 GLU A CA 1
ATOM 5291 C C . GLU A 1 642 ? -41.568 8.939 54.833 1.00 85.69 642 GLU A C 1
ATOM 5293 O O . GLU A 1 642 ? -40.524 9.409 55.284 1.00 85.69 642 GLU A O 1
ATOM 5298 N N . VAL A 1 643 ? -41.612 7.704 54.317 1.00 83.81 643 VAL A N 1
ATOM 5299 C CA . VAL A 1 643 ? -40.421 6.845 54.214 1.00 83.81 643 VAL A CA 1
ATOM 5300 C C . VAL A 1 643 ? -39.405 7.425 53.222 1.00 83.81 643 VAL A C 1
ATOM 5302 O O . VAL A 1 643 ? -38.208 7.388 53.511 1.00 83.81 643 VAL A O 1
ATOM 5305 N N . LEU A 1 644 ? -39.838 7.997 52.093 1.00 85.75 644 LEU A N 1
ATOM 5306 C CA . LEU A 1 644 ? -38.990 8.719 51.137 1.00 85.75 644 LEU A CA 1
ATOM 5307 C C . LEU A 1 644 ? -38.318 9.935 51.793 1.00 85.75 644 LEU A C 1
ATOM 5309 O O . LEU A 1 644 ? -37.088 10.002 51.802 1.00 85.75 644 LEU A O 1
ATOM 5313 N N . GLU A 1 645 ? -39.087 10.851 52.382 1.00 84.25 645 GLU A N 1
ATOM 5314 C CA . GLU A 1 645 ? -38.566 12.071 53.018 1.00 84.25 645 GLU A CA 1
ATOM 5315 C C . GLU A 1 645 ? -37.632 11.756 54.195 1.00 84.25 645 GLU A C 1
ATOM 5317 O O . GLU A 1 645 ? -36.528 12.296 54.295 1.00 84.25 645 GLU A O 1
ATOM 5322 N N . ALA A 1 646 ? -38.007 10.807 55.055 1.00 78.06 646 ALA A N 1
ATOM 5323 C CA . ALA A 1 646 ? -37.168 10.370 56.167 1.00 78.06 646 ALA A CA 1
ATOM 5324 C C . ALA A 1 646 ? -35.900 9.624 55.695 1.00 78.06 646 ALA A C 1
ATOM 5326 O O . ALA A 1 646 ? -34.905 9.554 56.425 1.00 78.06 646 ALA A O 1
ATOM 5327 N N . SER A 1 647 ? -35.909 9.069 54.478 1.00 78.75 647 SER A N 1
ATOM 5328 C CA . SER A 1 647 ? -34.732 8.457 53.855 1.00 78.75 647 SER A CA 1
ATOM 5329 C C . SER A 1 647 ? -33.784 9.501 53.273 1.00 78.75 647 SER A C 1
ATOM 5331 O O . SER A 1 647 ? -32.582 9.401 53.509 1.00 78.75 647 SER A O 1
ATOM 5333 N N . THR A 1 648 ? -34.289 10.510 52.558 1.00 77.06 648 THR A N 1
ATOM 5334 C CA . THR A 1 648 ? -33.459 11.573 51.964 1.00 77.06 648 THR A CA 1
ATOM 5335 C C . THR A 1 648 ? -32.869 12.493 53.033 1.00 77.06 648 THR A C 1
ATOM 5337 O O . THR A 1 648 ? -31.666 12.746 53.013 1.00 77.06 648 THR A O 1
ATOM 5340 N N . MET A 1 649 ? -33.651 12.886 54.045 1.00 67.31 649 MET A N 1
ATOM 5341 C CA . MET A 1 649 ? -33.175 13.665 55.203 1.00 67.31 649 MET A CA 1
ATOM 5342 C C . MET A 1 649 ? -31.982 13.007 55.913 1.00 67.31 649 MET A C 1
ATOM 5344 O O . MET A 1 649 ? -31.063 13.686 56.371 1.00 67.31 649 MET A O 1
ATOM 5348 N N . ALA A 1 650 ? -31.965 11.673 55.976 1.00 59.09 650 ALA A N 1
ATOM 5349 C CA . ALA A 1 650 ? -30.908 10.903 56.623 1.00 59.09 650 ALA A CA 1
ATOM 5350 C C . ALA A 1 650 ? -29.760 10.473 55.682 1.00 59.09 650 ALA A C 1
ATOM 5352 O O . ALA A 1 650 ? -28.839 9.811 56.151 1.00 59.09 650 ALA A O 1
ATOM 5353 N N . GLN A 1 651 ? -29.764 10.841 54.390 1.00 55.50 651 GLN A N 1
ATOM 5354 C CA . GLN A 1 651 ? -28.601 10.633 53.505 1.00 55.50 651 GLN A CA 1
ATOM 5355 C C . GLN A 1 651 ? -27.450 11.615 53.780 1.00 55.50 651 GLN A C 1
ATOM 5357 O O . GLN A 1 651 ? -26.305 11.293 53.482 1.00 55.50 651 GLN A O 1
ATOM 5362 N N . ASN A 1 652 ? -27.734 12.776 54.380 1.00 49.78 652 ASN A N 1
ATOM 5363 C CA . ASN A 1 652 ? -26.734 13.809 54.689 1.00 49.78 652 ASN A CA 1
ATOM 5364 C C . ASN A 1 652 ? -25.909 13.529 55.961 1.00 49.78 652 ASN A C 1
ATOM 5366 O O . ASN A 1 652 ? -25.051 14.332 56.323 1.00 49.78 652 ASN A O 1
ATOM 5370 N N . TYR A 1 653 ? -26.167 12.416 56.652 1.00 51.31 653 TYR A N 1
ATOM 5371 C CA . TYR A 1 653 ? -25.453 12.019 57.862 1.00 51.31 653 TYR A CA 1
ATOM 5372 C C . TYR A 1 653 ? -24.738 10.694 57.636 1.00 51.31 653 TYR A C 1
ATOM 5374 O O . TYR A 1 653 ? -25.363 9.705 57.256 1.00 51.31 653 TYR A O 1
ATOM 5382 N N . ASP A 1 654 ? -23.438 10.678 57.923 1.00 50.22 654 ASP A N 1
ATOM 5383 C CA . ASP A 1 654 ? -22.627 9.467 57.864 1.00 50.22 654 ASP A CA 1
ATOM 5384 C C . ASP A 1 654 ? -23.215 8.389 58.797 1.00 50.22 654 ASP A C 1
ATOM 5386 O O . ASP A 1 654 ? -23.645 8.688 59.921 1.00 50.22 654 ASP A O 1
ATOM 5390 N N . ASP A 1 655 ? -23.286 7.138 58.334 1.00 52.56 655 ASP A N 1
ATOM 5391 C CA . ASP A 1 655 ? -24.074 6.089 59.003 1.00 52.56 655 ASP A CA 1
ATOM 5392 C C . ASP A 1 655 ? -23.556 5.785 60.428 1.00 52.56 655 ASP A C 1
ATOM 5394 O O . ASP A 1 655 ? -24.343 5.398 61.295 1.00 52.56 655 ASP A O 1
ATOM 5398 N N . ASP A 1 656 ? -22.269 6.030 60.707 1.00 47.34 656 ASP A N 1
ATOM 5399 C CA . ASP A 1 656 ? -21.674 5.899 62.047 1.00 47.34 656 ASP A CA 1
ATOM 5400 C C . ASP A 1 656 ? -22.113 7.002 63.035 1.00 47.34 656 ASP A C 1
ATOM 5402 O O . ASP A 1 656 ? -22.104 6.783 64.249 1.00 47.34 656 ASP A O 1
ATOM 5406 N N . VAL A 1 657 ? -22.555 8.168 62.548 1.00 43.56 657 VAL A N 1
ATOM 5407 C CA . VAL A 1 657 ? -23.084 9.263 63.387 1.00 43.56 657 VAL A CA 1
ATOM 5408 C C . VAL A 1 657 ? -24.592 9.102 63.609 1.00 43.56 657 VAL A C 1
ATOM 5410 O O . VAL A 1 657 ? -25.097 9.364 64.705 1.00 43.56 657 VAL A O 1
ATOM 5413 N N . SER A 1 658 ? -25.316 8.607 62.598 1.00 44.84 658 SER A N 1
ATOM 5414 C CA . SER A 1 658 ? -26.779 8.453 62.631 1.00 44.84 658 SER A CA 1
ATOM 5415 C C . SER A 1 658 ? -27.273 7.537 63.766 1.00 44.84 658 SER A C 1
ATOM 5417 O O . SER A 1 658 ? -28.305 7.824 64.379 1.00 44.84 658 SER A O 1
ATOM 5419 N N . LEU A 1 659 ? -26.492 6.514 64.155 1.00 47.38 659 LEU A N 1
ATOM 5420 C CA . LEU A 1 659 ? -26.795 5.633 65.301 1.00 47.38 659 LEU A CA 1
ATOM 5421 C C . LEU A 1 659 ? -26.985 6.370 66.645 1.00 47.38 659 LEU A C 1
ATOM 5423 O O . LEU A 1 659 ? -27.529 5.780 67.579 1.00 47.38 659 LEU A O 1
ATOM 5427 N N . ARG A 1 660 ? -26.538 7.626 66.779 1.00 45.31 660 ARG A N 1
ATOM 5428 C CA . ARG A 1 660 ? -26.683 8.428 68.008 1.00 45.31 660 ARG A CA 1
ATOM 5429 C C . ARG A 1 660 ? -27.845 9.428 67.982 1.00 45.31 660 ARG A C 1
ATOM 5431 O O . ARG A 1 660 ? -28.208 9.927 69.043 1.00 45.31 660 ARG A O 1
ATOM 5438 N N . GLY A 1 661 ? -28.401 9.740 66.809 1.00 40.47 661 GLY A N 1
ATOM 5439 C CA . GLY A 1 661 ? -29.316 10.878 66.623 1.00 40.47 661 GLY A CA 1
ATOM 5440 C C . GLY A 1 661 ? -30.802 10.595 66.870 1.00 40.47 661 GLY A C 1
ATOM 5441 O O . GLY A 1 661 ? -31.559 11.513 67.171 1.00 40.47 661 GLY A O 1
ATOM 5442 N N . SER A 1 662 ? -31.235 9.335 66.774 1.00 43.25 662 SER A N 1
ATOM 5443 C CA . SER A 1 662 ? -32.658 8.952 66.813 1.00 43.25 662 SER A CA 1
ATOM 5444 C C . SER A 1 662 ? -33.241 8.853 68.237 1.00 43.25 662 SER A C 1
ATOM 5446 O O . SER A 1 662 ? -33.810 7.829 68.605 1.00 43.25 662 SER A O 1
ATOM 5448 N N . MET A 1 663 ? -33.072 9.903 69.051 1.00 44.47 663 MET A N 1
ATOM 5449 C CA . MET A 1 663 ? -33.479 9.948 70.472 1.00 44.47 663 MET A CA 1
ATOM 5450 C C . MET A 1 663 ? -34.384 11.141 70.842 1.00 44.47 663 MET A C 1
ATOM 5452 O O . MET A 1 663 ? -34.676 11.340 72.019 1.00 44.47 663 MET A O 1
ATOM 5456 N N . ILE A 1 664 ? -34.823 11.959 69.875 1.00 41.22 664 ILE A N 1
ATOM 5457 C CA . ILE A 1 664 ? -35.612 13.177 70.134 1.00 41.22 664 ILE A CA 1
ATOM 5458 C C . ILE A 1 664 ? -36.788 13.275 69.150 1.00 41.22 664 ILE A C 1
ATOM 5460 O O . ILE A 1 664 ? -36.636 13.870 68.090 1.00 41.22 664 ILE A O 1
ATOM 5464 N N . SER A 1 665 ? -37.943 12.688 69.501 1.00 41.44 665 SER A N 1
ATOM 5465 C CA . SER A 1 665 ? -39.306 13.151 69.136 1.00 41.44 665 SER A CA 1
ATOM 5466 C C . SER A 1 665 ? -40.378 12.109 69.519 1.00 41.44 665 SER A C 1
ATOM 5468 O O . SER A 1 665 ? -40.932 11.432 68.659 1.00 41.44 665 SER A O 1
ATOM 5470 N N . LEU A 1 666 ? -40.688 11.965 70.814 1.00 36.25 666 LEU A N 1
ATOM 5471 C CA . LEU A 1 666 ? -41.914 11.292 71.290 1.00 36.25 666 LEU A CA 1
ATOM 5472 C C . LEU A 1 666 ? -42.453 11.974 72.565 1.00 36.25 666 LEU A C 1
ATOM 5474 O O . LEU A 1 666 ? -42.616 11.361 73.617 1.00 36.25 666 LEU A O 1
ATOM 5478 N N . THR A 1 667 ? -42.755 13.271 72.467 1.00 31.00 667 THR A N 1
ATOM 5479 C CA . THR A 1 667 ? -43.567 13.999 73.460 1.00 31.00 667 THR A CA 1
ATOM 5480 C C . THR A 1 667 ? -44.831 14.527 72.783 1.00 31.00 667 THR A C 1
ATOM 5482 O O . THR A 1 667 ? -44.702 15.232 71.782 1.00 31.00 667 THR A O 1
ATOM 5485 N N . PRO A 1 668 ? -46.045 14.230 73.283 1.00 35.81 668 PRO A N 1
ATOM 5486 C CA . PRO A 1 668 ? -47.264 14.741 72.670 1.00 35.81 668 PRO A CA 1
ATOM 5487 C C . PRO A 1 668 ? -47.406 16.244 72.937 1.00 35.81 668 PRO A C 1
ATOM 5489 O O . PRO A 1 668 ? -47.467 16.679 74.088 1.00 35.81 668 PRO A O 1
ATOM 5492 N N . SER A 1 669 ? -47.482 17.033 71.866 1.00 30.94 669 SER A N 1
ATOM 5493 C CA . SER A 1 669 ? -47.734 18.473 71.932 1.00 30.94 669 SER A CA 1
ATOM 5494 C C . SER A 1 669 ? -49.114 18.752 72.526 1.00 30.94 669 SER A C 1
ATOM 5496 O O . SER A 1 669 ? -50.127 18.404 71.924 1.00 30.94 669 SER A O 1
ATOM 5498 N N . ASN A 1 670 ? -49.157 19.413 73.684 1.00 29.61 670 ASN A N 1
ATOM 5499 C CA . ASN A 1 670 ? -50.398 19.881 74.295 1.00 29.61 670 ASN A CA 1
ATOM 5500 C C . ASN A 1 670 ? -50.506 21.398 74.073 1.00 29.61 670 ASN A C 1
ATOM 5502 O O . ASN A 1 670 ? -49.750 22.173 74.657 1.00 29.61 670 ASN A O 1
ATOM 5506 N N . SER A 1 671 ? -51.391 21.820 73.172 1.00 37.09 671 SER A N 1
ATOM 5507 C CA . SER A 1 671 ? -51.512 23.207 72.717 1.00 37.09 671 SER A CA 1
ATOM 5508 C C . SER A 1 671 ? -52.519 24.012 73.546 1.00 37.09 671 SER A C 1
ATOM 5510 O O . SER A 1 671 ? -53.727 23.825 73.428 1.00 37.09 671 SER A O 1
ATOM 5512 N N . SER A 1 672 ? -52.037 24.980 74.332 1.00 31.12 672 SER A N 1
ATOM 5513 C CA . SER A 1 672 ? -52.888 26.026 74.924 1.00 31.12 672 SER A CA 1
ATOM 5514 C C . SER A 1 672 ? -52.080 27.225 75.437 1.00 31.12 672 SER A C 1
ATOM 5516 O O . SER A 1 672 ? -51.253 27.049 76.329 1.00 31.12 672 SER A O 1
ATOM 5518 N N . SER A 1 673 ? -52.426 28.437 74.970 1.00 30.20 673 SER A N 1
ATOM 5519 C CA . SER A 1 673 ? -51.965 29.769 75.441 1.00 30.20 673 SER A CA 1
ATOM 5520 C C . SER A 1 673 ? -50.464 30.106 75.271 1.00 30.20 673 SER A C 1
ATOM 5522 O O . SER A 1 673 ? -49.626 29.218 75.322 1.00 30.20 673 SER A O 1
ATOM 5524 N N . SER A 1 674 ? -50.017 31.360 75.101 1.00 30.73 674 SER A N 1
ATOM 5525 C CA . SER A 1 674 ? -50.668 32.604 74.640 1.00 30.73 674 SER A CA 1
ATOM 5526 C C . SER A 1 674 ? -49.596 33.676 74.353 1.00 30.73 674 SER A C 1
ATOM 5528 O O . SER A 1 674 ? -48.728 33.880 75.188 1.00 30.73 674 SER A O 1
ATOM 5530 N N . PHE A 1 675 ? -49.766 34.432 73.261 1.00 30.31 675 PHE A N 1
ATOM 5531 C CA . PHE A 1 675 ? -49.367 35.845 73.067 1.00 30.31 675 PHE A CA 1
ATOM 5532 C C . PHE A 1 675 ? -47.899 36.356 73.161 1.00 30.31 675 PHE A C 1
ATOM 5534 O O . PHE A 1 675 ? -47.034 35.864 73.872 1.00 30.31 675 PHE A O 1
ATOM 5541 N N . THR A 1 676 ? -47.729 37.500 72.477 1.00 32.69 676 THR A N 1
ATOM 5542 C CA . THR A 1 676 ? -46.711 38.574 72.604 1.00 32.69 676 THR A CA 1
ATOM 5543 C C . THR A 1 676 ? -45.289 38.427 72.023 1.00 32.69 676 THR A C 1
ATOM 5545 O O . THR A 1 676 ? -44.378 37.881 72.627 1.00 32.69 676 THR A O 1
ATOM 5548 N N . SER A 1 677 ? -45.127 39.144 70.900 1.00 32.12 677 SER A N 1
ATOM 5549 C CA . SER A 1 677 ? -44.147 40.225 70.654 1.00 32.12 677 SER A CA 1
ATOM 5550 C C . SER A 1 677 ? -42.665 39.931 70.360 1.00 32.12 677 SER A C 1
ATOM 5552 O O . SER A 1 677 ? -41.868 39.694 71.257 1.00 32.12 677 SER A O 1
ATOM 5554 N N . THR A 1 678 ? -42.318 40.187 69.092 1.00 33.31 678 THR A N 1
ATOM 5555 C CA . THR A 1 678 ? -41.293 41.159 68.640 1.00 33.31 678 THR A CA 1
ATOM 5556 C C . THR A 1 678 ? -39.876 41.092 69.239 1.00 33.31 678 THR A C 1
ATOM 5558 O O . THR A 1 678 ? -39.662 41.484 70.381 1.00 33.31 678 THR A O 1
ATOM 5561 N N . SER A 1 679 ? -38.860 40.880 68.387 1.00 35.59 679 SER A N 1
ATOM 5562 C CA . SER A 1 679 ? -37.969 41.952 67.864 1.00 35.59 679 SER A CA 1
ATOM 5563 C C . SER A 1 679 ? -36.526 41.496 67.550 1.00 35.59 679 SER A C 1
ATOM 5565 O O . SER A 1 679 ? -36.006 40.614 68.220 1.00 35.59 679 SER A O 1
ATOM 5567 N N . TYR A 1 680 ? -35.902 42.181 66.572 1.00 34.72 680 TYR A N 1
ATOM 5568 C CA . TYR A 1 680 ? -34.477 42.144 66.160 1.00 34.72 680 TYR A CA 1
ATOM 5569 C C . TYR A 1 680 ? -33.981 40.821 65.520 1.00 34.72 680 TYR A C 1
ATOM 5571 O O . TYR A 1 680 ? -34.244 39.739 66.024 1.00 34.72 680 TYR A O 1
ATOM 5579 N N . ARG A 1 681 ? -33.523 40.847 64.253 1.00 41.38 681 ARG A N 1
ATOM 5580 C CA . ARG A 1 681 ? -32.194 41.267 63.721 1.00 41.38 681 ARG A CA 1
ATOM 5581 C C . ARG A 1 681 ? -31.054 40.333 64.165 1.00 41.38 681 ARG A C 1
ATOM 5583 O O . ARG A 1 681 ? -31.008 39.969 65.334 1.00 41.38 681 ARG A O 1
ATOM 5590 N N . ASP A 1 682 ? -30.109 39.961 63.302 1.00 40.94 682 ASP A N 1
ATOM 5591 C CA . ASP A 1 682 ? -29.832 40.406 61.912 1.00 40.94 682 ASP A CA 1
ATOM 5592 C C . ASP A 1 682 ? -30.060 39.306 60.855 1.00 40.94 682 ASP A C 1
ATOM 5594 O O . ASP A 1 682 ? -29.924 38.112 61.204 1.00 40.94 682 ASP A O 1
#

Organism: Mytilus galloprovincialis (NCBI:txid29158)

Sequence (682 aa):
MNAMSALYHIAQNDPPTLAGGDWSDEFRQFVDSCLSKSPCDRPSASILIKGPFIDKTRPPNVILDLILRTKDAVRELDNLQYRRMKKILMVDVIDGENGPNGRSDVTEDDSSQDGDNVDSSKSSSIASQQSSHSISMSSKSSSQNSIHSATNDDLVGFSSFSRERSFQSTAGRPKSSNASNRSLEPGANNFATIRTTSIVTKQIKDHEVSNELREQFAGYKRLRKQHQKQLLSLKDKYKQEMEEHKQRLDKEYDNLKQQFSMELERLKKKQQQDLDKRQKTNQAMEKKLIRQISATQDTERKTFGAMQKKEYKLNKEQMKREIDSGTPKKEREDTLKLHKDRLMSRQKEAETRLEKQHKDSIEFEIRKFRRRKVVQYHTLEKDQIQEELTKLQEQQEKEHSMLLRHHESTQELEYKQLLAIQNLRDEHLRKQHITERENQKEYNSREESNLRKKHLMEHKQQPRSLKQKEVLIRKQFHEAVQTQRKQYRALKDHIVQNTPKNEQKAVVKKLKEEQVRKLNILGEQYEASIAEMLQQQNMRLDDAQLTEAQELKQRLQQELELLMAYQSKIKMQMEAQHHRERKQLEERVSLRRALLEQKMDDDRTKLSSAKTEMVKALNERQVKEIEEFDEETISLGMNAMEVLEASTMAQNYDDDVSLRGSMISLTPSNSSSSFTSTSYRD

pLDDT: mean 78.95, std 23.58, range [24.12, 98.44]

Secondary structure (DSSP, 8-state):
--HHHHHHHHHHSPPPPPPSS---HHHHHHHHHHT-SSSTTSPPHHHHTTSHHHHS---TTHHHHHHHHHHHHHHSS-HHHHHHHGGGGTTTTTS------------------------------------------------------------------------------------------------TT---HHHHHHHHHHHHHHHHHHHHHHHHHHHHHHHHHHHHHHHHHHHHHHHHHHHHHHHHHHHHHHHHHHHHHHHHHHHHHHHHHHHHHHHHHHHHHHHHHHHHHHHHHHHHHHHHHHHHHHHHHHHHHHS-TTS-HHHHHHHHHHHHHHHHHHHHHHHHHHHHHHHHHHHHHHHHHHHHHHHHHHHHHHHHHHHHHHHHHHHHHHHHHHHHHHHHHHHHHHHHHHHHHHHHHHHHHHHHHHHHHHHHHHHHHHHHHHHHHHHHHHHHHHHHHHHHHHHHHHHHHHHHHHHHHHHHHHHHHHHHHTS-TTTHHHHHHHHHHHHHHHHHHHHHHHHHHHHHHHHHHHHHHHHHHHHHHHHHHHHHHHHHHHHHHHHHHHHHHHHHHHHHHHHHHHHHHHHHHHHHHHHHHHHHHHHHHHHHHHHHHHHHHHHHHHHHHHHHHHHTT--HHHHHHHHHHGGGS-HHHHTTTTT-------------------